Protein AF-A0A4R8MG91-F1 (afdb_monomer)

Foldseek 3Di:
DVVVVVVVVVVVVVVVVVVVVVVVVVVVVVVVVVVVVVVVVVVVVVVVVVVPPPPDLWAKDWPDAPDWDDDCPVQNQKIKGAHDPPAFGWIDAPQKIKGAGIKIANRLLSKMKGAHFIWIDRPPFKIKTAGIWIAHSLLRKIKGAHFIWIGGPFKIKTDRIWIARPVQRKIKAQCKMWMQGPAFAIWIARIWMQRVVQQKIWGAHFIWGDDDQKIKTARIWMAHNPQRKIWGAAWMWIDHPFKIKTARIKIARPVQGKIKGADQIWIDGPFKIWTARMKIDGVVQQKIKHAHAIWIAGPPQRKIWTAGIWMARPVFRKIKHAHFIWMWGDDDPWIKIKTARMWMWTDDPQFIKIKHAAQIWIDIQFKIWTARMWIATLNQQKIKGAHDVVPFDPDPPDQGDFIWMDGPQKIWTARMKIFGADSVNRATAKIKHAAFIKIWGADPPDPGAIKIKTAGMKIWGADPVNHTFKIKGAAFMWIWDQDADPVRHGPFIKTKTARMWMFGDDPNHTPDIDGDHDIDIDGHHPVRDDPVNRDDPSDDDPVVLTDNDPVSSCVPPDDDDGDPDPDDDHDDDDDDPCDPSSVVSVVVSPPPDDDPDDDDPPDDDDPDDDDDADPDDDFDKDKDWDWDPDQPDDDFFDKHKDFLVRVVPPPFFKWKDKAFDPPADDFQWWWWFDDDDPDDPPTDIDTDGDDRGTDGDRPVVVVVVSCVPDDDDDDDGRITMIGGGGDPDDPVPPDGTGIGIIIITMDTD

Mean predicted aligned error: 17.49 Å

Organism: NCBI:txid221126

Structure (mmCIF, N/CA/C/O backbone):
data_AF-A0A4R8MG91-F1
#
_entry.id   AF-A0A4R8MG91-F1
#
loop_
_atom_site.group_PDB
_atom_site.id
_atom_site.type_symbol
_atom_site.label_atom_id
_atom_site.label_alt_id
_atom_site.label_comp_id
_atom_site.label_asym_id
_atom_site.label_entity_id
_atom_site.label_seq_id
_atom_site.pdbx_PDB_ins_code
_atom_site.Cartn_x
_atom_site.Cartn_y
_atom_site.Cartn_z
_atom_site.occupancy
_atom_site.B_iso_or_equiv
_atom_site.auth_seq_id
_atom_site.auth_comp_id
_atom_site.auth_asym_id
_atom_site.auth_atom_id
_atom_site.pdbx_PDB_model_num
ATOM 1 N N . MET A 1 1 ? -55.384 -81.579 -19.479 1.00 52.94 1 MET A N 1
ATOM 2 C CA . MET A 1 1 ? -54.529 -80.369 -19.400 1.00 52.94 1 MET A CA 1
ATOM 3 C C . MET A 1 1 ? -55.301 -79.063 -19.151 1.00 52.94 1 MET A C 1
ATOM 5 O O . MET A 1 1 ? -54.873 -78.322 -18.280 1.00 52.94 1 MET A O 1
ATOM 9 N N . ARG A 1 2 ? -56.452 -78.776 -19.791 1.00 53.88 2 ARG A N 1
ATOM 10 C CA . ARG A 1 2 ? -57.203 -77.510 -19.563 1.00 53.88 2 ARG A CA 1
ATOM 11 C C . ARG A 1 2 ? -57.769 -77.291 -18.143 1.00 53.88 2 ARG A C 1
ATOM 13 O O . ARG A 1 2 ? -57.807 -76.152 -17.698 1.00 53.88 2 ARG A O 1
ATOM 20 N N . ASN A 1 3 ? -58.153 -78.342 -17.411 1.00 56.03 3 ASN A N 1
ATOM 21 C CA . ASN A 1 3 ? -58.690 -78.180 -16.046 1.00 56.03 3 ASN A CA 1
ATOM 22 C C . ASN A 1 3 ? -57.612 -77.922 -14.979 1.00 56.03 3 ASN A C 1
ATOM 24 O O . ASN A 1 3 ? -57.894 -77.248 -13.997 1.00 56.03 3 ASN A O 1
ATOM 28 N N . ALA A 1 4 ? -56.377 -78.391 -15.183 1.00 58.00 4 ALA A N 1
ATOM 29 C CA . ALA A 1 4 ? -55.283 -78.145 -14.239 1.00 58.00 4 ALA A CA 1
ATOM 30 C C . ALA A 1 4 ? -54.829 -76.674 -14.266 1.00 58.00 4 ALA A C 1
ATOM 32 O O . ALA A 1 4 ? -54.578 -76.088 -13.220 1.00 58.00 4 ALA A O 1
ATOM 33 N N . SER A 1 5 ? -54.807 -76.051 -15.451 1.00 63.41 5 SER A N 1
ATOM 34 C CA . SER A 1 5 ? -54.433 -74.639 -15.617 1.00 63.41 5 SER A CA 1
ATOM 35 C C . SER A 1 5 ? -55.407 -73.681 -14.918 1.00 63.41 5 SER A C 1
ATOM 37 O O . SER A 1 5 ? -54.953 -72.771 -14.233 1.00 63.41 5 SER A O 1
ATOM 39 N N . LYS A 1 6 ? -56.724 -73.927 -14.989 1.00 67.69 6 LYS A N 1
ATOM 40 C CA . LYS A 1 6 ? -57.720 -73.079 -14.307 1.00 67.69 6 LYS A CA 1
ATOM 41 C C . LYS A 1 6 ? -57.661 -73.172 -12.782 1.00 67.69 6 LYS A C 1
ATOM 43 O O . LYS A 1 6 ? -57.909 -72.183 -12.102 1.00 67.69 6 LYS A O 1
ATOM 48 N N . ILE A 1 7 ? -57.334 -74.348 -12.243 1.00 69.50 7 ILE A N 1
ATOM 49 C CA . ILE A 1 7 ? -57.182 -74.533 -10.793 1.00 69.50 7 ILE A CA 1
ATOM 50 C C . ILE A 1 7 ? -55.921 -73.815 -10.301 1.00 69.50 7 ILE A C 1
ATOM 52 O O . ILE A 1 7 ? -55.960 -73.174 -9.256 1.00 69.50 7 ILE A O 1
ATOM 56 N N . ILE A 1 8 ? -54.833 -73.859 -11.076 1.00 69.25 8 ILE A N 1
ATOM 57 C CA . ILE A 1 8 ? -53.592 -73.145 -10.753 1.00 69.25 8 ILE A CA 1
ATOM 58 C C . ILE A 1 8 ? -53.809 -71.625 -10.812 1.00 69.25 8 ILE A C 1
ATOM 60 O O . ILE A 1 8 ? -53.428 -70.937 -9.870 1.00 69.25 8 ILE A O 1
ATOM 64 N N . GLU A 1 9 ? -54.482 -71.097 -11.840 1.00 69.12 9 GLU A N 1
ATOM 65 C CA . GLU A 1 9 ? -54.825 -69.665 -11.908 1.00 69.12 9 GLU A CA 1
ATOM 66 C C . GLU A 1 9 ? -55.698 -69.221 -10.729 1.00 69.12 9 GLU A C 1
ATOM 68 O O . GLU A 1 9 ? -55.376 -68.227 -10.079 1.00 69.12 9 GLU A O 1
ATOM 73 N N . ALA A 1 10 ? -56.743 -69.987 -10.392 1.00 70.44 10 ALA A N 1
ATOM 74 C CA . ALA A 1 10 ? -57.599 -69.688 -9.244 1.00 70.44 10 ALA A CA 1
ATOM 75 C C . ALA A 1 10 ? -56.802 -69.678 -7.926 1.00 70.44 10 ALA A C 1
ATOM 77 O O . ALA A 1 10 ? -56.973 -68.782 -7.092 1.00 70.44 10 ALA A O 1
ATOM 78 N N . PHE A 1 11 ? -55.876 -70.628 -7.762 1.00 72.69 11 PHE A N 1
ATOM 79 C CA . PHE A 1 11 ? -55.009 -70.716 -6.590 1.00 72.69 11 PHE A CA 1
ATOM 80 C C . PHE A 1 11 ? -54.079 -69.498 -6.480 1.00 72.69 11 PHE A C 1
ATOM 82 O O . PHE A 1 11 ? -54.023 -68.872 -5.419 1.00 72.69 11 PHE A O 1
ATOM 89 N N . PHE A 1 12 ? -53.445 -69.088 -7.586 1.00 72.69 12 PHE A N 1
ATOM 90 C CA . PHE A 1 12 ? -52.594 -67.893 -7.641 1.00 72.69 12 PHE A CA 1
ATOM 91 C C . PHE A 1 12 ? -53.370 -66.597 -7.380 1.00 72.69 12 PHE A C 1
ATOM 93 O O . PHE A 1 12 ? -52.886 -65.748 -6.629 1.00 72.69 12 PHE A O 1
ATOM 100 N N . THR A 1 13 ? -54.589 -66.453 -7.910 1.00 72.31 13 THR A N 1
ATOM 101 C CA . THR A 1 13 ? -55.430 -65.281 -7.609 1.00 72.31 13 THR A CA 1
ATOM 102 C C . THR A 1 13 ? -55.848 -65.221 -6.140 1.00 72.31 13 THR A C 1
ATOM 104 O O . THR A 1 13 ? -55.864 -64.137 -5.558 1.00 72.31 13 THR A O 1
ATOM 107 N N . SER A 1 14 ? -56.114 -66.365 -5.495 1.00 72.31 14 SER A N 1
ATOM 108 C CA . SER A 1 14 ? -56.440 -66.382 -4.062 1.00 72.31 14 SER A CA 1
ATOM 109 C C . SER A 1 14 ? -55.232 -66.016 -3.192 1.00 72.31 14 SER A C 1
ATOM 111 O O . SER A 1 14 ? -55.377 -65.270 -2.224 1.00 72.31 14 SER A O 1
ATOM 113 N N . ILE A 1 15 ? -54.029 -66.460 -3.580 1.00 75.44 15 ILE A N 1
ATOM 114 C CA . ILE A 1 15 ? -52.778 -66.114 -2.894 1.00 75.44 15 ILE A CA 1
ATOM 115 C C . ILE A 1 15 ? -52.490 -64.619 -3.034 1.00 75.44 15 ILE A C 1
ATOM 117 O O . ILE A 1 15 ? -52.158 -63.972 -2.044 1.00 75.44 15 ILE A O 1
ATOM 121 N N . GLN A 1 16 ? -52.670 -64.042 -4.226 1.00 73.25 16 GLN A N 1
ATOM 122 C CA . GLN A 1 16 ? -52.505 -62.599 -4.424 1.00 73.25 16 GLN A CA 1
ATOM 123 C C . GLN A 1 16 ? -53.482 -61.785 -3.574 1.00 73.25 16 GLN A C 1
ATOM 125 O O . GLN A 1 16 ? -53.075 -60.790 -2.973 1.00 73.25 16 GLN A O 1
ATOM 130 N N . LEU A 1 17 ? -54.742 -62.218 -3.469 1.00 76.06 17 LEU A N 1
ATOM 131 C CA . LEU A 1 17 ? -55.735 -61.542 -2.637 1.00 76.06 17 LEU A CA 1
ATOM 132 C C . LEU A 1 17 ? -55.368 -61.619 -1.146 1.00 76.06 17 LEU A C 1
ATOM 134 O O . LEU A 1 17 ? -55.435 -60.610 -0.445 1.00 76.06 17 LEU A O 1
ATOM 138 N N . TYR A 1 18 ? -54.903 -62.778 -0.671 1.00 78.56 18 TYR A N 1
ATOM 139 C CA . TYR A 1 18 ? -54.425 -62.940 0.705 1.00 78.56 18 TYR A CA 1
ATOM 140 C C . TYR A 1 18 ? -53.182 -62.092 0.998 1.00 78.56 18 TYR A C 1
ATOM 142 O O . TYR A 1 18 ? -53.126 -61.429 2.033 1.00 78.56 18 TYR A O 1
ATOM 150 N N . CYS A 1 19 ? -52.212 -62.048 0.081 1.00 72.69 19 CYS A N 1
ATOM 151 C CA . CYS A 1 19 ? -51.043 -61.181 0.215 1.00 72.69 19 CYS A CA 1
ATOM 152 C C . CYS A 1 19 ? -51.439 -59.700 0.259 1.00 72.69 19 CYS A C 1
ATOM 154 O O . CYS A 1 19 ? -50.913 -58.962 1.089 1.00 72.69 19 CYS A O 1
ATOM 156 N N . LEU A 1 20 ? -52.393 -59.264 -0.570 1.00 76.06 20 LEU A N 1
ATOM 157 C CA . LEU A 1 20 ? -52.869 -57.880 -0.574 1.00 76.06 20 LEU A CA 1
ATOM 158 C C . LEU A 1 20 ? -53.546 -57.512 0.756 1.00 76.06 20 LEU A C 1
ATOM 160 O O . LEU A 1 20 ? -53.264 -56.455 1.317 1.00 76.06 20 LEU A O 1
ATOM 164 N N . ILE A 1 21 ? -54.381 -58.402 1.302 1.00 78.00 21 ILE A N 1
ATOM 165 C CA . ILE A 1 21 ? -55.041 -58.198 2.601 1.00 78.00 21 ILE A CA 1
ATOM 166 C C . ILE A 1 21 ? -54.008 -58.115 3.731 1.00 78.00 21 ILE A C 1
ATOM 168 O O . ILE A 1 21 ? -54.103 -57.226 4.576 1.00 78.00 21 ILE A O 1
ATOM 172 N N . ILE A 1 22 ? -52.987 -58.979 3.728 1.00 75.69 22 ILE A N 1
ATOM 173 C CA . ILE A 1 22 ? -51.907 -58.944 4.725 1.00 75.69 22 ILE A CA 1
ATOM 174 C C . ILE A 1 22 ? -51.115 -57.637 4.618 1.00 75.69 22 ILE A C 1
ATOM 176 O O . ILE A 1 22 ? -50.854 -57.002 5.637 1.00 75.69 22 ILE A O 1
ATOM 180 N N . VAL A 1 23 ? -50.780 -57.185 3.406 1.00 74.25 23 VAL A N 1
ATOM 181 C CA . VAL A 1 23 ? -50.056 -55.921 3.203 1.00 74.25 23 VAL A CA 1
ATOM 182 C C . VAL A 1 23 ? -50.879 -54.731 3.697 1.00 74.25 23 VAL A C 1
ATOM 184 O O . VAL A 1 23 ? -50.331 -53.881 4.398 1.00 74.25 23 VAL A O 1
ATOM 187 N N . ILE A 1 24 ? -52.186 -54.688 3.414 1.00 74.62 24 ILE A N 1
ATOM 188 C CA . ILE A 1 24 ? -53.097 -53.637 3.902 1.00 74.62 24 ILE A CA 1
ATOM 189 C C . ILE A 1 24 ? -53.216 -53.676 5.432 1.00 74.62 24 ILE A C 1
ATOM 191 O O . ILE A 1 24 ? -53.228 -52.633 6.087 1.00 74.62 24 ILE A O 1
ATOM 195 N N . PHE A 1 25 ? -53.276 -54.865 6.032 1.00 75.56 25 PHE A N 1
ATOM 196 C CA . PHE A 1 25 ? -53.378 -55.011 7.483 1.00 75.56 25 PHE A CA 1
ATOM 197 C C . PHE A 1 25 ? -52.083 -54.578 8.189 1.00 75.56 25 PHE A C 1
ATOM 199 O O . PHE A 1 25 ? -52.125 -53.816 9.155 1.00 75.56 25 PHE A O 1
ATOM 206 N N . VAL A 1 26 ? -50.922 -54.975 7.659 1.00 72.75 26 VAL A N 1
ATOM 207 C CA . VAL A 1 26 ? -49.604 -54.595 8.192 1.00 72.75 26 VAL A CA 1
ATOM 208 C C . VAL A 1 26 ? -49.343 -53.098 8.013 1.00 72.75 26 VAL A C 1
ATOM 210 O O . VAL A 1 26 ? -48.867 -52.454 8.947 1.00 72.75 26 VAL A O 1
ATOM 213 N N . THR A 1 27 ? -49.703 -52.508 6.868 1.00 69.69 27 THR A N 1
ATOM 214 C CA . THR A 1 27 ? -49.567 -51.054 6.658 1.00 69.69 27 THR A CA 1
ATOM 215 C C . THR A 1 27 ? -50.472 -50.256 7.590 1.00 69.69 27 THR A C 1
ATOM 217 O O . THR A 1 27 ? -49.998 -49.295 8.192 1.00 69.69 27 THR A O 1
ATOM 220 N N . ASN A 1 28 ? -51.722 -50.673 7.807 1.00 71.44 28 ASN A N 1
ATOM 221 C CA . ASN A 1 28 ? -52.602 -50.010 8.774 1.00 71.44 28 ASN A CA 1
ATOM 222 C C . ASN A 1 28 ? -52.100 -50.137 10.220 1.00 71.44 28 ASN A C 1
ATOM 224 O O . ASN A 1 28 ? -52.168 -49.165 10.968 1.00 71.44 28 ASN A O 1
ATOM 228 N N . ILE A 1 29 ? -51.529 -51.282 10.612 1.00 73.75 29 ILE A N 1
ATOM 229 C CA . ILE A 1 29 ? -50.898 -51.453 11.931 1.00 73.75 29 ILE A CA 1
ATOM 230 C C . ILE A 1 29 ? -49.685 -50.530 12.086 1.00 73.75 29 ILE A C 1
ATOM 232 O O . ILE A 1 29 ? -49.553 -49.862 13.111 1.00 73.75 29 ILE A O 1
ATOM 236 N N . PHE A 1 30 ? -48.827 -50.437 11.067 1.00 68.56 30 PHE A N 1
ATOM 237 C CA . PHE A 1 30 ? -47.681 -49.526 11.083 1.00 68.56 30 PHE A CA 1
ATOM 238 C C . PHE A 1 30 ? -48.110 -48.061 11.158 1.00 68.56 30 PHE A C 1
ATOM 240 O O . PHE A 1 30 ? -47.522 -47.299 11.924 1.00 68.56 30 PHE A O 1
ATOM 247 N N . ILE A 1 31 ? -49.152 -47.669 10.418 1.00 70.00 31 ILE A N 1
ATOM 248 C CA . ILE A 1 31 ? -49.724 -46.320 10.488 1.00 70.00 31 ILE A CA 1
ATOM 249 C C . ILE A 1 31 ? -50.250 -46.059 11.900 1.00 70.00 31 ILE A C 1
ATOM 251 O O . ILE A 1 31 ? -49.875 -45.050 12.488 1.00 70.00 31 ILE A O 1
ATOM 255 N N . LEU A 1 32 ? -51.009 -46.993 12.486 1.00 70.81 32 LEU A N 1
ATOM 256 C CA . LEU A 1 32 ? -51.587 -46.849 13.824 1.00 70.81 32 LEU A CA 1
ATOM 257 C C . LEU A 1 32 ? -50.508 -46.710 14.912 1.00 70.81 32 LEU A C 1
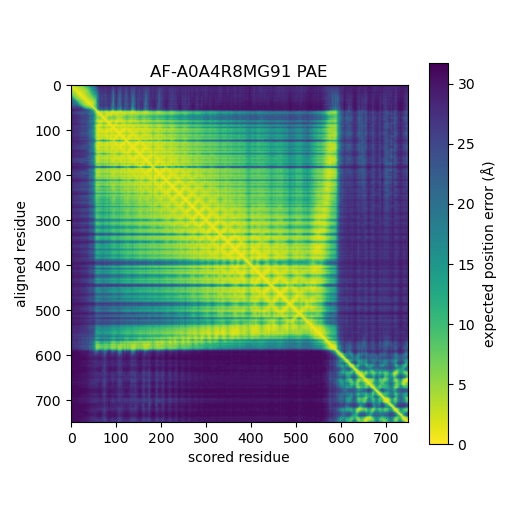ATOM 259 O O . LEU A 1 32 ? -50.602 -45.818 15.762 1.00 70.81 32 LEU A O 1
ATOM 263 N N . ILE A 1 33 ? -49.466 -47.551 14.864 1.00 71.62 33 ILE A N 1
ATOM 264 C CA . ILE A 1 33 ? -48.314 -47.500 15.779 1.00 71.62 33 ILE A CA 1
ATOM 265 C C . ILE A 1 33 ? -47.577 -46.169 15.618 1.00 71.62 33 ILE A C 1
ATOM 267 O O . ILE A 1 33 ? -47.267 -45.524 16.617 1.00 71.62 33 ILE A O 1
ATOM 271 N N . ARG A 1 34 ? -47.364 -45.709 14.379 1.00 70.31 34 ARG A N 1
ATOM 272 C CA . ARG A 1 34 ? -46.681 -44.444 14.092 1.00 70.31 34 ARG A CA 1
ATOM 273 C C . ARG A 1 34 ? -47.492 -43.237 14.569 1.00 70.31 34 ARG A C 1
ATOM 275 O O . ARG A 1 34 ? -46.917 -42.354 15.195 1.00 70.31 34 ARG A O 1
ATOM 282 N N . THR A 1 35 ? -48.815 -43.224 14.384 1.00 69.94 35 THR A N 1
ATOM 283 C CA . THR A 1 35 ? -49.683 -42.177 14.955 1.00 69.94 35 THR A CA 1
ATOM 284 C C . THR A 1 35 ? -49.670 -42.189 16.477 1.00 69.94 35 THR A C 1
ATOM 286 O O . THR A 1 35 ? -49.513 -41.128 17.070 1.00 69.94 35 THR A O 1
ATOM 289 N N . LYS A 1 36 ? -49.760 -43.355 17.137 1.00 70.75 36 LYS A N 1
ATOM 290 C CA . LYS A 1 36 ? -49.675 -43.422 18.606 1.00 70.75 36 LYS A CA 1
ATOM 291 C C . LYS A 1 36 ? -48.323 -42.927 19.117 1.00 70.75 36 LYS A C 1
ATOM 293 O O . LYS A 1 36 ? -48.306 -42.148 20.059 1.00 70.75 36 LYS A O 1
ATOM 298 N N . PHE A 1 37 ? -47.221 -43.293 18.461 1.00 72.25 37 PHE A N 1
ATOM 299 C CA . PHE A 1 37 ? -45.885 -42.818 18.828 1.00 72.25 37 PHE A CA 1
ATOM 300 C C . PHE A 1 37 ? -45.747 -41.300 18.650 1.00 72.25 37 PHE A C 1
ATOM 302 O O . PHE A 1 37 ? -45.194 -40.637 19.519 1.00 72.25 37 PHE A O 1
ATOM 309 N N . ILE A 1 38 ? -46.315 -40.733 17.578 1.00 72.44 38 ILE A N 1
ATOM 310 C CA . ILE A 1 38 ? -46.355 -39.282 17.345 1.00 72.44 38 ILE A CA 1
ATOM 311 C C . ILE A 1 38 ? -47.176 -38.577 18.433 1.00 72.44 38 ILE A C 1
ATOM 313 O O . ILE A 1 38 ? -46.698 -37.600 18.999 1.00 72.44 38 ILE A O 1
ATOM 317 N N . TYR A 1 39 ? -48.359 -39.083 18.796 1.00 71.88 39 TYR A N 1
ATOM 318 C CA . TYR A 1 39 ? -49.158 -38.490 19.876 1.00 71.88 39 TYR A CA 1
ATOM 319 C C . TYR A 1 39 ? -48.467 -38.602 21.241 1.00 71.88 39 TYR A C 1
ATOM 321 O O . TYR A 1 39 ? -48.469 -37.634 21.996 1.00 71.88 39 TYR A O 1
ATOM 329 N N . THR A 1 40 ? -47.817 -39.727 21.553 1.00 69.88 40 THR A N 1
ATOM 330 C CA . THR A 1 40 ? -47.042 -39.876 22.796 1.00 69.88 40 THR A CA 1
ATOM 331 C C . THR A 1 40 ? -45.824 -38.949 22.819 1.00 69.88 40 THR A C 1
ATOM 333 O O . THR A 1 40 ? -45.545 -38.346 23.851 1.00 69.88 40 THR A O 1
ATOM 336 N N . PHE A 1 41 ? -45.142 -38.762 21.685 1.00 70.69 41 PHE A N 1
ATOM 337 C CA . PHE A 1 41 ? -44.006 -37.845 21.566 1.00 70.69 41 PHE A CA 1
ATOM 338 C C . PHE A 1 41 ? -44.438 -36.373 21.671 1.00 70.69 41 PHE A C 1
ATOM 340 O O . PHE A 1 41 ? -43.772 -35.588 22.340 1.00 70.69 41 PHE A O 1
ATOM 347 N N . ILE A 1 42 ? -45.592 -36.012 21.096 1.00 70.31 42 ILE A N 1
ATOM 348 C CA . ILE A 1 42 ? -46.196 -34.676 21.224 1.00 70.31 42 ILE A CA 1
ATOM 349 C C . ILE A 1 42 ? -46.619 -34.409 22.674 1.00 70.31 42 ILE A C 1
ATOM 351 O O . ILE A 1 42 ? -46.331 -33.338 23.196 1.00 70.31 42 ILE A O 1
ATOM 355 N N . ILE A 1 43 ? -47.235 -35.375 23.364 1.00 70.31 43 ILE A N 1
ATOM 356 C CA . ILE A 1 43 ? -47.630 -35.227 24.777 1.00 70.31 43 ILE A CA 1
ATOM 357 C C . ILE A 1 43 ? -46.396 -35.127 25.691 1.00 70.31 43 ILE A C 1
ATOM 359 O O . ILE A 1 43 ? -46.395 -34.335 26.632 1.00 70.31 43 ILE A O 1
ATOM 363 N N . PHE A 1 44 ? -45.319 -35.862 25.389 1.00 65.81 44 PHE A N 1
ATOM 364 C CA . PHE A 1 44 ? -44.050 -35.770 26.117 1.00 65.81 44 PHE A CA 1
ATOM 365 C C . PHE A 1 44 ? -43.359 -34.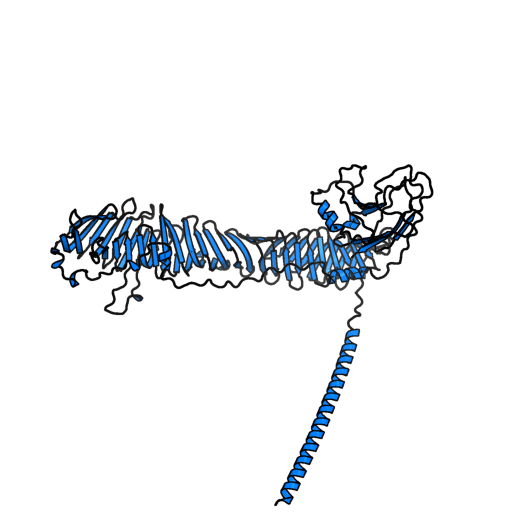410 25.908 1.00 65.81 44 PHE A C 1
ATOM 367 O O . PHE A 1 44 ? -42.882 -33.811 26.870 1.00 65.81 44 PHE A O 1
ATOM 374 N N . PHE A 1 45 ? -43.382 -33.862 24.686 1.00 57.50 45 PHE A N 1
ATOM 375 C CA . PHE A 1 45 ? -42.866 -32.515 24.409 1.00 57.50 45 PHE A CA 1
ATOM 376 C C . PHE A 1 45 ? -43.736 -31.402 25.012 1.00 57.50 45 PHE A C 1
ATOM 378 O O . PHE A 1 45 ? -43.193 -30.422 25.527 1.00 57.50 45 PHE A O 1
ATOM 385 N N . LEU A 1 46 ? -45.066 -31.562 25.037 1.00 57.31 46 LEU A N 1
ATOM 386 C CA . LEU A 1 46 ? -45.950 -30.624 25.736 1.00 57.31 46 LEU A CA 1
ATOM 387 C C . LEU A 1 46 ? -45.704 -30.635 27.254 1.00 57.31 46 LEU A C 1
ATOM 389 O O . LEU A 1 46 ? -45.686 -29.566 27.860 1.00 57.31 46 LEU A O 1
ATOM 393 N N . GLY A 1 47 ? -45.423 -31.796 27.858 1.00 52.62 47 GLY A N 1
ATOM 394 C CA . GLY A 1 47 ? -45.102 -31.910 29.288 1.00 52.62 47 GLY A CA 1
ATOM 395 C C . GLY A 1 47 ? -43.747 -31.313 29.698 1.00 52.62 47 GLY A C 1
ATOM 396 O O . GLY A 1 47 ? -43.598 -30.848 30.827 1.00 52.62 47 GLY A O 1
ATOM 397 N N . ILE A 1 48 ? -42.764 -31.271 28.791 1.00 52.28 48 ILE A N 1
ATOM 398 C CA . ILE A 1 48 ? -41.439 -30.677 29.061 1.00 52.28 48 ILE A CA 1
ATOM 399 C C . ILE A 1 48 ? -41.474 -29.146 28.941 1.00 52.28 48 ILE A C 1
ATOM 401 O O . ILE A 1 48 ? -40.744 -28.449 29.647 1.00 52.28 48 ILE A O 1
ATOM 405 N N . SER A 1 49 ? -42.372 -28.598 28.117 1.00 47.78 49 SER A N 1
ATOM 406 C CA . SER A 1 49 ? -42.489 -27.146 27.921 1.00 47.78 49 SER A CA 1
ATOM 407 C C . SER A 1 49 ? -43.002 -26.384 29.157 1.00 47.78 49 SER A C 1
ATOM 409 O O . SER A 1 49 ? -42.686 -25.208 29.330 1.00 47.78 49 SER A O 1
ATOM 411 N N . THR A 1 50 ? -43.711 -27.052 30.074 1.00 44.69 50 THR A N 1
ATOM 412 C CA . THR A 1 50 ? -44.248 -26.431 31.298 1.00 44.69 50 THR A CA 1
ATOM 413 C C . THR A 1 50 ? -43.275 -26.401 32.481 1.00 44.69 50 THR A C 1
ATOM 415 O O . THR A 1 50 ? -43.577 -25.764 33.484 1.00 44.69 50 THR A O 1
ATOM 418 N N . ILE A 1 51 ? -42.111 -27.059 32.394 1.00 44.38 51 ILE A N 1
ATOM 419 C CA . ILE A 1 51 ? -41.123 -27.101 33.495 1.00 44.38 51 ILE A CA 1
ATOM 420 C C . ILE A 1 51 ? -40.017 -26.041 33.312 1.00 44.38 51 ILE A C 1
ATOM 422 O O . ILE A 1 51 ? -39.350 -25.663 34.272 1.00 44.38 51 ILE A O 1
ATOM 426 N N . LEU A 1 52 ? -39.851 -25.485 32.107 1.00 38.84 52 LEU A N 1
ATOM 427 C CA . LEU A 1 52 ? -38.760 -24.549 31.792 1.00 38.84 52 LEU A CA 1
ATOM 428 C C . LEU A 1 52 ? -39.080 -23.059 32.021 1.00 38.84 52 LEU A C 1
ATOM 430 O O . LEU A 1 52 ? -38.191 -22.227 31.874 1.00 38.84 52 LEU A O 1
ATOM 434 N N . THR A 1 53 ? -40.303 -22.694 32.418 1.00 38.19 53 THR A N 1
ATOM 435 C CA . THR A 1 53 ? -40.728 -21.280 32.537 1.00 38.19 53 THR A CA 1
ATOM 436 C C . THR A 1 53 ? -40.918 -20.773 33.969 1.00 38.19 53 THR A C 1
ATOM 438 O O . THR A 1 53 ? -41.418 -19.668 34.166 1.00 38.19 53 THR A O 1
ATOM 441 N N . ALA A 1 54 ? -40.444 -21.509 34.978 1.00 35.78 54 ALA A N 1
ATOM 442 C CA . ALA A 1 54 ? -40.468 -21.067 36.374 1.00 35.78 54 ALA A CA 1
ATOM 443 C C . ALA A 1 54 ? -39.068 -21.066 37.012 1.00 35.78 54 ALA A C 1
ATOM 445 O O . ALA A 1 54 ? -38.861 -21.624 38.086 1.00 35.78 54 ALA A O 1
ATOM 446 N N . GLN A 1 55 ? -38.082 -20.431 36.371 1.00 42.78 55 GLN A N 1
ATOM 447 C CA . GLN A 1 55 ? -36.971 -19.884 37.151 1.00 42.78 55 GLN A CA 1
ATOM 448 C C . GLN A 1 55 ? -37.453 -18.573 37.769 1.00 42.78 55 GLN A C 1
ATOM 450 O O . GLN A 1 55 ? -37.530 -17.549 37.089 1.00 42.78 55 GLN A O 1
ATOM 455 N N . ASP A 1 56 ? -37.799 -18.605 39.056 1.00 54.47 56 ASP A N 1
ATOM 456 C CA . ASP A 1 56 ? -37.982 -17.378 39.825 1.00 54.47 56 ASP A CA 1
ATOM 457 C C . ASP A 1 56 ? -36.731 -16.508 39.653 1.00 54.47 56 ASP A C 1
ATOM 459 O O . ASP A 1 56 ? -35.609 -16.936 39.949 1.00 54.47 56 ASP A O 1
ATOM 463 N N . LYS A 1 57 ? -36.912 -15.284 39.136 1.00 65.81 57 LYS A N 1
ATOM 464 C CA . LYS A 1 57 ? -35.821 -14.312 39.010 1.00 65.81 57 LYS A CA 1
ATOM 465 C C . LYS A 1 57 ? -35.197 -14.148 40.397 1.00 65.81 57 LYS A C 1
ATOM 467 O O . LYS A 1 57 ? -35.889 -13.755 41.340 1.00 65.81 57 LYS A O 1
ATOM 472 N N . LYS A 1 58 ? -33.907 -14.491 40.526 1.00 83.12 58 LYS A N 1
ATOM 473 C CA . LYS A 1 58 ? -33.184 -14.401 41.802 1.00 83.12 58 LYS A CA 1
ATOM 474 C C . LYS A 1 58 ? -33.361 -12.991 42.374 1.00 83.12 58 LYS A C 1
ATOM 476 O O . LYS A 1 58 ? -33.324 -12.002 41.647 1.00 83.12 58 LYS A O 1
ATOM 481 N N . LYS A 1 59 ? -33.608 -12.904 43.677 1.00 90.12 59 LYS A N 1
ATOM 482 C CA . LYS A 1 59 ? -33.691 -11.617 44.370 1.00 90.12 59 LYS A CA 1
ATOM 483 C C . LYS A 1 59 ? -32.301 -11.159 44.776 1.00 90.12 59 LYS A C 1
ATOM 485 O O . LYS A 1 59 ? -31.418 -11.983 45.010 1.00 90.12 59 LYS A O 1
ATOM 490 N N . ILE A 1 60 ? -32.118 -9.848 44.852 1.00 92.62 60 ILE A N 1
ATOM 491 C CA . ILE A 1 60 ? -30.922 -9.240 45.424 1.00 92.62 60 ILE A CA 1
ATOM 492 C C . ILE A 1 60 ? -30.881 -9.584 46.923 1.00 92.62 60 ILE A C 1
ATOM 494 O O . ILE A 1 60 ? -31.870 -9.381 47.638 1.00 92.62 60 ILE A O 1
ATOM 498 N N . SER A 1 61 ? -29.751 -10.115 47.394 1.00 94.38 61 SER A N 1
ATOM 499 C CA . SER A 1 61 ? -29.482 -10.375 48.810 1.00 94.38 61 SER A CA 1
ATOM 500 C C . SER A 1 61 ? -28.565 -9.303 49.392 1.00 94.38 61 SER A C 1
ATOM 502 O O . SER A 1 61 ? -27.651 -8.805 48.737 1.00 94.38 61 SER A O 1
ATOM 504 N N . ILE A 1 62 ? -28.826 -8.932 50.645 1.00 95.12 62 ILE A N 1
ATOM 505 C CA . ILE A 1 62 ? -27.932 -8.088 51.436 1.00 95.12 62 ILE A CA 1
ATOM 506 C C . ILE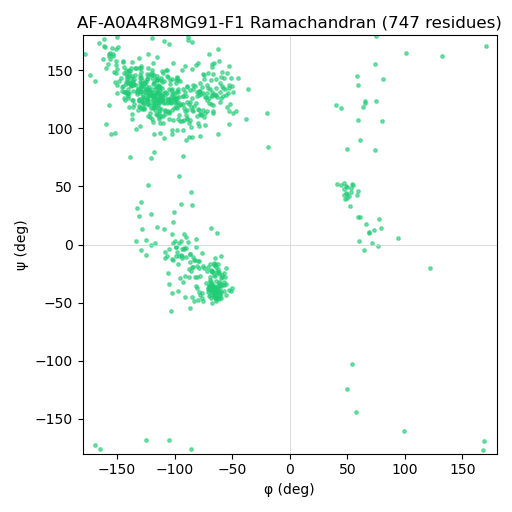 A 1 62 ? -27.106 -9.041 52.295 1.00 95.12 62 ILE A C 1
ATOM 508 O O . ILE A 1 62 ? -27.643 -9.633 53.227 1.00 95.12 62 ILE A O 1
ATOM 512 N N . GLU A 1 63 ? -25.827 -9.191 51.973 1.00 95.88 63 GLU A N 1
ATOM 513 C CA . GLU A 1 63 ? -24.897 -10.039 52.727 1.00 95.88 63 GLU A CA 1
ATOM 514 C C . GLU A 1 63 ? -24.374 -9.304 53.967 1.00 95.88 63 GLU A C 1
ATOM 516 O O . GLU A 1 63 ? -24.192 -9.898 55.028 1.00 95.88 63 GLU A O 1
ATOM 521 N N . TYR A 1 64 ? -24.170 -7.986 53.855 1.00 95.75 64 TYR A N 1
ATOM 522 C CA . TYR A 1 64 ? -23.718 -7.156 54.966 1.00 95.75 64 TYR A CA 1
ATOM 523 C C . TYR A 1 64 ? -24.189 -5.704 54.855 1.00 95.75 64 TYR A C 1
ATOM 525 O O . TYR A 1 64 ? -24.119 -5.086 53.793 1.00 95.75 64 TYR A O 1
ATOM 533 N N . ALA A 1 65 ? -24.580 -5.118 55.987 1.00 93.81 65 ALA A N 1
ATOM 534 C CA . ALA A 1 65 ? -24.724 -3.676 56.159 1.00 93.81 65 ALA A CA 1
ATOM 535 C C . ALA A 1 65 ? -24.341 -3.299 57.595 1.00 93.81 65 ALA A C 1
ATOM 537 O O . ALA A 1 65 ? -24.811 -3.922 58.545 1.00 93.81 65 ALA A O 1
ATOM 538 N N . GLY A 1 66 ? -23.511 -2.267 57.767 1.00 90.31 66 GLY A N 1
ATOM 539 C CA . GLY A 1 66 ? -23.109 -1.807 59.099 1.00 90.31 66 GLY A CA 1
ATOM 540 C C . GLY A 1 66 ? -24.264 -1.160 59.865 1.00 90.31 66 GLY A C 1
ATOM 541 O O . GLY A 1 66 ? -24.386 -1.322 61.077 1.00 90.31 66 GLY A O 1
ATOM 542 N N . ARG A 1 67 ? -25.135 -0.450 59.144 1.00 91.00 67 ARG A N 1
ATOM 543 C CA . ARG A 1 67 ? -26.417 0.050 59.641 1.00 91.00 67 ARG A CA 1
ATOM 544 C C . ARG A 1 67 ? -27.464 -0.064 58.539 1.00 91.00 67 ARG A C 1
ATOM 546 O O . ARG A 1 67 ? -27.180 0.217 57.376 1.00 91.00 67 ARG A O 1
ATOM 553 N N . LEU A 1 68 ? -28.668 -0.458 58.933 1.00 92.75 68 LEU A N 1
ATOM 554 C CA . LEU A 1 68 ? -29.852 -0.517 58.085 1.00 92.75 68 LEU A CA 1
ATOM 555 C C . LEU A 1 68 ? -30.894 0.434 58.668 1.00 92.75 68 LEU A C 1
ATOM 557 O O . LEU A 1 68 ? -31.197 0.361 59.859 1.00 92.75 68 LEU A O 1
ATOM 561 N N . ASN A 1 69 ? -31.414 1.334 57.839 1.00 90.00 69 ASN A N 1
ATOM 562 C CA . ASN A 1 69 ? -32.491 2.249 58.193 1.00 90.00 69 ASN A CA 1
ATOM 563 C C . ASN A 1 69 ? -33.593 2.218 57.128 1.00 90.00 69 ASN A C 1
ATOM 565 O O . ASN A 1 69 ? -33.354 1.809 55.992 1.00 90.00 69 ASN A O 1
ATOM 569 N N . VAL A 1 70 ? -34.786 2.673 57.493 1.00 88.06 70 VAL A N 1
ATOM 570 C CA . VAL A 1 70 ? -35.893 2.897 56.560 1.00 88.06 70 VAL A CA 1
ATOM 571 C C . VAL A 1 70 ? -36.219 4.385 56.611 1.00 88.06 70 VAL A C 1
ATOM 573 O O . VAL A 1 70 ? -36.501 4.921 57.680 1.00 88.06 70 VAL A O 1
ATOM 576 N N . ASP A 1 71 ? -36.101 5.054 55.470 1.00 80.44 71 ASP A N 1
ATOM 577 C CA . ASP A 1 71 ? -36.376 6.482 55.311 1.00 80.44 71 ASP A CA 1
ATOM 578 C C . ASP A 1 71 ? -37.528 6.624 54.316 1.00 80.44 71 ASP A C 1
ATOM 580 O O . ASP A 1 71 ? -37.315 6.852 53.130 1.00 80.44 71 ASP A O 1
ATOM 584 N N . GLU A 1 72 ? -38.751 6.415 54.808 1.00 78.25 72 GLU A N 1
ATOM 585 C CA . GLU A 1 72 ? -39.971 6.474 53.989 1.00 78.25 72 GLU A CA 1
ATOM 586 C C . GLU A 1 72 ? -40.248 7.878 53.425 1.00 78.25 72 GLU A C 1
ATOM 588 O O . GLU A 1 72 ? -41.026 8.012 52.485 1.00 78.25 72 GLU A O 1
ATOM 593 N N . GLU A 1 73 ? -39.639 8.930 53.985 1.00 69.00 73 GLU A N 1
ATOM 594 C CA . GLU A 1 73 ? -39.819 10.304 53.507 1.00 69.00 73 GLU A CA 1
ATOM 595 C C . GLU A 1 73 ? -39.033 10.546 52.215 1.00 69.00 73 GLU A C 1
ATOM 597 O O . GLU A 1 73 ? -39.575 11.093 51.253 1.00 69.00 73 GLU A O 1
ATOM 602 N N . ASN A 1 74 ? -37.768 10.115 52.175 1.00 68.50 74 ASN A N 1
ATOM 603 C CA . ASN A 1 74 ? -36.900 10.331 51.016 1.00 68.50 74 ASN A CA 1
ATOM 604 C C . ASN A 1 74 ? -36.865 9.141 50.045 1.00 68.50 74 ASN A C 1
ATOM 606 O O . ASN A 1 74 ? -36.656 9.351 48.850 1.00 68.50 74 ASN A O 1
ATOM 610 N N . TYR A 1 75 ? -37.066 7.912 50.534 1.00 80.38 75 TYR A N 1
ATOM 611 C CA . TYR A 1 75 ? -36.980 6.673 49.750 1.00 80.38 75 TYR A CA 1
ATOM 612 C C . TYR A 1 75 ? -38.109 5.690 50.128 1.00 80.38 75 TYR A C 1
ATOM 614 O O . TYR A 1 75 ? -37.862 4.693 50.817 1.00 80.38 75 TYR A O 1
ATOM 622 N N . PRO A 1 76 ? -39.355 5.948 49.683 1.00 74.50 76 PRO A N 1
ATOM 623 C CA . PRO A 1 76 ? -40.511 5.126 50.034 1.00 74.50 76 PRO A CA 1
ATOM 624 C C . PRO A 1 76 ? -40.313 3.643 49.691 1.00 74.50 76 PRO A C 1
ATOM 626 O O . PRO A 1 76 ? -39.956 3.296 48.564 1.00 74.50 76 PRO A O 1
ATOM 629 N N . GLY A 1 77 ? -40.549 2.754 50.657 1.00 78.81 77 GLY A N 1
ATOM 630 C CA . GLY A 1 77 ? -40.419 1.302 50.489 1.00 78.81 77 GLY A CA 1
ATOM 631 C C . GLY A 1 77 ? -38.985 0.785 50.297 1.00 78.81 77 GLY A C 1
ATOM 632 O O . GLY A 1 77 ? -38.799 -0.395 49.969 1.00 78.81 77 GLY A O 1
ATOM 633 N N . ALA A 1 78 ? -37.968 1.630 50.500 1.00 87.19 78 ALA A N 1
ATOM 634 C CA . ALA A 1 78 ? -36.565 1.273 50.336 1.00 87.19 78 ALA A CA 1
ATOM 635 C C . ALA A 1 78 ? -35.832 1.116 51.675 1.00 87.19 78 ALA A C 1
ATOM 637 O O . ALA A 1 78 ? -36.106 1.785 52.672 1.00 87.19 78 ALA A O 1
ATOM 638 N N . LYS A 1 79 ? -34.826 0.241 51.686 1.00 91.75 79 LYS A N 1
ATOM 639 C CA . LYS A 1 79 ? -33.892 0.089 52.807 1.00 91.75 79 LYS A CA 1
ATOM 640 C C . LYS A 1 79 ? -32.627 0.881 52.514 1.00 91.75 79 LYS A C 1
ATOM 642 O O . LYS A 1 79 ? -31.950 0.610 51.525 1.00 91.75 79 LYS A O 1
ATOM 647 N N . VAL A 1 80 ? -32.284 1.814 53.395 1.00 93.88 80 VAL A N 1
ATOM 648 C CA . VAL A 1 80 ? -31.032 2.572 53.338 1.00 93.88 80 VAL A CA 1
ATOM 649 C C . VAL A 1 80 ? -29.964 1.815 54.122 1.00 93.88 80 VAL A C 1
ATOM 651 O O . VAL A 1 80 ? -30.072 1.626 55.334 1.00 93.88 80 VAL A O 1
ATOM 654 N N . LEU A 1 81 ? -28.928 1.373 53.421 1.00 95.75 81 LEU A N 1
ATOM 655 C CA . LEU A 1 81 ? -27.809 0.601 53.946 1.00 95.75 81 LEU A CA 1
ATOM 656 C C . LEU A 1 81 ? -26.573 1.495 53.984 1.00 95.75 81 LEU A C 1
ATOM 658 O O . LEU A 1 81 ? -26.246 2.135 52.988 1.00 95.75 81 LEU A O 1
ATOM 662 N N . THR A 1 82 ? -25.858 1.530 55.104 1.00 95.19 82 THR A N 1
ATOM 663 C CA . THR A 1 82 ? -24.596 2.276 55.219 1.00 95.19 82 THR A CA 1
ATOM 664 C C . THR A 1 82 ? -23.497 1.398 55.795 1.00 95.19 82 THR A C 1
ATOM 666 O O . THR A 1 82 ? -23.746 0.569 56.678 1.00 95.19 82 THR A O 1
ATOM 669 N N . ARG A 1 83 ? -22.269 1.598 55.314 1.00 94.56 83 ARG A N 1
ATOM 670 C CA . ARG A 1 83 ? -21.067 0.945 55.843 1.00 94.56 83 ARG A CA 1
ATOM 671 C C . ARG A 1 83 ? -20.807 1.332 57.302 1.00 94.56 83 ARG A C 1
ATOM 673 O O . ARG A 1 83 ? -21.364 2.304 57.814 1.00 94.56 83 ARG A O 1
ATOM 680 N N . ASN A 1 84 ? -19.899 0.615 57.949 1.00 92.56 84 ASN A N 1
ATOM 681 C CA . ASN A 1 84 ? -19.272 1.040 59.202 1.00 92.56 84 ASN A CA 1
ATOM 682 C C . ASN A 1 84 ? -17.738 1.027 59.052 1.00 92.56 84 ASN A C 1
ATOM 684 O O . ASN A 1 84 ? -17.217 0.946 57.940 1.00 92.56 84 ASN A O 1
ATOM 688 N N . SER A 1 85 ? -17.006 1.149 60.160 1.00 89.31 85 SER A N 1
ATOM 689 C CA . SER A 1 85 ? -15.539 1.125 60.157 1.00 89.31 85 SER A CA 1
ATOM 690 C C . SER A 1 85 ? -14.937 -0.243 59.819 1.00 89.31 85 SER A C 1
ATOM 692 O O . SER A 1 85 ? -13.757 -0.296 59.489 1.00 89.31 85 SER A O 1
ATOM 694 N N . MET A 1 86 ? -15.712 -1.331 59.896 1.00 88.75 86 MET A N 1
ATOM 695 C CA . MET A 1 86 ? -15.217 -2.691 59.673 1.00 88.75 86 MET A CA 1
ATOM 696 C C . MET A 1 86 ? -15.340 -3.125 58.212 1.00 88.75 86 MET A C 1
ATOM 698 O O . MET A 1 86 ? -14.401 -3.705 57.676 1.00 88.75 86 MET A O 1
ATOM 702 N N . GLN A 1 87 ? -16.483 -2.864 57.565 1.00 92.50 87 GLN A N 1
ATOM 703 C CA . GLN A 1 87 ? -16.752 -3.364 56.213 1.00 92.50 87 GLN A CA 1
ATOM 704 C C . GLN A 1 87 ? -17.723 -2.457 55.433 1.00 92.50 87 GLN A C 1
ATOM 706 O O . GLN A 1 87 ? -18.606 -1.806 56.003 1.00 92.50 87 GLN A O 1
ATOM 711 N N . GLN A 1 88 ? -17.546 -2.414 54.107 1.00 95.88 88 GLN A N 1
ATOM 712 C CA . GLN A 1 88 ? -18.491 -1.798 53.166 1.00 95.88 88 GLN A CA 1
ATOM 713 C C . GLN A 1 88 ? -19.824 -2.559 53.139 1.00 95.88 88 GLN A C 1
ATOM 715 O O . GLN A 1 88 ? -19.869 -3.746 53.453 1.00 95.88 88 GLN A O 1
ATOM 720 N N . VAL A 1 89 ? -20.910 -1.892 52.735 1.00 97.44 89 VAL A N 1
ATOM 721 C CA . VAL A 1 89 ? -22.173 -2.586 52.430 1.00 97.44 89 VAL A CA 1
ATOM 722 C C . VAL A 1 89 ? -21.882 -3.635 51.363 1.00 97.44 89 VAL A C 1
ATOM 724 O O . VAL A 1 89 ? -21.193 -3.316 50.401 1.00 97.44 89 VAL A O 1
ATOM 727 N N . HIS A 1 90 ? -22.376 -4.860 51.531 1.00 97.44 90 HIS A N 1
ATOM 728 C CA . HIS A 1 90 ? -22.159 -5.971 50.605 1.00 97.44 90 HIS A CA 1
ATOM 729 C C . HIS A 1 90 ? -23.503 -6.532 50.153 1.00 97.44 90 HIS A C 1
ATOM 731 O O . HIS A 1 90 ? -24.321 -6.976 50.960 1.00 97.44 90 HIS A O 1
ATOM 737 N N . ILE A 1 91 ? -23.722 -6.490 48.845 1.00 96.31 91 ILE A N 1
ATOM 738 C CA . ILE A 1 91 ? -24.939 -6.921 48.168 1.00 96.31 91 ILE A CA 1
ATOM 739 C C . ILE A 1 91 ? -24.564 -8.000 47.157 1.00 96.31 91 ILE A C 1
ATOM 741 O O . ILE A 1 91 ? -23.591 -7.839 46.419 1.00 96.31 91 ILE A O 1
ATOM 745 N N . ALA A 1 92 ? -25.325 -9.089 47.094 1.00 95.38 92 ALA A N 1
ATOM 746 C CA . ALA A 1 92 ? -25.090 -10.165 46.143 1.00 95.38 92 ALA A CA 1
ATOM 747 C C . ALA A 1 92 ? -26.321 -10.431 45.268 1.00 95.38 92 ALA A C 1
ATOM 749 O O . ALA A 1 92 ? -27.473 -10.293 45.677 1.00 95.38 92 ALA A O 1
ATOM 750 N N . HIS A 1 93 ? -26.078 -10.791 44.008 1.00 94.31 93 HIS A N 1
ATOM 751 C CA . HIS A 1 93 ? -27.135 -11.169 43.077 1.00 94.31 93 HIS A CA 1
ATOM 752 C C . HIS A 1 93 ? -26.609 -12.040 41.937 1.00 94.31 93 HIS A C 1
ATOM 754 O O . HIS A 1 93 ? -25.789 -11.603 41.120 1.00 94.31 93 HIS A O 1
ATOM 760 N N . ALA A 1 94 ? -27.155 -13.256 41.826 1.00 88.12 94 ALA A N 1
ATOM 761 C CA . ALA A 1 94 ? -26.864 -14.198 40.742 1.00 88.12 94 ALA A CA 1
ATOM 762 C C . ALA A 1 94 ? -25.349 -14.350 40.475 1.00 88.12 94 ALA A C 1
ATOM 764 O O . ALA A 1 94 ? -24.886 -14.134 39.357 1.00 88.12 94 ALA A O 1
ATOM 765 N N . GLY A 1 95 ? -24.575 -14.644 41.528 1.00 86.75 95 GLY A N 1
ATOM 766 C CA . GLY A 1 95 ? -23.121 -14.857 41.447 1.00 86.75 95 GLY A CA 1
ATOM 767 C C . GLY A 1 95 ? -22.266 -13.589 41.320 1.00 86.75 95 GLY A C 1
ATOM 768 O O . GLY A 1 95 ? -21.044 -13.693 41.286 1.00 86.75 95 GLY A O 1
ATOM 769 N N . SER A 1 96 ? -22.876 -12.400 41.271 1.00 91.56 96 SER A N 1
ATOM 770 C CA . SER A 1 96 ? -22.166 -11.119 41.345 1.00 91.56 96 SER A CA 1
ATOM 771 C C . SER A 1 96 ? -22.220 -10.565 42.760 1.00 91.56 96 SER A C 1
ATOM 773 O O . SER A 1 96 ? -23.249 -10.673 43.426 1.00 91.56 96 SER A O 1
ATOM 775 N N . ASN A 1 97 ? -21.138 -9.918 43.174 1.00 95.56 97 ASN A N 1
ATOM 776 C CA . ASN A 1 97 ? -21.016 -9.226 44.448 1.00 95.56 97 ASN A CA 1
ATOM 777 C C . ASN A 1 97 ? -20.781 -7.735 44.205 1.00 95.56 97 ASN A C 1
ATOM 779 O O . ASN A 1 97 ? -20.032 -7.370 43.302 1.00 95.56 97 ASN A O 1
ATOM 783 N N . MET A 1 98 ? -21.420 -6.889 45.000 1.00 96.75 98 MET A N 1
ATOM 784 C CA . MET A 1 98 ? -21.301 -5.439 44.960 1.00 96.75 98 MET A CA 1
ATOM 785 C C . MET A 1 98 ? -20.971 -4.925 46.359 1.00 96.75 98 MET A C 1
ATOM 787 O O . MET A 1 98 ? -21.662 -5.266 47.318 1.00 96.75 98 MET A O 1
ATOM 791 N N . TRP A 1 99 ? -19.939 -4.092 46.460 1.00 98.00 99 TRP A N 1
ATOM 792 C CA . TRP A 1 99 ? -19.563 -3.375 47.673 1.00 98.00 99 TRP A CA 1
ATOM 793 C C . TRP A 1 99 ? -19.697 -1.875 47.471 1.00 98.00 99 TRP A C 1
ATOM 795 O O . TRP A 1 99 ? -19.395 -1.388 46.387 1.00 98.00 99 TRP A O 1
ATOM 805 N N . CYS A 1 100 ? -20.145 -1.146 48.492 1.00 97.75 100 CYS A N 1
ATOM 806 C CA . CYS A 1 100 ? -20.259 0.314 48.450 1.00 97.75 100 CYS A CA 1
ATOM 807 C C . CYS A 1 100 ? -20.322 0.936 49.852 1.00 97.75 100 CYS A C 1
ATOM 809 O O . CYS A 1 100 ? -20.516 0.252 50.862 1.00 97.75 100 CYS A O 1
ATOM 811 N N . ASP A 1 101 ? -20.220 2.260 49.922 1.00 96.75 101 ASP A N 1
ATOM 812 C CA . ASP A 1 101 ? -20.293 2.998 51.183 1.00 96.75 101 ASP A CA 1
ATOM 813 C C . ASP A 1 101 ? -21.736 3.203 51.666 1.00 96.75 101 ASP A C 1
ATOM 815 O O . ASP A 1 101 ? -22.016 3.100 52.866 1.00 96.75 101 ASP A O 1
ATOM 819 N N . LYS A 1 102 ? -22.664 3.446 50.735 1.00 95.75 102 LYS A N 1
ATOM 820 C CA . LYS A 1 102 ? -24.107 3.561 50.983 1.00 95.75 102 LYS A CA 1
ATOM 821 C C . LYS A 1 102 ? -24.887 2.889 49.854 1.00 95.75 102 LYS A C 1
ATOM 823 O O . LYS A 1 102 ? -24.548 3.087 48.697 1.00 95.75 102 LYS A O 1
ATOM 828 N N . ALA A 1 103 ? -25.956 2.164 50.171 1.00 95.75 103 ALA A N 1
ATOM 829 C CA . ALA A 1 103 ? -26.897 1.646 49.179 1.00 95.75 103 ALA A CA 1
ATOM 830 C C . ALA A 1 103 ? -28.350 1.944 49.552 1.00 95.75 103 ALA A C 1
ATOM 832 O O . ALA A 1 103 ? -28.692 2.045 50.730 1.00 95.75 103 ALA A O 1
ATOM 833 N N . ILE A 1 104 ? -29.205 2.057 48.544 1.00 92.00 104 ILE A N 1
ATOM 834 C CA . ILE A 1 104 ? -30.651 2.219 48.670 1.00 92.00 104 ILE A CA 1
ATOM 835 C C . ILE A 1 104 ? -31.281 1.046 47.937 1.00 92.00 104 ILE A C 1
ATOM 837 O O . ILE A 1 104 ? -31.164 0.928 46.721 1.00 92.00 104 ILE A O 1
ATOM 841 N N . TYR A 1 105 ? -31.874 0.129 48.697 1.00 93.38 105 TYR A N 1
ATOM 842 C CA . TYR A 1 105 ? -32.399 -1.124 48.171 1.00 93.38 105 TYR A CA 1
ATOM 843 C C . TYR A 1 105 ? -33.927 -1.137 48.167 1.00 93.38 105 TYR A C 1
ATOM 845 O O . TYR A 1 105 ? -34.563 -1.228 49.222 1.00 93.38 105 TYR A O 1
ATOM 853 N N . TYR A 1 106 ? -34.507 -1.131 46.971 1.00 88.12 106 TYR A N 1
ATOM 854 C CA . TYR A 1 106 ? -35.942 -1.205 46.726 1.00 88.12 106 TYR A CA 1
ATOM 855 C C . TYR A 1 106 ? -36.349 -2.674 46.593 1.00 88.12 106 TYR A C 1
ATOM 857 O O . TYR A 1 106 ? -36.318 -3.271 45.514 1.00 88.12 106 TYR A O 1
ATOM 865 N N . SER A 1 107 ? -36.712 -3.292 47.722 1.00 86.12 107 SER A N 1
ATOM 866 C CA . SER A 1 107 ? -37.020 -4.731 47.779 1.00 86.12 107 SER A CA 1
ATOM 867 C C . SER A 1 107 ? -38.213 -5.132 46.897 1.00 86.12 107 SER A C 1
ATOM 869 O O . SER A 1 107 ? -38.232 -6.249 46.383 1.00 86.12 107 SER A O 1
ATOM 871 N N . GLY A 1 108 ? -39.199 -4.240 46.722 1.00 82.69 108 GLY A N 1
ATOM 872 C CA . GLY A 1 108 ? -40.370 -4.478 45.867 1.00 82.69 108 GLY A CA 1
ATOM 873 C C . GLY A 1 108 ? -40.032 -4.515 44.374 1.00 82.69 108 GLY A C 1
ATOM 874 O O . GLY A 1 108 ? -40.568 -5.339 43.637 1.00 82.69 108 GLY A O 1
ATOM 875 N N . GLU A 1 109 ? -39.081 -3.683 43.950 1.00 81.62 109 GLU A N 1
ATOM 876 C CA . GLU A 1 109 ? -38.659 -3.540 42.549 1.00 81.62 109 GLU A CA 1
ATOM 877 C C . GLU A 1 109 ? -37.461 -4.433 42.195 1.00 81.62 109 GLU A C 1
ATOM 879 O O . GLU A 1 109 ? -37.109 -4.595 41.023 1.00 81.62 109 GLU A O 1
ATOM 884 N N . ASN A 1 110 ? -36.845 -5.054 43.211 1.00 88.56 110 ASN A N 1
ATOM 885 C CA . ASN A 1 110 ? -35.589 -5.790 43.092 1.00 88.56 110 ASN A CA 1
ATOM 886 C C . ASN A 1 110 ? -34.506 -4.906 42.441 1.00 88.56 110 ASN A C 1
ATOM 888 O O . ASN A 1 110 ? -33.855 -5.312 41.477 1.00 88.56 110 ASN A O 1
ATOM 892 N N . PHE A 1 111 ? -34.357 -3.680 42.948 1.00 90.19 111 PHE A N 1
ATOM 893 C CA . PHE A 1 111 ? -33.481 -2.637 42.409 1.00 90.19 111 PHE A CA 1
ATOM 894 C C . PHE A 1 111 ? -32.607 -2.034 43.510 1.00 90.19 111 PHE A C 1
ATOM 896 O O . PHE A 1 111 ? -33.033 -1.936 44.664 1.00 90.19 111 PHE A O 1
ATOM 903 N N . VAL A 1 112 ? -31.381 -1.648 43.165 1.00 92.81 112 VAL A N 1
ATOM 904 C CA . VAL A 1 112 ? -30.442 -1.017 44.091 1.00 92.81 112 VAL A CA 1
ATOM 905 C C . VAL A 1 112 ? -29.726 0.168 43.452 1.00 92.81 112 VAL A C 1
ATOM 907 O O . VAL A 1 112 ? -29.250 0.083 42.322 1.00 92.81 112 VAL A O 1
ATOM 910 N N . GLU A 1 113 ? -29.601 1.239 44.228 1.00 92.44 113 GLU A N 1
ATOM 911 C CA . GLU A 1 113 ? -28.699 2.363 43.976 1.00 92.44 113 GLU A CA 1
ATOM 912 C C . GLU A 1 113 ? -27.534 2.272 44.967 1.00 92.44 113 GLU A C 1
ATOM 914 O O . GLU A 1 113 ? -27.752 2.196 46.176 1.00 92.44 113 GLU A O 1
ATOM 919 N N . ALA A 1 114 ? -26.297 2.263 44.485 1.00 93.44 114 ALA A N 1
ATOM 920 C CA . ALA A 1 114 ? -25.088 2.145 45.291 1.00 93.44 114 ALA A CA 1
ATOM 921 C C . ALA A 1 114 ? -24.203 3.382 45.112 1.00 93.44 114 ALA A C 1
ATOM 923 O O . ALA A 1 114 ? -23.956 3.825 43.994 1.00 93.44 114 ALA A O 1
ATOM 924 N N . TYR A 1 115 ? -23.700 3.922 46.220 1.00 96.06 115 TYR A N 1
ATOM 925 C CA . TYR A 1 115 ? -22.971 5.183 46.301 1.00 96.06 115 TYR A CA 1
ATOM 926 C C . TYR A 1 115 ? -21.657 5.016 47.058 1.00 96.06 115 TYR A C 1
ATOM 928 O O . TYR A 1 115 ? -21.625 4.410 48.133 1.00 96.06 115 TYR A O 1
ATOM 936 N N . GLY A 1 116 ? -20.610 5.664 46.545 1.00 89.56 116 GLY A N 1
ATOM 937 C CA . GLY A 1 116 ? -19.305 5.787 47.191 1.00 89.56 116 GLY A CA 1
ATOM 938 C C . GLY A 1 116 ? -18.483 4.501 47.121 1.00 89.56 116 GLY A C 1
ATOM 939 O O . GLY A 1 116 ? -18.933 3.450 47.577 1.00 89.56 116 GLY A O 1
ATOM 940 N N . ASN A 1 117 ? -17.276 4.604 46.550 1.00 94.50 117 ASN A N 1
ATOM 941 C CA . ASN A 1 117 ? -16.307 3.511 46.395 1.00 94.50 117 ASN A CA 1
ATOM 942 C C . ASN A 1 117 ? -16.969 2.186 45.980 1.00 94.50 117 ASN A C 1
ATOM 944 O O . ASN A 1 117 ? -16.811 1.165 46.655 1.00 94.50 117 ASN A O 1
ATOM 948 N N . VAL A 1 118 ? -17.772 2.230 44.911 1.00 97.38 118 VAL A N 1
ATOM 949 C CA . VAL A 1 118 ? -18.557 1.079 44.469 1.00 97.38 118 VAL A CA 1
ATOM 950 C C . VAL A 1 118 ? -17.642 0.098 43.751 1.00 97.38 118 VAL A C 1
ATOM 952 O O . VAL A 1 118 ? -16.902 0.487 42.851 1.00 97.38 118 VAL A O 1
ATOM 955 N N . ILE A 1 119 ? -17.699 -1.174 44.136 1.00 97.12 119 ILE A N 1
ATOM 956 C CA . ILE A 1 119 ? -16.932 -2.269 43.540 1.00 97.12 119 ILE A CA 1
ATOM 957 C C . ILE A 1 119 ? -17.913 -3.373 43.170 1.00 97.12 119 ILE A C 1
ATOM 959 O O . ILE A 1 119 ? -18.594 -3.901 44.040 1.00 97.12 119 ILE A O 1
ATOM 963 N N . VAL A 1 120 ? -17.967 -3.769 41.903 1.00 95.56 120 VAL A N 1
ATOM 964 C CA . VAL A 1 120 ? -18.762 -4.906 41.426 1.00 95.56 120 VAL A CA 1
ATOM 965 C C . VAL A 1 120 ? -17.814 -5.990 40.934 1.00 95.56 120 VAL A C 1
ATOM 967 O O . VAL A 1 120 ? -16.974 -5.727 40.078 1.00 95.56 120 VAL A O 1
ATOM 970 N N . LYS A 1 121 ? -17.944 -7.211 41.453 1.00 94.38 121 LYS A N 1
ATOM 971 C CA . LYS A 1 121 ? -17.191 -8.386 40.998 1.00 94.38 121 LYS A CA 1
ATOM 972 C C . LYS A 1 121 ? -18.131 -9.473 40.506 1.00 94.38 121 LYS A C 1
ATOM 974 O O . LYS A 1 121 ? -19.041 -9.877 41.233 1.00 94.38 121 LYS A O 1
ATOM 979 N N . GLN A 1 122 ? -17.872 -9.976 39.303 1.00 89.06 122 GLN A N 1
ATOM 980 C CA . GLN A 1 122 ? -18.561 -11.131 38.734 1.00 89.06 122 GLN A CA 1
ATOM 981 C C . GLN A 1 122 ? -17.564 -12.287 38.605 1.00 89.06 122 GLN A C 1
ATOM 983 O O . GLN A 1 122 ? -16.714 -12.281 37.715 1.00 89.06 122 GLN A O 1
ATOM 988 N N . GLY A 1 123 ? -17.672 -13.269 39.506 1.00 84.31 123 GLY A N 1
ATOM 989 C CA . GLY A 1 123 ? -16.667 -14.327 39.642 1.00 84.31 123 GLY A CA 1
ATOM 990 C C . GLY A 1 123 ? -15.274 -13.759 39.939 1.00 84.31 123 GLY A C 1
ATOM 991 O O . GLY A 1 123 ? -15.152 -12.741 40.623 1.00 84.31 123 GLY A O 1
ATOM 992 N N . ASP A 1 124 ? -14.246 -14.401 39.382 1.00 75.19 124 ASP A N 1
ATOM 993 C CA . ASP A 1 124 ? -12.840 -14.015 39.576 1.00 75.19 124 ASP A CA 1
ATOM 994 C C . ASP A 1 124 ? -12.286 -13.127 38.448 1.00 75.19 124 ASP A C 1
ATOM 996 O O . ASP A 1 124 ? -11.184 -12.595 38.561 1.00 75.19 124 ASP A O 1
ATOM 1000 N N . THR A 1 125 ? -13.027 -12.959 37.347 1.00 78.88 125 THR A N 1
ATOM 1001 C CA . THR A 1 125 ? -12.475 -12.441 36.083 1.00 78.88 125 THR A CA 1
ATOM 1002 C C . THR A 1 125 ? -12.866 -11.005 35.754 1.00 78.88 125 THR A C 1
ATOM 1004 O O . THR A 1 125 ? -12.148 -10.355 34.999 1.00 78.88 125 THR A O 1
ATOM 1007 N N . ILE A 1 126 ? -13.986 -10.496 36.280 1.00 89.75 126 ILE A N 1
ATOM 1008 C CA . ILE A 1 126 ? -14.494 -9.159 35.939 1.00 89.75 126 ILE A CA 1
ATOM 1009 C C . ILE A 1 126 ? -14.662 -8.332 37.208 1.00 89.75 126 ILE A C 1
ATOM 1011 O O . ILE A 1 126 ? -15.399 -8.718 38.118 1.00 89.75 126 ILE A O 1
ATOM 1015 N N . THR A 1 127 ? -14.006 -7.172 37.247 1.00 94.19 127 THR A N 1
ATOM 1016 C CA . THR A 1 127 ? -14.137 -6.192 38.333 1.00 94.19 127 THR A CA 1
ATOM 1017 C C . THR A 1 127 ? -14.454 -4.817 37.763 1.00 94.19 127 THR A C 1
ATOM 1019 O O . THR A 1 127 ? -13.709 -4.311 36.932 1.00 94.19 127 THR A O 1
ATOM 1022 N N . MET A 1 128 ? -15.523 -4.186 38.239 1.00 96.25 128 MET A N 1
ATOM 1023 C CA . MET A 1 128 ? -15.881 -2.806 37.918 1.00 96.25 128 MET A CA 1
ATOM 1024 C C . MET A 1 128 ? -15.787 -1.939 39.171 1.00 96.25 128 MET A C 1
ATOM 1026 O O . MET A 1 128 ? -16.271 -2.344 40.225 1.00 96.25 128 MET A O 1
ATOM 1030 N N . THR A 1 129 ? -15.216 -0.746 39.060 1.00 97.69 129 THR A N 1
ATOM 1031 C CA . THR A 1 129 ? -15.205 0.262 40.126 1.00 97.69 129 THR A CA 1
ATOM 1032 C C . THR A 1 129 ? -15.811 1.572 39.642 1.00 97.69 129 THR A C 1
ATOM 1034 O O . THR A 1 129 ? -15.590 1.937 38.490 1.00 97.69 129 THR A O 1
ATOM 1037 N N . SER A 1 130 ? -16.556 2.281 40.492 1.00 97.12 130 SER A N 1
ATOM 1038 C CA . SER A 1 130 ? -17.130 3.602 40.181 1.00 97.12 130 SER A CA 1
ATOM 1039 C C . SER A 1 130 ? -17.543 4.370 41.446 1.00 97.12 130 SER A C 1
ATOM 1041 O O . SER A 1 130 ? -17.471 3.859 42.568 1.00 97.12 130 SER A O 1
ATOM 1043 N N . LYS A 1 131 ? -18.014 5.613 41.282 1.00 94.12 131 LYS A N 1
ATOM 1044 C CA . LYS A 1 131 ? -18.62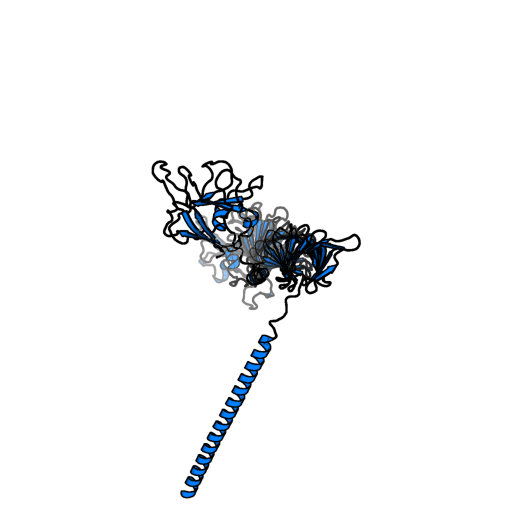3 6.402 42.370 1.00 94.12 131 LYS A CA 1
ATOM 1045 C C . LYS A 1 131 ? -20.095 6.067 42.606 1.00 94.12 131 LYS A C 1
ATOM 1047 O O . LYS A 1 131 ? -20.577 6.240 43.727 1.00 94.12 131 LYS A O 1
ATOM 1052 N N . TYR A 1 132 ? -20.796 5.617 41.569 1.00 94.06 132 TYR A N 1
ATOM 1053 C CA . TYR A 1 132 ? -22.225 5.322 41.607 1.00 94.06 132 TYR A CA 1
ATOM 1054 C C . TYR A 1 132 ? -22.586 4.150 40.689 1.00 94.06 132 TYR A C 1
ATOM 1056 O O . TYR A 1 132 ? -22.002 4.016 39.606 1.00 94.06 132 TYR A O 1
ATOM 1064 N N . VAL A 1 133 ? -23.542 3.321 41.120 1.00 94.75 133 VAL A N 1
ATOM 1065 C CA . VAL A 1 133 ? -24.142 2.247 40.315 1.00 94.75 133 VAL A CA 1
ATOM 1066 C C . VAL A 1 133 ? -25.645 2.150 40.570 1.00 94.75 133 VAL A C 1
ATOM 1068 O O . VAL A 1 133 ? -26.079 2.072 41.714 1.00 94.75 133 VAL A O 1
ATOM 1071 N N . GLU A 1 134 ? -26.421 2.047 39.500 1.00 91.38 134 GLU A N 1
ATOM 1072 C CA . GLU A 1 134 ? -27.802 1.567 39.493 1.00 91.38 134 GLU A CA 1
ATOM 1073 C C . GLU A 1 134 ? -27.824 0.133 38.986 1.00 91.38 134 GLU A C 1
ATOM 1075 O O . GLU A 1 134 ? -27.195 -0.184 37.974 1.00 91.38 134 GLU A O 1
ATOM 1080 N N . TYR A 1 135 ? -28.552 -0.746 39.668 1.00 92.88 135 TYR A N 1
ATOM 1081 C CA . TYR A 1 135 ? -28.645 -2.141 39.268 1.00 92.88 135 TYR A CA 1
ATOM 1082 C C . TYR A 1 135 ? -30.036 -2.721 39.506 1.00 92.88 135 TYR A C 1
ATOM 1084 O O . TYR A 1 135 ? -30.544 -2.746 40.626 1.00 92.88 135 TYR A O 1
ATOM 1092 N N . SER A 1 136 ? -30.635 -3.266 38.446 1.00 90.38 136 SER A N 1
ATOM 1093 C CA . SER A 1 136 ? -31.878 -4.031 38.541 1.00 90.38 136 SER A CA 1
ATOM 1094 C C . SER A 1 136 ? -31.572 -5.521 38.596 1.00 90.38 136 SER A C 1
ATOM 1096 O O . SER A 1 136 ? -31.048 -6.083 37.643 1.00 90.38 136 SER A O 1
ATOM 1098 N N . GLY A 1 137 ? -31.966 -6.212 39.664 1.00 89.69 137 GLY A N 1
ATOM 1099 C CA . GLY A 1 137 ? -31.920 -7.675 39.718 1.00 89.69 137 GLY A CA 1
ATOM 1100 C C . GLY A 1 137 ? -32.915 -8.335 38.753 1.00 89.69 137 GLY A C 1
ATOM 1101 O O . GLY A 1 137 ? -32.700 -9.460 38.305 1.00 89.69 137 GLY A O 1
ATOM 1102 N N . THR A 1 138 ? -33.983 -7.618 38.381 1.00 87.31 138 THR A N 1
ATOM 1103 C CA . THR A 1 138 ? -35.039 -8.107 37.479 1.00 87.31 138 THR A CA 1
ATOM 1104 C C . THR A 1 138 ? -34.640 -8.043 36.010 1.00 87.31 138 THR A C 1
ATOM 1106 O O . THR A 1 138 ? -34.864 -9.019 35.288 1.00 87.31 138 THR A O 1
ATOM 1109 N N . SER A 1 139 ? -34.103 -6.906 35.552 1.00 86.00 139 SER A N 1
ATOM 1110 C CA . SER A 1 139 ? -33.599 -6.789 34.183 1.00 86.00 139 SER A CA 1
ATOM 1111 C C . SER A 1 139 ? -32.141 -7.227 34.077 1.00 86.00 139 SER A C 1
ATOM 1113 O O . SER A 1 139 ? -31.745 -7.598 32.991 1.00 86.00 139 SER A O 1
ATOM 1115 N N . GLN A 1 140 ? -31.358 -7.244 35.161 1.00 91.31 140 GLN A N 1
ATOM 1116 C CA . GLN A 1 140 ? -29.900 -7.461 35.173 1.00 91.31 140 GLN A CA 1
ATOM 1117 C C . GLN A 1 140 ? -29.092 -6.442 34.354 1.00 91.31 140 GLN A C 1
ATOM 1119 O O . GLN A 1 140 ? -27.967 -6.722 33.938 1.00 91.31 140 GLN A O 1
ATOM 1124 N N . LEU A 1 141 ? -29.662 -5.255 34.147 1.00 89.56 141 LEU A N 1
ATOM 1125 C CA . LEU A 1 141 ? -28.952 -4.095 33.623 1.00 89.56 141 LEU A CA 1
ATOM 1126 C C . LEU A 1 141 ? -28.295 -3.339 34.782 1.00 89.56 141 LEU A C 1
ATOM 1128 O O . LEU A 1 141 ? -28.949 -3.070 35.795 1.00 89.56 141 LEU A O 1
ATOM 1132 N N . ALA A 1 142 ? -27.026 -2.983 34.608 1.00 90.88 142 ALA A N 1
ATOM 1133 C CA . ALA A 1 142 ? -26.326 -2.039 35.464 1.00 90.88 142 ALA A CA 1
ATOM 1134 C C . ALA A 1 142 ? -26.014 -0.750 34.695 1.00 90.88 142 ALA A C 1
ATOM 1136 O O . ALA A 1 142 ? -25.627 -0.796 33.526 1.00 90.88 142 ALA A O 1
ATOM 1137 N N . PHE A 1 143 ? -26.132 0.386 35.370 1.00 92.62 143 PHE A N 1
ATOM 1138 C CA . PHE A 1 143 ? -25.596 1.668 34.928 1.00 92.62 143 PHE A CA 1
ATOM 1139 C C . PHE A 1 143 ? -24.599 2.151 35.976 1.00 92.62 143 PHE A C 1
ATOM 1141 O O . PHE A 1 143 ? -24.938 2.240 37.150 1.00 92.62 143 PHE A O 1
ATOM 1148 N N . ALA A 1 144 ? -23.370 2.438 35.571 1.00 93.25 144 ALA A N 1
ATOM 1149 C CA . ALA A 1 144 ? -22.324 2.966 36.433 1.00 93.25 144 ALA A CA 1
ATOM 1150 C C . ALA A 1 144 ? -21.933 4.371 35.975 1.00 93.25 144 ALA A C 1
ATOM 1152 O O . ALA A 1 144 ? -21.859 4.635 34.773 1.00 93.25 144 ALA A O 1
ATOM 1153 N N . SER A 1 145 ? -21.642 5.258 36.926 1.00 92.19 145 SER A N 1
ATOM 1154 C CA . SER A 1 145 ? -21.165 6.608 36.620 1.00 92.19 145 SER A CA 1
ATOM 1155 C C . SER A 1 145 ? -20.128 7.122 37.613 1.00 92.19 145 SER A C 1
ATOM 1157 O O . SER A 1 145 ? -20.162 6.778 38.800 1.00 92.19 145 SER A O 1
ATOM 1159 N N . GLY A 1 146 ? -19.270 8.016 37.127 1.00 88.88 146 GLY A N 1
ATOM 1160 C CA . GLY A 1 146 ? -18.216 8.682 37.879 1.00 88.88 146 GLY A CA 1
ATOM 1161 C C . GLY A 1 146 ? -16.987 7.795 38.039 1.00 88.88 146 GLY A C 1
ATOM 1162 O O . GLY A 1 146 ? -16.998 6.874 38.856 1.00 88.88 146 GLY A O 1
ATOM 1163 N N . GLU A 1 147 ? -15.930 8.118 37.285 1.00 92.56 147 GLU A N 1
ATOM 1164 C CA . GLU A 1 147 ? -14.637 7.407 37.284 1.00 92.56 147 GLU A CA 1
ATOM 1165 C C . GLU A 1 147 ? -14.809 5.885 37.136 1.00 92.56 147 GLU A C 1
ATOM 1167 O O . GLU A 1 147 ? -14.285 5.097 37.925 1.00 92.56 147 GLU A O 1
ATOM 1172 N N . VAL A 1 148 ? -15.598 5.462 36.143 1.00 96.56 148 VAL A N 1
ATOM 1173 C CA . VAL A 1 148 ? -15.877 4.042 35.925 1.00 96.56 148 VAL A CA 1
ATOM 1174 C C . VAL A 1 148 ? -14.641 3.366 35.348 1.00 96.56 148 VAL A C 1
ATOM 1176 O O . VAL A 1 148 ? -14.132 3.785 34.311 1.00 96.56 148 VAL A O 1
ATOM 1179 N N . VAL A 1 149 ? -14.198 2.286 35.990 1.00 97.44 149 VAL A N 1
ATOM 1180 C CA . VAL A 1 149 ? -13.116 1.422 35.509 1.00 97.44 149 VAL A CA 1
ATOM 1181 C C . VAL A 1 149 ? -13.594 -0.025 35.528 1.00 97.44 149 VAL A C 1
ATOM 1183 O O . VAL A 1 149 ? -13.880 -0.571 36.590 1.00 97.44 149 VAL A O 1
ATOM 1186 N N . LEU A 1 150 ? -13.676 -0.658 34.362 1.00 94.88 150 LEU A N 1
ATOM 1187 C CA . LEU A 1 150 ? -14.021 -2.067 34.186 1.00 94.88 150 LEU A CA 1
ATOM 1188 C C . LEU A 1 150 ? -12.772 -2.840 33.756 1.00 94.88 150 LEU A C 1
ATOM 1190 O O . LEU A 1 150 ? -12.240 -2.618 32.673 1.00 94.88 150 LEU A O 1
ATOM 1194 N N . LYS A 1 151 ? -12.319 -3.764 34.599 1.00 92.81 151 LYS A N 1
ATOM 1195 C CA . LYS A 1 151 ? -11.175 -4.644 34.350 1.00 92.81 151 LYS A CA 1
ATOM 1196 C C . LYS A 1 151 ? -11.651 -6.042 33.967 1.00 92.81 151 LYS A C 1
ATOM 1198 O O . LYS A 1 151 ? -12.435 -6.647 34.705 1.00 92.81 151 LYS A O 1
ATOM 1203 N N . SER A 1 152 ? -11.149 -6.539 32.841 1.00 87.12 152 SER A N 1
ATOM 1204 C CA . SER A 1 152 ? -11.193 -7.942 32.414 1.00 87.12 152 SER A CA 1
ATOM 1205 C C . SER A 1 152 ? -9.778 -8.550 32.498 1.00 87.12 152 SER A C 1
ATOM 1207 O O . SER A 1 152 ? -8.830 -7.821 32.800 1.00 87.12 152 SER A O 1
ATOM 1209 N N . PRO A 1 153 ? -9.587 -9.861 32.244 1.00 83.38 153 PRO A N 1
ATOM 1210 C CA . PRO A 1 153 ? -8.274 -10.497 32.366 1.00 83.38 153 PRO A CA 1
ATOM 1211 C C . PRO A 1 153 ? -7.158 -9.882 31.510 1.00 83.38 153 PRO A C 1
ATOM 1213 O O . PRO A 1 153 ? -6.019 -9.908 31.959 1.00 83.38 153 PRO A O 1
ATOM 1216 N N . ASN A 1 154 ? -7.454 -9.331 30.322 1.00 83.19 154 ASN A N 1
ATOM 1217 C CA . ASN A 1 154 ? -6.426 -8.726 29.459 1.00 83.19 154 ASN A CA 1
ATOM 1218 C C . ASN A 1 154 ? -6.755 -7.297 28.997 1.00 83.19 154 ASN A C 1
ATOM 1220 O O . ASN A 1 154 ? -6.110 -6.788 28.076 1.00 83.19 154 ASN A O 1
ATOM 1224 N N . SER A 1 155 ? -7.751 -6.632 29.592 1.00 89.25 155 SER A N 1
ATOM 1225 C CA . SER A 1 155 ? -8.081 -5.252 29.229 1.00 89.25 155 SER A CA 1
ATOM 1226 C C . SER A 1 155 ? -8.688 -4.453 30.377 1.00 89.25 155 SER A C 1
ATOM 1228 O O . SER A 1 155 ? -9.304 -4.993 31.297 1.00 89.25 155 SER A O 1
ATOM 1230 N N . THR A 1 156 ? -8.529 -3.135 30.307 1.00 93.81 156 THR A N 1
ATOM 1231 C CA . THR A 1 156 ? -9.145 -2.181 31.228 1.00 93.81 156 THR A CA 1
ATOM 1232 C C . THR A 1 156 ? -9.874 -1.106 30.435 1.00 93.81 156 THR A C 1
ATOM 1234 O O . THR A 1 156 ? -9.256 -0.407 29.639 1.00 93.81 156 THR A O 1
ATOM 1237 N N . ILE A 1 157 ? -11.174 -0.954 30.677 1.00 95.56 157 ILE A N 1
ATOM 1238 C CA . ILE A 1 157 ? -12.027 0.095 30.109 1.00 95.56 157 ILE A CA 1
ATOM 1239 C C . ILE A 1 157 ? -12.226 1.180 31.166 1.00 95.56 157 ILE A C 1
ATOM 1241 O O . ILE A 1 157 ? -12.643 0.876 32.280 1.00 95.56 157 ILE A O 1
ATOM 1245 N N . SER A 1 158 ? -12.006 2.436 30.800 1.00 96.75 158 SER A N 1
ATOM 1246 C CA . SER A 1 158 ? -12.225 3.610 31.644 1.00 96.75 158 SER A CA 1
ATOM 1247 C C . SER A 1 158 ? -13.174 4.590 30.953 1.00 96.75 158 SER A C 1
ATOM 1249 O O . SER A 1 158 ? -12.960 4.929 29.791 1.00 96.75 158 SER A O 1
ATOM 1251 N N . SER A 1 159 ? -14.216 5.056 31.643 1.00 95.94 159 SER A N 1
ATOM 1252 C CA . SER A 1 159 ? -15.187 6.033 31.118 1.00 95.94 159 SER A CA 1
ATOM 1253 C C . SER A 1 159 ? -15.875 6.806 32.252 1.00 95.94 159 SER A C 1
ATOM 1255 O O . SER A 1 159 ? -15.830 6.400 33.413 1.00 95.94 159 SER A O 1
ATOM 1257 N N . ASP A 1 160 ? -16.536 7.920 31.933 1.00 92.75 160 ASP A N 1
ATOM 1258 C CA . ASP A 1 160 ? -17.417 8.607 32.887 1.00 92.75 160 ASP A CA 1
ATOM 1259 C C . ASP A 1 160 ? -18.704 7.815 33.154 1.00 92.75 160 ASP A C 1
ATOM 1261 O O . ASP A 1 160 ? -19.158 7.747 34.295 1.00 92.75 160 ASP A O 1
ATOM 1265 N N . THR A 1 161 ? -19.267 7.172 32.123 1.00 91.94 161 THR A N 1
ATOM 1266 C CA . THR A 1 161 ? -20.488 6.364 32.237 1.00 91.94 161 THR A CA 1
ATOM 1267 C C . THR A 1 161 ? -20.357 5.038 31.503 1.00 91.94 161 THR A C 1
ATOM 1269 O O . THR A 1 161 ? -19.778 4.965 30.421 1.00 91.94 161 THR A O 1
ATOM 1272 N N . LEU A 1 162 ? -20.924 3.980 32.081 1.00 95.31 162 LEU A N 1
ATOM 1273 C CA . LEU A 1 162 ? -20.912 2.646 31.491 1.00 95.31 162 LEU A CA 1
ATOM 1274 C C . LEU A 1 162 ? -22.236 1.936 31.757 1.00 95.31 162 LEU A C 1
ATOM 1276 O O . LEU A 1 162 ? -22.698 1.858 32.894 1.00 95.31 162 LEU A O 1
ATOM 1280 N N . TYR A 1 163 ? -22.817 1.367 30.712 1.00 92.38 163 TYR A N 1
ATOM 1281 C CA . TYR A 1 163 ? -23.925 0.429 30.814 1.00 92.38 163 TYR A CA 1
ATOM 1282 C C . TYR A 1 163 ? -23.389 -0.996 30.733 1.00 92.38 163 TYR A C 1
ATOM 1284 O O . TYR A 1 163 ? -22.463 -1.266 29.969 1.00 92.38 163 TYR A O 1
ATOM 1292 N N . PHE A 1 164 ? -23.975 -1.914 31.496 1.00 92.75 164 PHE A N 1
ATOM 1293 C CA . PHE A 1 164 ? -23.603 -3.323 31.469 1.00 92.75 164 PHE A CA 1
ATOM 1294 C C . PHE A 1 164 ? -24.846 -4.217 31.492 1.00 92.75 164 PHE A C 1
ATOM 1296 O O . PHE A 1 164 ? -25.562 -4.273 32.494 1.00 92.75 164 PHE A O 1
ATOM 1303 N N . ASP A 1 165 ? -25.105 -4.916 30.383 1.00 92.25 165 ASP A N 1
ATOM 1304 C CA . ASP A 1 165 ? -26.130 -5.959 30.300 1.00 92.25 165 ASP A CA 1
ATOM 1305 C C . ASP A 1 165 ? -25.506 -7.306 30.680 1.00 92.25 165 ASP A C 1
ATOM 1307 O O . ASP A 1 165 ? -24.728 -7.891 29.921 1.00 92.25 165 ASP A O 1
ATOM 1311 N N . ARG A 1 166 ? -25.868 -7.822 31.859 1.00 90.25 166 ARG A N 1
ATOM 1312 C CA . ARG A 1 166 ? -25.356 -9.105 32.354 1.00 90.25 166 ARG A CA 1
ATOM 1313 C C . ARG A 1 166 ? -25.972 -10.324 31.668 1.00 90.25 166 ARG A C 1
ATOM 1315 O O . ARG A 1 166 ? -25.391 -11.398 31.760 1.00 90.25 166 ARG A O 1
ATOM 1322 N N . ILE A 1 167 ? -27.121 -10.213 31.006 1.00 90.06 167 ILE A N 1
ATOM 1323 C CA . ILE A 1 167 ? -27.690 -11.357 30.277 1.00 90.06 167 ILE A CA 1
ATOM 1324 C C . ILE A 1 167 ? -26.907 -11.561 28.984 1.00 90.06 167 ILE A C 1
ATOM 1326 O O . ILE A 1 167 ? -26.440 -12.664 28.716 1.00 90.06 167 ILE A O 1
ATOM 1330 N N . LYS A 1 168 ? -26.690 -10.477 28.232 1.00 92.12 168 LYS A N 1
ATOM 1331 C CA . LYS A 1 168 ? -25.922 -10.505 26.979 1.00 92.12 168 LYS A CA 1
ATOM 1332 C C . LYS A 1 168 ? -24.405 -10.499 27.183 1.00 92.12 168 LYS A C 1
ATOM 1334 O O . LYS A 1 168 ? -23.673 -10.769 26.238 1.00 92.12 168 LYS A O 1
ATOM 1339 N N . GLN A 1 169 ? -23.940 -10.189 28.396 1.00 92.25 169 GLN A N 1
ATOM 1340 C CA . GLN A 1 169 ? -22.526 -9.976 28.725 1.00 92.25 169 GLN A CA 1
ATOM 1341 C C . GLN A 1 169 ? -21.891 -8.911 27.812 1.00 92.25 169 GLN A C 1
ATOM 1343 O O . GLN A 1 169 ? -20.857 -9.125 27.178 1.00 92.25 169 GLN A O 1
ATOM 1348 N N . GLN A 1 170 ? -22.545 -7.749 27.740 1.00 93.75 170 GLN A N 1
ATOM 1349 C CA . GLN A 1 170 ? -22.112 -6.617 26.920 1.00 93.75 170 GLN A CA 1
ATOM 1350 C C . GLN A 1 170 ? -21.983 -5.355 27.765 1.00 93.75 170 GLN A C 1
ATOM 1352 O O . GLN A 1 170 ? -22.919 -5.002 28.487 1.00 93.75 170 GLN A O 1
ATOM 1357 N N . SER A 1 171 ? -20.858 -4.649 27.644 1.00 94.44 171 SER A N 1
ATOM 1358 C CA . SER A 1 171 ? -20.702 -3.304 28.207 1.00 94.44 171 SER A CA 1
ATOM 1359 C C . SER A 1 171 ? -20.649 -2.243 27.115 1.00 94.44 171 SER A C 1
ATOM 1361 O O . SER A 1 171 ? -20.176 -2.498 26.008 1.00 94.44 171 SER A O 1
ATOM 1363 N N . PHE A 1 172 ? -21.169 -1.055 27.413 1.00 94.44 172 PHE A N 1
ATOM 1364 C CA . PHE A 1 172 ? -21.331 0.022 26.443 1.00 94.44 172 PHE A CA 1
ATOM 1365 C C . PHE A 1 172 ? -21.125 1.392 27.084 1.00 94.44 172 PHE A C 1
ATOM 1367 O O . PHE A 1 172 ? -21.684 1.679 28.143 1.00 94.44 172 PHE A O 1
ATOM 1374 N N . TYR A 1 173 ? -20.372 2.258 26.411 1.00 93.44 173 TYR A N 1
ATOM 1375 C CA . TYR A 1 173 ? -20.239 3.670 26.757 1.00 93.44 173 TYR A CA 1
ATOM 1376 C C . TYR A 1 173 ? -20.493 4.554 25.536 1.00 93.44 173 TYR A C 1
ATOM 1378 O O . TYR A 1 173 ? -20.239 4.164 24.398 1.00 93.44 173 TYR A O 1
ATOM 1386 N N . LYS A 1 174 ? -20.972 5.774 25.795 1.00 91.62 174 LYS A N 1
ATOM 1387 C CA . LYS A 1 174 ? -21.208 6.818 24.777 1.00 91.62 174 LYS A CA 1
ATOM 1388 C C . LYS A 1 174 ? -20.680 8.202 25.172 1.00 91.62 174 LYS A C 1
ATOM 1390 O O . LYS A 1 174 ? -20.934 9.180 24.480 1.00 91.62 174 LYS A O 1
ATOM 1395 N N . SER A 1 175 ? -20.022 8.298 26.327 1.00 85.31 175 SER A N 1
ATOM 1396 C CA . SER A 1 175 ? -19.506 9.542 26.915 1.00 85.31 175 SER A CA 1
ATOM 1397 C C . SER A 1 175 ? -18.000 9.713 26.697 1.00 85.31 175 SER A C 1
ATOM 1399 O O . SER A 1 175 ? -17.355 10.437 27.448 1.00 85.31 175 SER A O 1
ATOM 1401 N N . GLY A 1 176 ? -17.423 9.007 25.722 1.00 92.50 176 GLY A N 1
ATOM 1402 C CA . GLY A 1 176 ? -15.979 8.847 25.623 1.00 92.50 176 GLY A CA 1
ATOM 1403 C C . GLY A 1 176 ? -15.454 7.757 26.549 1.00 92.50 176 GLY A C 1
ATOM 1404 O O . GLY A 1 176 ? -15.930 7.583 27.673 1.00 92.50 176 GLY A O 1
ATOM 1405 N N . GLY A 1 177 ? -14.467 7.009 26.078 1.00 94.69 177 GLY A N 1
ATOM 1406 C CA . GLY A 1 177 ? -13.828 5.963 26.856 1.00 94.69 177 GLY A CA 1
ATOM 1407 C C . GLY A 1 177 ? -12.422 5.658 26.370 1.00 94.69 177 GLY A C 1
ATOM 1408 O O . GLY A 1 177 ? -12.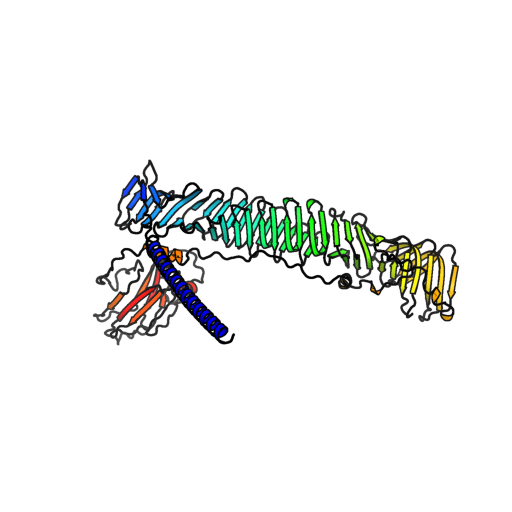043 5.970 25.241 1.00 94.69 177 GLY A O 1
ATOM 1409 N N . ASN A 1 178 ? -11.653 5.052 27.264 1.00 95.88 178 ASN A N 1
ATOM 1410 C CA . ASN A 1 178 ? -10.294 4.598 27.032 1.00 95.88 178 ASN A CA 1
ATOM 1411 C C . ASN A 1 178 ? -10.215 3.098 27.341 1.00 95.88 178 ASN A C 1
ATOM 1413 O O . ASN A 1 178 ? -10.624 2.672 28.418 1.00 95.88 178 ASN A O 1
ATOM 1417 N N . VAL A 1 179 ? -9.699 2.306 26.406 1.00 94.62 179 VAL A N 1
ATOM 1418 C CA . VAL A 1 179 ? -9.439 0.878 26.565 1.00 94.62 179 VAL A CA 1
ATOM 1419 C C . VAL A 1 179 ? -7.940 0.630 26.488 1.00 94.62 179 VAL A C 1
ATOM 1421 O O . VAL A 1 179 ? -7.327 0.764 25.431 1.00 94.62 179 VAL A O 1
ATOM 1424 N N . VAL A 1 180 ? -7.354 0.239 27.614 1.00 90.88 180 VAL A N 1
ATOM 1425 C CA . VAL A 1 180 ? -5.948 -0.158 27.715 1.00 90.88 180 VAL A CA 1
ATOM 1426 C C . VAL A 1 180 ? -5.858 -1.674 27.641 1.00 90.88 180 VAL A C 1
ATOM 1428 O O . VAL A 1 180 ? -6.568 -2.375 28.368 1.00 90.88 180 VAL A O 1
ATOM 1431 N N . LYS A 1 181 ? -4.960 -2.180 26.795 1.00 79.25 181 LYS A N 1
ATOM 1432 C CA . LYS A 1 181 ? -4.607 -3.599 26.726 1.00 79.25 181 LYS A CA 1
ATOM 1433 C C . LYS A 1 181 ? -3.112 -3.773 26.952 1.00 79.25 181 LYS A C 1
ATOM 1435 O O . LYS A 1 181 ? -2.310 -3.119 26.289 1.00 79.25 181 LYS A O 1
ATOM 1440 N N . ASP A 1 182 ? -2.756 -4.713 27.825 1.00 64.31 182 ASP A N 1
ATOM 1441 C CA . ASP A 1 182 ? -1.406 -4.866 28.392 1.00 64.31 182 ASP A CA 1
ATOM 1442 C C . ASP A 1 182 ? -0.269 -5.013 27.361 1.00 64.31 182 ASP A C 1
ATOM 1444 O O . ASP A 1 182 ? 0.884 -4.759 27.691 1.00 64.31 182 ASP A O 1
ATOM 1448 N N . SER A 1 183 ? -0.565 -5.407 26.116 1.00 65.69 183 SER A N 1
ATOM 1449 C CA . SER A 1 183 ? 0.446 -5.665 25.073 1.00 65.69 183 SER A CA 1
ATOM 1450 C C . SER A 1 183 ? 0.219 -4.972 23.725 1.00 65.69 183 SER A C 1
ATOM 1452 O O . SER A 1 183 ? 1.069 -5.101 22.854 1.00 65.69 183 SER A O 1
ATOM 1454 N N . SER A 1 184 ? -0.898 -4.265 23.507 1.00 68.44 184 SER A N 1
ATOM 1455 C CA . SER A 1 184 ? -1.226 -3.682 22.185 1.00 68.44 184 SER A CA 1
ATOM 1456 C C . SER A 1 184 ? -1.492 -2.177 22.202 1.00 68.44 184 SER A C 1
ATOM 1458 O O . SER A 1 184 ? -1.863 -1.616 21.173 1.00 68.44 184 SER A O 1
ATOM 1460 N N . GLY A 1 185 ? -1.335 -1.529 23.358 1.00 85.19 185 GLY A N 1
ATOM 1461 C CA . GLY A 1 185 ? -1.504 -0.088 23.511 1.00 85.19 185 GLY A CA 1
ATOM 1462 C C . GLY A 1 185 ? -2.861 0.346 24.070 1.00 85.19 185 GLY A C 1
ATOM 1463 O O . GLY A 1 185 ? -3.573 -0.410 24.734 1.00 85.19 185 GLY A O 1
ATOM 1464 N N . THR A 1 186 ? -3.175 1.614 23.826 1.00 92.50 186 THR A N 1
ATOM 1465 C CA . THR A 1 186 ? -4.321 2.355 24.368 1.00 92.50 186 THR A CA 1
ATOM 1466 C C . THR A 1 186 ? -5.248 2.764 23.231 1.00 92.50 186 THR A C 1
ATOM 1468 O O . THR A 1 186 ? -4.777 3.333 22.250 1.00 92.50 186 THR A O 1
ATOM 1471 N N . ILE A 1 187 ? -6.549 2.504 23.358 1.00 94.25 187 ILE A N 1
ATOM 1472 C CA . ILE A 1 187 ? -7.568 2.878 22.371 1.00 94.25 187 ILE A CA 1
ATOM 1473 C C . ILE A 1 187 ? -8.534 3.876 23.003 1.00 94.25 187 ILE A C 1
ATOM 1475 O O . ILE A 1 187 ? -9.188 3.558 23.993 1.00 94.25 187 ILE A O 1
ATOM 1479 N N . THR A 1 188 ? -8.674 5.062 22.422 1.00 96.44 188 THR A N 1
ATOM 1480 C CA . THR A 1 188 ? -9.699 6.042 22.805 1.00 96.44 188 THR A CA 1
ATOM 1481 C C . THR A 1 188 ? -10.801 6.098 21.759 1.00 96.44 188 THR A C 1
ATOM 1483 O O . THR A 1 188 ? -10.517 5.962 20.575 1.00 96.44 188 THR A O 1
ATOM 1486 N N . SER A 1 189 ? -12.050 6.294 22.183 1.00 96.81 189 SER A N 1
ATOM 1487 C CA . SER A 1 189 ? -13.185 6.534 21.278 1.00 96.81 189 SER A CA 1
ATOM 1488 C C . SER A 1 189 ? -14.322 7.262 21.990 1.00 96.81 189 SER A C 1
ATOM 1490 O O . SER A 1 189 ? -14.369 7.268 23.224 1.00 96.81 189 SER A O 1
ATOM 1492 N N . LYS A 1 190 ? -15.274 7.832 21.242 1.00 94.50 190 LYS A N 1
ATOM 1493 C CA . LYS A 1 190 ? -16.507 8.393 21.827 1.00 94.50 190 LYS A CA 1
ATOM 1494 C C . LYS A 1 190 ? -17.507 7.317 22.233 1.00 94.50 190 LYS A C 1
ATOM 1496 O O . LYS A 1 190 ? -18.119 7.420 23.302 1.00 94.50 190 LYS A O 1
ATOM 1501 N N . ILE A 1 191 ? -17.671 6.301 21.388 1.00 95.31 191 ILE A N 1
ATOM 1502 C CA . ILE A 1 191 ? -18.607 5.198 21.590 1.00 95.31 191 ILE A CA 1
ATOM 1503 C C . ILE A 1 191 ? -17.839 3.885 21.521 1.00 95.31 191 ILE A C 1
ATOM 1505 O O . ILE A 1 191 ? -17.169 3.594 20.533 1.00 95.31 191 ILE A O 1
ATOM 1509 N N . GLY A 1 192 ? -17.997 3.050 22.541 1.00 95.81 192 GLY A N 1
ATOM 1510 C CA . GLY A 1 192 ? -17.379 1.734 22.568 1.00 95.81 192 GLY A CA 1
ATOM 1511 C C . GLY A 1 192 ? -18.304 0.694 23.160 1.00 95.81 192 GLY A C 1
ATOM 1512 O O . GLY A 1 192 ? -19.020 0.943 24.134 1.00 95.81 192 GLY A O 1
ATOM 1513 N N . ARG A 1 193 ? -18.268 -0.493 22.562 1.00 95.81 193 ARG A N 1
ATOM 1514 C CA . ARG A 1 193 ? -18.948 -1.682 23.056 1.00 95.81 193 ARG A CA 1
ATOM 1515 C C . ARG A 1 193 ? -17.957 -2.817 23.217 1.00 95.81 193 ARG A C 1
ATOM 1517 O O . ARG A 1 193 ? -17.143 -3.059 22.329 1.00 95.81 193 ARG A O 1
ATOM 1524 N N . TYR A 1 194 ? -18.066 -3.528 24.329 1.00 94.88 194 TYR A N 1
ATOM 1525 C CA . TYR A 1 194 ? -17.332 -4.760 24.567 1.00 94.88 194 TYR A CA 1
ATOM 1526 C C . TYR A 1 194 ? -18.302 -5.935 24.635 1.00 94.88 194 TYR A C 1
ATOM 1528 O O . TYR A 1 194 ? -19.170 -5.990 25.508 1.00 94.88 194 TYR A O 1
ATOM 1536 N N . TYR A 1 195 ? -18.140 -6.865 23.700 1.00 93.81 195 TYR A N 1
ATOM 1537 C CA . TYR A 1 195 ? -18.837 -8.141 23.644 1.00 93.81 195 TYR A CA 1
ATOM 1538 C C . TYR A 1 195 ? -17.971 -9.174 24.366 1.00 93.81 195 TYR A C 1
ATOM 1540 O O . TYR A 1 195 ? -17.004 -9.683 23.801 1.00 93.81 195 TYR A O 1
ATOM 1548 N N . MET A 1 196 ? -18.276 -9.461 25.634 1.00 90.00 196 MET A N 1
ATOM 1549 C CA . MET A 1 196 ? -17.404 -10.289 26.479 1.00 90.00 196 MET A CA 1
ATOM 1550 C C . MET A 1 196 ? -17.348 -11.747 26.014 1.00 90.00 196 MET A C 1
ATOM 1552 O O . MET A 1 196 ? -16.299 -12.377 26.109 1.00 90.00 196 MET A O 1
ATOM 1556 N N . THR A 1 197 ? -18.458 -12.275 25.490 1.00 89.75 197 THR A N 1
ATOM 1557 C CA . THR A 1 197 ? -18.547 -13.643 24.954 1.00 89.75 197 THR A CA 1
ATOM 1558 C C . THR A 1 197 ? -17.618 -13.841 23.759 1.00 89.75 197 THR A C 1
ATOM 1560 O O . THR A 1 197 ? -16.874 -14.818 23.712 1.00 89.75 197 THR A O 1
ATOM 1563 N N . ASP A 1 198 ? -17.610 -12.874 22.841 1.00 91.25 198 ASP A N 1
ATOM 1564 C CA . ASP A 1 198 ? -16.789 -12.900 21.624 1.00 91.25 198 ASP A CA 1
ATOM 1565 C C . ASP A 1 198 ? -15.384 -12.330 21.855 1.00 91.25 198 ASP A C 1
ATOM 1567 O O . ASP A 1 198 ? -14.531 -12.373 20.967 1.00 91.25 198 ASP A O 1
ATOM 1571 N N . LYS A 1 199 ? -15.153 -11.750 23.043 1.00 90.81 199 LYS A N 1
ATOM 1572 C CA . LYS A 1 199 ? -13.948 -10.996 23.414 1.00 90.81 199 LYS A CA 1
ATOM 1573 C C . LYS A 1 199 ? -13.582 -9.957 22.355 1.00 90.81 199 LYS A C 1
ATOM 1575 O O . LYS A 1 199 ? -12.425 -9.807 21.948 1.00 90.81 199 LYS A O 1
ATOM 1580 N N . LYS A 1 200 ? -14.614 -9.257 21.892 1.00 93.12 200 LYS A N 1
ATOM 1581 C CA . LYS A 1 200 ? -14.560 -8.296 20.796 1.00 93.12 200 LYS A CA 1
ATOM 1582 C C . LYS A 1 200 ? -14.886 -6.907 21.317 1.00 93.12 200 LYS A C 1
ATOM 1584 O O . LYS A 1 200 ? -15.907 -6.700 21.969 1.00 93.12 200 LYS A O 1
ATOM 1589 N N . PHE A 1 201 ? -14.056 -5.944 20.956 1.00 94.56 201 PHE A N 1
ATOM 1590 C CA . PHE A 1 201 ? -14.365 -4.530 21.065 1.00 94.56 201 PHE A CA 1
ATOM 1591 C C . PHE A 1 201 ? -14.819 -3.986 19.719 1.00 94.56 201 PHE A C 1
ATOM 1593 O O . PHE A 1 201 ? -14.272 -4.348 18.678 1.00 94.56 201 PHE A O 1
ATOM 1600 N N . GLN A 1 202 ? -15.799 -3.097 19.763 1.00 96.25 202 GLN A N 1
ATOM 1601 C CA . GLN A 1 202 ? -16.259 -2.331 18.618 1.00 96.25 202 GLN A CA 1
ATOM 1602 C C . GLN A 1 202 ? -16.305 -0.861 19.022 1.00 96.25 202 GLN A C 1
ATOM 1604 O O . GLN A 1 202 ? -17.034 -0.487 19.946 1.00 96.25 202 GLN A O 1
ATOM 1609 N N . PHE A 1 203 ? -15.515 -0.038 18.342 1.00 96.38 203 PHE A N 1
ATOM 1610 C CA . PHE A 1 203 ? -15.380 1.389 18.613 1.00 96.38 203 PHE A CA 1
ATOM 1611 C C . PHE A 1 203 ? -15.914 2.208 17.446 1.00 96.38 203 PHE A C 1
ATOM 1613 O O . PHE A 1 203 ? -15.738 1.838 16.282 1.00 96.38 203 PHE A O 1
ATOM 1620 N N . VAL A 1 204 ? -16.580 3.312 17.774 1.00 95.44 204 VAL A N 1
ATOM 1621 C CA . VAL A 1 204 ? -17.242 4.202 16.822 1.00 95.44 204 VAL A CA 1
ATOM 1622 C C . VAL A 1 204 ? -16.984 5.654 17.208 1.00 95.44 204 VAL A C 1
ATOM 1624 O O . VAL A 1 204 ? -17.130 6.018 18.376 1.00 95.44 204 VAL A O 1
ATOM 1627 N N . ASP A 1 205 ? -16.694 6.466 16.189 1.00 93.94 205 ASP A N 1
ATOM 1628 C CA . ASP A 1 205 ? -16.457 7.915 16.247 1.00 93.94 205 ASP A CA 1
ATOM 1629 C C . ASP A 1 205 ? -15.197 8.297 17.051 1.00 93.94 205 ASP A C 1
ATOM 1631 O O . ASP A 1 205 ? -15.065 7.999 18.243 1.00 93.94 205 ASP A O 1
ATOM 1635 N N . ASP A 1 206 ? -14.282 8.991 16.368 1.00 93.25 206 ASP A N 1
ATOM 1636 C CA . ASP A 1 206 ? -13.020 9.507 16.914 1.00 93.25 206 ASP A CA 1
ATOM 1637 C C . ASP A 1 206 ? -12.156 8.417 17.575 1.00 93.25 206 ASP A C 1
ATOM 1639 O O . ASP A 1 206 ? -11.765 8.513 18.741 1.00 93.25 206 ASP A O 1
ATOM 1643 N N . VAL A 1 207 ? -11.920 7.321 16.842 1.00 95.81 207 VAL A N 1
ATOM 1644 C CA . VAL A 1 207 ? -11.157 6.181 17.353 1.00 95.81 207 VAL A CA 1
ATOM 1645 C C . VAL A 1 207 ? -9.669 6.390 17.111 1.00 95.81 207 VAL A C 1
ATOM 1647 O O . VAL A 1 207 ? -9.221 6.468 15.964 1.00 95.81 207 VAL A O 1
ATOM 1650 N N . VAL A 1 208 ? -8.894 6.399 18.195 1.00 94.69 208 VAL A N 1
ATOM 1651 C CA . VAL A 1 208 ? -7.434 6.526 18.154 1.00 94.69 208 VAL A CA 1
ATOM 1652 C C . VAL A 1 208 ? -6.791 5.388 18.937 1.00 94.69 208 VAL A C 1
ATOM 1654 O O . VAL A 1 208 ? -6.975 5.282 20.146 1.00 94.69 208 VAL A O 1
ATOM 1657 N N . LEU A 1 209 ? -6.011 4.544 18.261 1.00 91.56 209 LEU A N 1
ATOM 1658 C CA . LEU A 1 209 ? -5.136 3.554 18.893 1.00 91.56 209 LEU A CA 1
ATOM 1659 C C . LEU A 1 209 ? -3.716 4.111 18.973 1.00 91.56 209 LEU A C 1
ATOM 1661 O O . LEU A 1 209 ? -3.202 4.618 17.982 1.00 91.56 209 LEU A O 1
ATOM 1665 N N . THR A 1 210 ? -3.068 3.988 20.129 1.00 90.88 210 THR A N 1
ATOM 1666 C CA . THR A 1 210 ? -1.671 4.386 20.359 1.00 90.88 210 THR A CA 1
ATOM 1667 C C . THR A 1 210 ? -0.909 3.256 21.054 1.00 90.88 210 THR A C 1
ATOM 1669 O O . THR A 1 210 ? -1.262 2.877 22.172 1.00 90.88 210 THR A O 1
ATOM 1672 N N . GLY A 1 211 ? 0.143 2.726 20.425 1.00 84.50 211 GLY A N 1
ATOM 1673 C CA . GLY A 1 211 ? 0.990 1.663 20.988 1.00 84.50 211 GLY A CA 1
ATOM 1674 C C . GLY A 1 211 ? 2.211 1.353 20.119 1.00 84.50 211 GLY A C 1
ATOM 1675 O O . GLY A 1 211 ? 2.129 1.459 18.901 1.00 84.50 211 GLY A O 1
ATOM 1676 N N . ASP A 1 212 ? 3.342 0.996 20.740 1.00 78.69 212 ASP A N 1
ATOM 1677 C CA . ASP A 1 212 ? 4.596 0.592 20.072 1.00 78.69 212 ASP A CA 1
ATOM 1678 C C . ASP A 1 212 ? 5.037 1.518 18.915 1.00 78.69 212 ASP A C 1
ATOM 1680 O O . ASP A 1 212 ? 5.322 1.065 17.806 1.00 78.69 212 ASP A O 1
ATOM 1684 N N . GLY A 1 213 ? 5.031 2.839 19.141 1.00 80.94 213 GLY A N 1
ATOM 1685 C CA . GLY A 1 213 ? 5.414 3.832 18.121 1.00 80.94 213 GLY A CA 1
ATOM 1686 C C . GLY A 1 213 ? 4.427 3.956 16.949 1.00 80.94 213 GLY A C 1
ATOM 1687 O O . GLY A 1 213 ? 4.737 4.592 15.944 1.00 80.94 213 GLY A O 1
ATOM 1688 N N . THR A 1 214 ? 3.241 3.351 17.066 1.00 84.38 214 THR A N 1
ATOM 1689 C CA . THR A 1 214 ? 2.179 3.365 16.056 1.00 84.38 214 THR A CA 1
ATOM 1690 C C . THR A 1 214 ? 0.953 4.120 16.566 1.00 84.38 214 THR A C 1
ATOM 1692 O O . THR A 1 214 ? 0.500 3.907 17.694 1.00 84.38 214 THR A O 1
ATOM 1695 N N . VAL A 1 215 ? 0.385 4.974 15.712 1.00 90.75 215 VAL A N 1
ATOM 1696 C CA . VAL A 1 215 ? -0.882 5.678 15.941 1.00 90.75 215 VAL A CA 1
ATOM 1697 C C . VAL A 1 215 ? -1.853 5.350 14.813 1.00 90.75 215 VAL A C 1
ATOM 1699 O O . VAL A 1 215 ? -1.561 5.622 13.650 1.00 90.75 215 VAL A O 1
ATOM 1702 N N . VAL A 1 216 ? -3.021 4.803 15.138 1.00 91.94 216 VAL A N 1
ATOM 1703 C CA . VAL A 1 216 ? -4.081 4.514 14.162 1.00 91.94 216 VAL A CA 1
ATOM 1704 C C . VAL A 1 216 ? -5.276 5.410 14.429 1.00 91.94 216 VAL A C 1
ATOM 1706 O O . VAL A 1 216 ? -5.784 5.421 15.542 1.00 91.94 216 VAL A O 1
ATOM 1709 N N . ASN A 1 217 ? -5.737 6.122 13.405 1.00 94.62 217 ASN A N 1
ATOM 1710 C CA . ASN A 1 217 ? -6.937 6.954 13.435 1.00 94.62 217 ASN A CA 1
ATOM 1711 C C . ASN A 1 217 ? -7.999 6.328 12.529 1.00 94.62 217 ASN A C 1
ATOM 1713 O O . ASN A 1 217 ? -7.704 6.029 11.369 1.00 94.62 217 ASN A O 1
ATOM 1717 N N . SER A 1 218 ? -9.212 6.141 13.043 1.00 95.06 218 SER A N 1
ATOM 1718 C CA . SER A 1 218 ? -10.352 5.590 12.304 1.00 95.06 218 SER A CA 1
ATOM 1719 C C . SER A 1 218 ? -11.680 6.084 12.890 1.00 95.06 218 SER A C 1
ATOM 1721 O O . SER A 1 218 ? -11.745 6.536 14.030 1.00 95.06 218 SER A O 1
ATOM 1723 N N . ASN A 1 219 ? -12.764 5.961 12.123 1.00 92.81 219 ASN A N 1
ATOM 1724 C CA . ASN A 1 219 ? -14.125 6.136 12.637 1.00 92.81 219 ASN A CA 1
ATOM 1725 C C . ASN A 1 219 ? -14.750 4.829 13.129 1.00 92.81 219 ASN A C 1
ATOM 1727 O O . ASN A 1 219 ? -15.621 4.871 13.994 1.00 92.81 219 ASN A O 1
ATOM 1731 N N . TYR A 1 220 ? -14.326 3.690 12.579 1.00 94.50 220 TYR A N 1
ATOM 1732 C CA . TYR A 1 220 ? -14.858 2.369 12.897 1.00 94.50 220 TYR A CA 1
ATOM 1733 C C . TYR A 1 220 ? -13.697 1.392 13.073 1.00 94.50 220 TYR A C 1
ATOM 1735 O O . TYR A 1 220 ? -12.877 1.202 12.166 1.00 94.50 220 TYR A O 1
ATOM 1743 N N . PHE A 1 221 ? -13.615 0.792 14.256 1.00 94.50 221 PHE A N 1
ATOM 1744 C CA . PHE A 1 221 ? -12.506 -0.077 14.634 1.00 94.50 221 PHE A CA 1
ATOM 1745 C C . PHE A 1 221 ? -13.032 -1.278 15.412 1.00 94.50 221 PHE A C 1
ATOM 1747 O O . PHE A 1 221 ? -13.578 -1.122 16.507 1.00 94.50 221 PHE A O 1
ATOM 1754 N N . ASP A 1 222 ? -12.826 -2.470 14.862 1.00 94.88 222 ASP A N 1
ATOM 1755 C CA . ASP A 1 222 ? -13.112 -3.724 15.552 1.00 94.88 222 ASP A CA 1
ATOM 1756 C C . ASP A 1 222 ? -11.805 -4.350 16.029 1.00 94.88 222 ASP A C 1
ATOM 1758 O O . ASP A 1 222 ? -10.812 -4.390 15.299 1.00 94.88 222 ASP A O 1
ATOM 1762 N N . PHE A 1 223 ? -11.815 -4.881 17.248 1.00 91.94 223 PHE A N 1
ATOM 1763 C CA . PHE A 1 223 ? -10.630 -5.473 17.850 1.00 91.94 223 PHE A CA 1
ATOM 1764 C C . PHE A 1 223 ? -10.944 -6.730 18.642 1.00 91.94 223 PHE A C 1
ATOM 1766 O O . PHE A 1 223 ? -11.763 -6.712 19.560 1.00 91.94 223 PHE A O 1
ATOM 1773 N N . TYR A 1 224 ? -10.243 -7.813 18.322 1.00 91.19 224 TYR A N 1
ATOM 1774 C CA . TYR A 1 224 ? -10.394 -9.098 18.994 1.00 91.19 224 TYR A CA 1
ATOM 1775 C C . TYR A 1 224 ? -9.275 -9.295 20.015 1.00 91.19 224 TYR A C 1
ATOM 1777 O O . TYR A 1 224 ? -8.089 -9.356 19.679 1.00 91.19 224 TYR A O 1
ATOM 1785 N N . GLU A 1 225 ? -9.654 -9.395 21.286 1.00 84.25 225 GLU A N 1
ATOM 1786 C CA . GLU A 1 225 ? -8.732 -9.415 22.419 1.00 84.25 225 GLU A CA 1
ATOM 1787 C C . GLU A 1 225 ? -7.821 -10.655 22.401 1.00 84.25 225 GLU A C 1
ATOM 1789 O O . GLU A 1 225 ? -6.604 -10.523 22.534 1.00 84.25 225 GLU A O 1
ATOM 1794 N N . ASP A 1 226 ? -8.381 -11.842 22.165 1.00 84.56 226 ASP A N 1
ATOM 1795 C CA . ASP A 1 226 ? -7.628 -13.102 22.188 1.00 84.56 226 ASP A CA 1
ATOM 1796 C C . ASP A 1 226 ? -6.636 -13.211 21.030 1.00 84.56 226 ASP A C 1
ATOM 1798 O O . ASP A 1 226 ? -5.485 -13.617 21.213 1.00 84.56 226 ASP A O 1
ATOM 1802 N N . THR A 1 227 ? -7.078 -12.879 19.818 1.00 87.12 227 THR A N 1
ATOM 1803 C CA . THR A 1 227 ? -6.299 -13.084 18.593 1.00 87.12 227 THR A CA 1
ATOM 1804 C C . THR A 1 227 ? -5.372 -11.910 18.288 1.00 87.12 227 THR A C 1
ATOM 1806 O O . THR A 1 227 ? -4.299 -12.139 17.741 1.00 87.12 227 THR A O 1
ATOM 1809 N N . GLY A 1 228 ? -5.711 -10.689 18.718 1.00 85.12 228 GLY A N 1
ATOM 1810 C CA . GLY A 1 228 ? -4.974 -9.471 18.363 1.00 85.12 228 GLY A CA 1
ATOM 1811 C C . GLY A 1 228 ? -5.282 -8.972 16.949 1.00 85.12 228 GLY A C 1
ATOM 1812 O O . GLY A 1 228 ? -4.471 -8.270 16.353 1.00 85.12 228 GLY A O 1
ATOM 1813 N N . LEU A 1 229 ? -6.430 -9.360 16.390 1.00 89.75 229 LEU A N 1
ATOM 1814 C CA . LEU A 1 229 ? -6.857 -8.918 15.065 1.00 89.75 229 LEU A CA 1
ATOM 1815 C C . LEU A 1 229 ? -7.569 -7.572 15.179 1.00 89.75 229 LEU A C 1
ATOM 1817 O O . LEU A 1 229 ? -8.533 -7.442 15.938 1.00 89.75 229 LEU A O 1
ATOM 1821 N N . ALA A 1 230 ? -7.093 -6.597 14.413 1.00 90.69 230 ALA A N 1
ATOM 1822 C CA . ALA A 1 230 ? -7.667 -5.267 14.288 1.00 90.69 230 ALA A CA 1
ATOM 1823 C C . ALA A 1 230 ? -8.229 -5.075 12.877 1.00 90.69 230 ALA A C 1
ATOM 1825 O O . ALA A 1 230 ? -7.548 -5.355 11.888 1.00 90.69 230 ALA A O 1
ATOM 1826 N N . TYR A 1 231 ? -9.454 -4.566 12.788 1.00 94.12 231 TYR A N 1
ATOM 1827 C CA . TYR A 1 231 ? -10.123 -4.265 11.529 1.00 94.12 231 TYR A CA 1
ATOM 1828 C C . TYR A 1 231 ? -10.501 -2.789 11.492 1.00 94.12 231 TYR A C 1
ATOM 1830 O O . TYR A 1 231 ? -11.115 -2.266 12.423 1.00 94.12 231 TYR A O 1
ATOM 1838 N N . LEU A 1 232 ? -10.113 -2.131 10.406 1.00 93.94 232 LEU A N 1
ATOM 1839 C CA . LEU A 1 232 ? -10.359 -0.723 10.135 1.00 93.94 232 LEU A CA 1
ATOM 1840 C C . LEU A 1 232 ? -11.422 -0.618 9.057 1.00 93.94 232 LEU A C 1
ATOM 1842 O O . LEU A 1 232 ? -11.290 -1.244 8.001 1.00 93.94 232 LEU A O 1
ATOM 1846 N N . PHE A 1 233 ? -12.435 0.206 9.296 1.00 93.88 233 PHE A N 1
ATOM 1847 C CA . PHE A 1 233 ? -13.458 0.470 8.299 1.00 93.88 233 PHE A CA 1
ATOM 1848 C C . PHE A 1 233 ? -13.683 1.967 8.116 1.00 93.88 233 PHE A C 1
ATOM 1850 O O . PHE A 1 233 ? -13.724 2.741 9.073 1.00 93.88 233 PHE A O 1
ATOM 1857 N N . GLY A 1 234 ? -13.870 2.365 6.862 1.00 92.88 234 GLY A N 1
ATOM 1858 C CA . GLY A 1 234 ? -13.917 3.765 6.471 1.00 92.88 234 GLY A CA 1
ATOM 1859 C C . GLY A 1 234 ? -12.527 4.415 6.457 1.00 92.88 234 GLY A C 1
ATOM 1860 O O . GLY A 1 234 ? -11.523 3.760 6.753 1.00 92.88 234 GLY A O 1
ATOM 1861 N N . PRO A 1 235 ? -12.457 5.709 6.100 1.00 94.75 235 PRO A N 1
ATOM 1862 C CA . PRO A 1 235 ? -11.204 6.447 5.995 1.00 94.75 235 PRO A CA 1
ATOM 1863 C C . PRO A 1 235 ? -10.373 6.333 7.274 1.00 94.75 235 PRO A C 1
ATOM 1865 O O . PRO A 1 235 ? -10.777 6.803 8.337 1.00 94.75 235 PRO A O 1
ATOM 1868 N N . SER A 1 236 ? -9.214 5.697 7.150 1.00 95.00 236 SER A N 1
ATOM 1869 C CA . SER A 1 236 ? -8.339 5.347 8.260 1.00 95.00 236 SER A CA 1
ATOM 1870 C C . SER A 1 236 ? -6.898 5.706 7.932 1.00 95.00 236 SER A C 1
ATOM 1872 O O . SER A 1 236 ? -6.461 5.627 6.783 1.00 95.00 236 SER A O 1
ATOM 1874 N N . THR A 1 237 ? -6.141 6.109 8.948 1.00 93.81 237 THR A N 1
ATOM 1875 C CA . THR A 1 237 ? -4.722 6.451 8.817 1.00 93.81 237 THR A CA 1
ATOM 1876 C C . THR A 1 237 ? -3.906 5.750 9.891 1.00 93.81 237 THR A C 1
ATOM 1878 O O . THR A 1 237 ? -4.173 5.922 11.076 1.00 93.81 237 THR A O 1
ATOM 1881 N N . ILE A 1 238 ? -2.886 5.004 9.479 1.00 90.88 238 ILE A N 1
ATOM 1882 C CA . ILE A 1 238 ? -1.904 4.344 10.340 1.00 90.88 238 ILE A CA 1
ATOM 1883 C C . ILE A 1 238 ? -0.590 5.116 10.214 1.00 90.88 238 ILE A C 1
ATOM 1885 O O . ILE A 1 238 ? -0.055 5.238 9.117 1.00 90.88 238 ILE A O 1
ATOM 1889 N N . THR A 1 239 ? -0.056 5.622 11.316 1.00 90.44 239 THR A N 1
ATOM 1890 C CA . THR A 1 239 ? 1.206 6.369 11.359 1.00 90.44 239 THR A CA 1
ATOM 1891 C C . THR A 1 239 ? 2.206 5.605 12.214 1.00 90.44 239 THR A C 1
ATOM 1893 O O . THR A 1 239 ? 1.885 5.239 13.341 1.00 90.44 239 THR A O 1
ATOM 1896 N N . THR A 1 240 ? 3.404 5.375 11.691 1.00 86.00 240 THR A N 1
ATOM 1897 C CA . THR A 1 240 ? 4.560 4.809 12.401 1.00 86.00 240 THR A CA 1
ATOM 1898 C C . THR A 1 240 ? 5.718 5.810 12.378 1.00 86.00 240 THR A C 1
ATOM 1900 O O . THR A 1 240 ? 5.601 6.864 11.754 1.00 86.00 240 THR A O 1
ATOM 1903 N N . GLU A 1 241 ? 6.843 5.492 13.025 1.00 85.94 241 GLU A N 1
ATOM 1904 C CA . GLU A 1 241 ? 8.060 6.323 12.951 1.00 85.94 241 GLU A CA 1
ATOM 1905 C C . GLU A 1 241 ? 8.557 6.522 11.510 1.00 85.94 241 GLU A C 1
ATOM 1907 O O . GLU A 1 241 ? 9.029 7.601 11.169 1.00 85.94 241 GLU A O 1
ATOM 1912 N N . ASP A 1 242 ? 8.399 5.504 10.660 1.00 82.19 242 ASP A N 1
ATOM 1913 C CA . ASP A 1 242 ? 8.978 5.485 9.313 1.00 82.19 242 ASP A CA 1
ATOM 1914 C C . ASP A 1 242 ? 7.981 5.826 8.191 1.00 82.19 242 ASP A C 1
ATOM 1916 O O . ASP A 1 242 ? 8.377 5.932 7.028 1.00 82.19 242 ASP A O 1
ATOM 1920 N N . SER A 1 243 ? 6.671 5.841 8.468 1.00 85.88 243 SER A N 1
ATOM 1921 C CA . SER A 1 243 ? 5.669 5.906 7.396 1.00 85.88 243 SER A CA 1
ATOM 1922 C C . SER A 1 243 ? 4.278 6.330 7.851 1.00 85.88 243 SER A C 1
ATOM 1924 O O . SER A 1 243 ? 3.886 6.145 9.003 1.00 85.88 243 SER A O 1
ATOM 1926 N N . LYS A 1 244 ? 3.480 6.810 6.897 1.00 91.38 244 LYS A N 1
ATOM 1927 C CA . LYS A 1 244 ? 2.045 7.057 7.059 1.00 91.38 244 LYS A CA 1
ATOM 1928 C C . LYS A 1 244 ? 1.266 6.289 5.997 1.00 91.38 244 LYS A C 1
ATOM 1930 O O . LYS A 1 244 ? 1.499 6.471 4.812 1.00 91.38 244 LYS A O 1
ATOM 1935 N N . THR A 1 245 ? 0.320 5.456 6.408 1.00 91.50 245 THR A N 1
ATOM 1936 C CA . THR A 1 245 ? -0.524 4.646 5.522 1.00 91.50 245 THR A CA 1
ATOM 1937 C C . THR A 1 245 ? -1.973 5.099 5.615 1.00 91.50 245 THR A C 1
ATOM 1939 O O . THR A 1 245 ? -2.514 5.211 6.711 1.00 91.50 245 THR A O 1
ATOM 1942 N N . TYR A 1 246 ? -2.612 5.337 4.475 1.00 94.75 246 TYR A N 1
ATOM 1943 C CA . TYR A 1 246 ? -4.037 5.631 4.350 1.00 94.75 246 TYR A CA 1
ATOM 1944 C C . TYR A 1 246 ? -4.760 4.464 3.669 1.00 94.75 246 TYR A C 1
ATOM 1946 O O . TYR A 1 246 ? -4.227 3.876 2.727 1.00 94.75 246 TYR A O 1
ATOM 1954 N N . CYS A 1 247 ? -5.961 4.134 4.144 1.00 95.12 247 CYS A N 1
ATOM 1955 C CA . CYS A 1 247 ? -6.858 3.154 3.527 1.00 95.12 247 CYS A CA 1
ATOM 1956 C C . CYS A 1 247 ? -8.311 3.401 3.944 1.00 95.12 247 CYS A C 1
ATOM 1958 O O . CYS A 1 247 ? -8.561 4.054 4.957 1.00 95.12 247 CYS A O 1
ATOM 1960 N N . GLU A 1 248 ? -9.271 2.849 3.202 1.00 93.94 248 GLU A N 1
ATOM 1961 C CA . GLU A 1 248 ? -10.684 2.854 3.617 1.00 93.94 248 GLU A CA 1
ATOM 1962 C C . GLU A 1 248 ? -11.166 1.516 4.191 1.00 93.94 248 GLU A C 1
ATOM 1964 O O . GLU A 1 248 ? -12.249 1.424 4.773 1.00 93.94 248 GLU A O 1
ATOM 1969 N N . LYS A 1 249 ? -10.371 0.460 4.021 1.00 94.25 249 LYS A N 1
ATOM 1970 C CA . LYS A 1 249 ? -10.544 -0.828 4.685 1.00 94.25 249 LYS A CA 1
ATOM 1971 C C . LYS A 1 249 ? -9.176 -1.372 5.050 1.00 94.25 249 LYS A C 1
ATOM 1973 O O . LYS A 1 249 ? -8.289 -1.441 4.203 1.00 94.25 249 LYS A O 1
ATOM 1978 N N . GLY A 1 250 ? -9.013 -1.793 6.293 1.00 93.62 250 GLY A N 1
ATOM 1979 C CA . GLY A 1 250 ? -7.733 -2.268 6.792 1.00 93.62 250 GLY A CA 1
ATOM 1980 C C . GLY A 1 250 ? -7.877 -3.485 7.682 1.00 93.62 250 GLY A C 1
ATOM 1981 O O . GLY A 1 250 ? -8.875 -3.662 8.375 1.00 93.62 250 GLY A O 1
ATOM 1982 N N . PHE A 1 251 ? -6.849 -4.317 7.676 1.00 91.81 251 PHE A N 1
ATOM 1983 C CA . PHE A 1 251 ? -6.695 -5.422 8.606 1.00 91.81 251 PHE A CA 1
ATOM 1984 C C . PHE A 1 251 ? -5.268 -5.433 9.120 1.00 91.81 251 PHE A C 1
ATOM 1986 O O . PHE A 1 251 ? -4.327 -5.276 8.340 1.00 91.81 251 PHE A O 1
ATOM 1993 N N . TYR A 1 252 ? -5.110 -5.663 10.416 1.00 88.50 252 TYR A N 1
ATOM 1994 C CA . TYR A 1 252 ? -3.805 -5.813 11.026 1.00 88.50 252 TYR A CA 1
ATOM 1995 C C . TYR A 1 252 ? -3.814 -6.911 12.083 1.00 88.50 252 TYR A C 1
ATOM 1997 O O . TYR A 1 252 ? -4.634 -6.917 13.000 1.00 88.50 252 TYR A O 1
ATOM 2005 N N . ASP A 1 253 ? -2.865 -7.830 11.957 1.00 87.94 253 ASP A N 1
ATOM 2006 C CA . ASP A 1 253 ? -2.548 -8.823 12.971 1.00 87.94 253 ASP A CA 1
ATOM 2007 C C . ASP A 1 253 ? -1.416 -8.283 13.847 1.00 87.94 253 ASP A C 1
ATOM 2009 O O . ASP A 1 253 ? -0.253 -8.236 13.431 1.00 87.94 253 ASP A O 1
ATOM 2013 N N . THR A 1 254 ? -1.747 -7.885 15.078 1.00 80.62 254 THR A N 1
ATOM 2014 C CA . THR A 1 254 ? -0.769 -7.292 15.999 1.00 80.62 254 THR A CA 1
ATOM 2015 C C . THR A 1 254 ? 0.288 -8.290 16.474 1.00 80.62 254 THR A C 1
ATOM 2017 O O . THR A 1 254 ? 1.356 -7.867 16.909 1.00 80.62 254 THR A O 1
ATOM 2020 N N . LYS A 1 255 ? 0.019 -9.604 16.420 1.00 82.25 255 LYS A N 1
ATOM 2021 C CA . LYS A 1 255 ? 0.955 -10.646 16.874 1.00 82.25 255 LYS A CA 1
ATOM 2022 C C . LYS A 1 255 ? 1.970 -10.985 15.790 1.00 82.25 255 LYS A C 1
ATOM 2024 O O . LYS A 1 255 ? 3.168 -11.015 16.060 1.00 82.25 255 LYS A O 1
ATOM 2029 N N . ASN A 1 256 ? 1.492 -11.217 14.567 1.00 85.81 256 ASN A N 1
ATOM 2030 C CA . ASN A 1 256 ? 2.338 -11.557 13.419 1.00 85.81 256 ASN A CA 1
ATOM 2031 C C . ASN A 1 256 ? 2.943 -10.319 12.733 1.00 85.81 256 ASN A C 1
ATOM 2033 O O . ASN A 1 256 ? 3.877 -10.455 11.943 1.00 85.81 256 ASN A O 1
ATOM 2037 N N . LYS A 1 257 ? 2.437 -9.118 13.049 1.00 83.44 257 LYS A N 1
ATOM 2038 C CA . LYS A 1 257 ? 2.848 -7.829 12.466 1.00 83.44 257 LYS A CA 1
ATOM 2039 C C . LYS A 1 257 ? 2.681 -7.794 10.944 1.00 83.44 257 LYS A C 1
ATOM 2041 O O . LYS A 1 257 ? 3.549 -7.308 10.215 1.00 83.44 257 LYS A O 1
ATOM 2046 N N . THR A 1 258 ? 1.555 -8.332 10.482 1.00 89.12 258 THR A N 1
ATOM 2047 C CA . THR A 1 258 ? 1.167 -8.376 9.064 1.00 89.12 258 THR A CA 1
ATOM 2048 C C . THR A 1 258 ? -0.186 -7.715 8.873 1.00 89.12 258 THR A C 1
ATOM 2050 O O . THR A 1 258 ? -1.008 -7.717 9.790 1.00 89.12 258 THR A O 1
ATOM 2053 N N . GLY A 1 259 ? -0.439 -7.158 7.694 1.00 89.75 259 GLY A N 1
ATOM 2054 C CA . GLY A 1 259 ? -1.717 -6.517 7.431 1.00 89.75 259 GLY A CA 1
ATOM 2055 C C . GLY A 1 259 ? -1.992 -6.229 5.967 1.00 89.75 259 GLY A C 1
ATOM 2056 O O . GLY A 1 259 ? -1.139 -6.412 5.096 1.00 89.75 259 GLY A O 1
ATOM 2057 N N . TYR A 1 260 ? -3.220 -5.780 5.728 1.00 93.00 260 TYR A N 1
ATOM 2058 C CA . TYR A 1 260 ? -3.717 -5.359 4.428 1.00 93.00 260 TYR A CA 1
ATOM 2059 C C . TYR A 1 260 ? -4.317 -3.961 4.535 1.00 93.00 260 TYR A C 1
ATOM 2061 O O . TYR A 1 260 ? -5.065 -3.673 5.469 1.00 93.00 260 TYR A O 1
ATOM 2069 N N . ALA A 1 261 ? -4.026 -3.127 3.548 1.00 93.88 261 ALA A N 1
ATOM 2070 C CA . ALA A 1 261 ? -4.726 -1.886 3.264 1.00 93.88 261 ALA A CA 1
ATOM 2071 C C . ALA A 1 261 ? -5.444 -2.054 1.921 1.00 93.88 261 ALA A C 1
ATOM 2073 O O . ALA A 1 261 ? -4.853 -2.513 0.940 1.00 93.88 261 ALA A O 1
ATOM 2074 N N . LEU A 1 262 ? -6.739 -1.758 1.904 1.00 93.94 262 LEU A N 1
ATOM 2075 C CA . LEU A 1 262 ? -7.625 -1.920 0.759 1.00 93.94 262 LEU A CA 1
ATOM 2076 C C . LEU A 1 262 ? -8.389 -0.622 0.508 1.00 93.94 262 LEU A C 1
ATOM 2078 O O . LEU A 1 262 ? -8.769 0.063 1.462 1.00 93.94 262 LEU A O 1
ATOM 2082 N N . LYS A 1 263 ? -8.688 -0.371 -0.774 1.00 90.31 263 LYS A N 1
ATOM 2083 C CA . LYS A 1 263 ? -9.452 0.779 -1.283 1.00 90.31 263 LYS A CA 1
ATOM 2084 C C . LYS A 1 263 ? -8.748 2.117 -1.021 1.00 90.31 263 LYS A C 1
ATOM 2086 O O . LYS A 1 263 ? -8.464 2.476 0.121 1.00 90.31 263 LYS A O 1
ATOM 2091 N N . ASP A 1 264 ? -8.424 2.813 -2.110 1.00 88.56 264 ASP A N 1
ATOM 2092 C CA . ASP A 1 264 ? -7.675 4.077 -2.111 1.00 88.56 264 ASP A CA 1
ATOM 2093 C C . ASP A 1 264 ? -6.405 4.028 -1.246 1.00 88.56 264 ASP A C 1
ATOM 2095 O O . ASP A 1 264 ? -6.075 4.969 -0.529 1.00 88.56 264 ASP A O 1
ATOM 2099 N N . SER A 1 265 ? -5.695 2.896 -1.278 1.00 94.12 265 SER A N 1
ATOM 2100 C CA . SER A 1 265 ? -4.590 2.639 -0.357 1.00 94.12 265 SER A CA 1
ATOM 2101 C C . SER A 1 265 ? -3.319 3.365 -0.775 1.00 94.12 265 SER A C 1
ATOM 2103 O O . SER A 1 265 ? -2.871 3.259 -1.920 1.00 94.12 265 SER A O 1
ATOM 2105 N N . LYS A 1 266 ? -2.727 4.095 0.175 1.00 93.81 266 LYS A N 1
ATOM 2106 C CA . LYS A 1 266 ? -1.515 4.895 -0.042 1.00 93.81 266 LYS A CA 1
ATOM 2107 C C . LYS A 1 266 ? -0.552 4.751 1.121 1.00 93.81 266 LYS A C 1
ATOM 2109 O O . LYS A 1 266 ? -0.972 4.850 2.269 1.00 93.81 266 LYS A O 1
ATOM 2114 N N . ILE A 1 267 ? 0.733 4.587 0.834 1.00 91.00 267 ILE A N 1
ATOM 2115 C CA . ILE A 1 267 ? 1.806 4.637 1.828 1.00 91.00 267 ILE A CA 1
ATOM 2116 C C . ILE A 1 267 ? 2.725 5.801 1.481 1.00 91.00 267 ILE A C 1
ATOM 2118 O O . ILE A 1 267 ? 3.257 5.881 0.375 1.00 91.00 267 ILE A O 1
ATOM 2122 N N . TYR A 1 268 ? 2.912 6.686 2.446 1.00 90.69 268 TYR A N 1
ATOM 2123 C CA . TYR A 1 268 ? 3.834 7.805 2.409 1.00 90.69 268 TYR A CA 1
ATOM 2124 C C . TYR A 1 268 ? 5.068 7.432 3.230 1.00 90.69 268 TYR A C 1
ATOM 2126 O O . TYR A 1 268 ? 4.969 7.226 4.442 1.00 90.69 268 TYR A O 1
ATOM 2134 N N . TYR A 1 269 ? 6.209 7.344 2.560 1.00 85.06 269 TYR A N 1
ATOM 2135 C CA . TYR A 1 269 ? 7.535 7.348 3.171 1.00 85.06 269 TYR A CA 1
ATOM 2136 C C . TYR A 1 269 ? 8.191 8.713 2.925 1.00 85.06 269 TYR A C 1
ATOM 2138 O O . TYR A 1 269 ? 7.678 9.517 2.145 1.00 85.06 269 TYR A O 1
ATOM 2146 N N . ASP A 1 270 ? 9.349 8.954 3.537 1.00 84.38 270 ASP A N 1
ATOM 2147 C CA . ASP A 1 270 ? 10.084 10.215 3.378 1.00 84.38 270 ASP A CA 1
ATOM 2148 C C . ASP A 1 270 ? 10.495 10.498 1.922 1.00 84.38 270 ASP A C 1
ATOM 2150 O O . ASP A 1 270 ? 10.451 11.641 1.469 1.00 84.38 270 ASP A O 1
ATOM 2154 N N . ASP A 1 271 ? 10.875 9.457 1.176 1.00 83.56 271 ASP A N 1
ATOM 2155 C CA . ASP A 1 271 ? 11.429 9.561 -0.181 1.00 83.56 271 ASP A CA 1
ATOM 2156 C C . ASP A 1 271 ? 10.482 9.075 -1.289 1.00 83.56 271 ASP A C 1
ATOM 2158 O O . ASP A 1 271 ? 10.799 9.193 -2.476 1.00 83.56 271 ASP A O 1
ATOM 2162 N N . ARG A 1 272 ? 9.326 8.494 -0.936 1.00 85.94 272 ARG A N 1
ATOM 2163 C CA . ARG A 1 272 ? 8.421 7.898 -1.924 1.00 85.94 272 ARG A CA 1
ATOM 2164 C C . ARG A 1 272 ? 6.975 7.777 -1.465 1.00 85.94 272 ARG A C 1
ATOM 2166 O O . ARG A 1 272 ? 6.676 7.630 -0.282 1.00 85.94 272 ARG A O 1
ATOM 2173 N N . ILE A 1 273 ? 6.082 7.734 -2.446 1.00 91.38 273 ILE A N 1
ATOM 2174 C CA . ILE A 1 273 ? 4.652 7.465 -2.269 1.00 91.38 273 ILE A CA 1
ATOM 2175 C C . ILE A 1 273 ? 4.309 6.187 -3.031 1.00 91.38 273 ILE A C 1
ATOM 2177 O O . ILE A 1 273 ? 4.631 6.085 -4.213 1.00 91.38 273 ILE A O 1
ATOM 2181 N N . ILE A 1 274 ? 3.665 5.227 -2.370 1.00 91.88 274 ILE A N 1
ATOM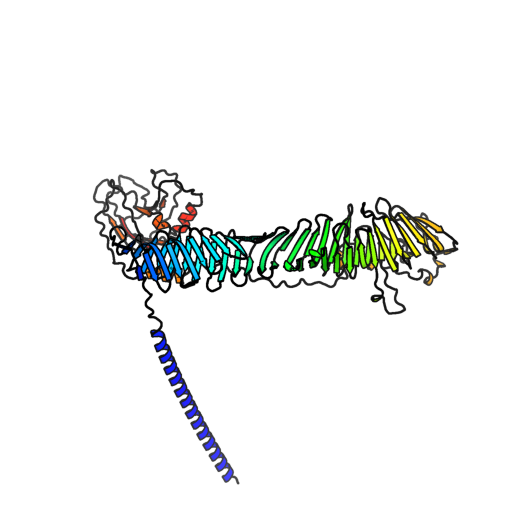 2182 C CA . ILE A 1 274 ? 3.188 3.974 -2.970 1.00 91.88 274 ILE A CA 1
ATOM 2183 C C . ILE A 1 274 ? 1.664 3.981 -2.966 1.00 91.88 274 ILE A C 1
ATOM 2185 O O . ILE A 1 274 ? 1.054 4.087 -1.908 1.00 91.88 274 ILE A O 1
ATOM 2189 N N . GLU A 1 275 ? 1.059 3.828 -4.135 1.00 95.06 275 GLU A N 1
ATOM 2190 C CA . GLU A 1 275 ? -0.388 3.743 -4.331 1.00 95.06 275 GLU A CA 1
ATOM 2191 C C . GLU A 1 275 ? -0.744 2.391 -4.963 1.00 95.06 275 GLU A C 1
ATOM 2193 O O . GLU A 1 275 ? 0.038 1.848 -5.749 1.00 95.06 275 GLU A O 1
ATOM 2198 N N . GLY A 1 276 ? -1.915 1.849 -4.626 1.00 95.19 276 GLY A N 1
ATOM 2199 C CA . GLY A 1 276 ? -2.472 0.649 -5.251 1.00 95.19 276 GLY A CA 1
ATOM 2200 C C . GLY A 1 276 ? -3.849 0.296 -4.692 1.00 95.19 276 GLY A C 1
ATOM 2201 O O . GLY A 1 276 ? -4.237 0.771 -3.624 1.00 95.19 276 GLY A O 1
ATOM 2202 N N . ASP A 1 277 ? -4.593 -0.557 -5.394 1.00 94.38 277 ASP A N 1
ATOM 2203 C CA . ASP A 1 277 ? -5.938 -0.958 -4.949 1.00 94.38 277 ASP A CA 1
ATOM 2204 C C . ASP A 1 277 ? -5.887 -1.842 -3.684 1.00 94.38 277 ASP A C 1
ATOM 2206 O O . ASP A 1 277 ? -6.792 -1.813 -2.841 1.00 94.38 277 ASP A O 1
ATOM 2210 N N . SER A 1 278 ? -4.823 -2.645 -3.562 1.00 94.00 278 SER A N 1
ATOM 2211 C CA . SER A 1 278 ? -4.523 -3.479 -2.397 1.00 94.00 278 SER A CA 1
ATOM 2212 C C . SER A 1 278 ? -3.034 -3.454 -2.084 1.00 94.00 278 SER A C 1
ATOM 2214 O O . SER A 1 278 ? -2.202 -3.703 -2.961 1.00 94.00 278 SER A O 1
ATOM 2216 N N . LEU A 1 279 ? -2.715 -3.201 -0.817 1.00 94.06 279 LEU A N 1
ATOM 2217 C CA . LEU A 1 279 ? -1.368 -3.235 -0.270 1.00 94.06 279 LEU A CA 1
ATOM 2218 C C . LEU A 1 279 ? -1.309 -4.273 0.851 1.00 94.06 279 LEU A C 1
ATOM 2220 O O . LEU A 1 279 ? -2.145 -4.277 1.751 1.00 94.06 279 LEU A O 1
ATOM 2224 N N . TYR A 1 280 ? -0.306 -5.138 0.804 1.00 92.50 280 TYR A N 1
ATOM 2225 C CA . TYR A 1 280 ? 0.043 -6.070 1.872 1.00 92.50 280 TYR A CA 1
ATOM 2226 C C . TYR A 1 280 ? 1.385 -5.669 2.471 1.00 92.50 280 TYR A C 1
ATOM 2228 O O . TYR A 1 280 ? 2.289 -5.268 1.735 1.00 92.50 280 TYR A O 1
ATOM 2236 N N . PHE A 1 281 ? 1.531 -5.822 3.784 1.00 89.06 281 PHE A N 1
ATOM 2237 C CA . PHE A 1 281 ? 2.778 -5.546 4.487 1.00 89.06 281 PHE A CA 1
ATOM 2238 C C . PHE A 1 281 ? 3.097 -6.616 5.536 1.00 89.06 281 PHE A C 1
ATOM 2240 O O . PHE A 1 281 ? 2.216 -7.144 6.216 1.00 89.06 281 PHE A O 1
ATOM 2247 N N . ASP A 1 282 ? 4.389 -6.910 5.667 1.00 89.69 282 ASP A N 1
ATOM 2248 C CA . ASP A 1 282 ? 4.990 -7.780 6.676 1.00 89.69 282 ASP A CA 1
ATOM 2249 C C . ASP A 1 282 ? 6.169 -7.032 7.307 1.00 89.69 282 ASP A C 1
ATOM 2251 O O . ASP A 1 282 ? 7.260 -6.922 6.727 1.00 89.69 282 ASP A O 1
ATOM 2255 N N . ASN A 1 283 ? 5.938 -6.496 8.507 1.00 81.88 283 ASN A N 1
ATOM 2256 C CA . ASN A 1 283 ? 6.917 -5.655 9.193 1.00 81.88 283 ASN A CA 1
ATOM 2257 C C . ASN A 1 283 ? 8.133 -6.469 9.658 1.00 81.88 283 ASN A C 1
ATOM 2259 O O . ASN A 1 283 ? 9.251 -5.956 9.662 1.00 81.88 283 ASN A O 1
ATOM 2263 N N . THR A 1 284 ? 7.946 -7.753 9.979 1.00 86.56 284 THR A N 1
ATOM 2264 C CA . THR A 1 284 ? 9.029 -8.652 10.409 1.00 86.56 284 THR A CA 1
ATOM 2265 C C . THR A 1 284 ? 10.027 -8.898 9.277 1.00 86.56 284 THR A C 1
ATOM 2267 O O . THR A 1 284 ? 11.231 -8.981 9.512 1.00 86.56 284 THR A O 1
ATOM 2270 N N . LYS A 1 285 ? 9.544 -8.975 8.031 1.00 88.94 285 LYS A N 1
ATOM 2271 C CA . LYS A 1 285 ? 10.387 -9.170 6.839 1.00 88.94 285 LYS A CA 1
ATOM 2272 C C . LYS A 1 285 ? 10.802 -7.872 6.146 1.00 88.94 285 LYS A C 1
ATOM 2274 O O . LYS A 1 285 ? 11.555 -7.935 5.173 1.00 88.94 285 LYS A O 1
ATOM 2279 N N . SER A 1 286 ? 10.328 -6.710 6.612 1.00 87.44 286 SER A N 1
ATOM 2280 C CA . SER A 1 286 ? 10.463 -5.429 5.895 1.00 87.44 286 SER A CA 1
ATOM 2281 C C . SER A 1 286 ? 10.012 -5.536 4.430 1.00 87.44 286 SER A C 1
ATOM 2283 O O . SER A 1 286 ? 10.700 -5.066 3.516 1.00 87.44 286 SER A O 1
ATOM 2285 N N . PHE A 1 287 ? 8.884 -6.217 4.221 1.00 89.75 287 PHE A N 1
ATOM 2286 C CA . PHE A 1 287 ? 8.337 -6.550 2.911 1.00 89.75 287 PHE A CA 1
ATOM 2287 C C . PHE A 1 287 ? 6.965 -5.910 2.723 1.00 89.75 287 PHE A C 1
ATOM 2289 O O . PHE A 1 287 ? 6.138 -5.926 3.634 1.00 89.75 287 PHE A O 1
ATOM 2296 N N . ALA A 1 288 ? 6.714 -5.406 1.521 1.00 90.06 288 ALA A N 1
ATOM 2297 C CA . ALA A 1 288 ? 5.397 -4.974 1.090 1.00 90.06 288 ALA A CA 1
ATOM 2298 C C . ALA A 1 288 ? 5.128 -5.432 -0.343 1.00 90.06 288 ALA A C 1
ATOM 2300 O O . ALA A 1 288 ? 6.051 -5.557 -1.148 1.00 90.06 288 ALA A O 1
ATOM 2301 N N . SER A 1 289 ? 3.860 -5.637 -0.678 1.00 93.50 289 SER A N 1
ATOM 2302 C CA . SER A 1 289 ? 3.436 -5.888 -2.053 1.00 93.50 289 SER A CA 1
ATOM 2303 C C . SER A 1 289 ? 2.177 -5.109 -2.387 1.00 93.50 289 SER A C 1
ATOM 2305 O O . SER A 1 289 ? 1.303 -4.962 -1.535 1.00 93.50 289 SER A O 1
ATOM 2307 N N . ALA A 1 290 ? 2.071 -4.660 -3.631 1.00 95.00 290 ALA A N 1
ATOM 2308 C CA . ALA A 1 290 ? 0.932 -3.919 -4.146 1.00 95.00 290 ALA A CA 1
ATOM 2309 C C . ALA A 1 290 ? 0.296 -4.675 -5.317 1.00 95.00 290 ALA A C 1
ATOM 2311 O O . ALA A 1 290 ? 0.992 -5.343 -6.086 1.00 95.00 290 ALA A O 1
ATOM 2312 N N . THR A 1 291 ? -1.026 -4.580 -5.452 1.00 95.50 291 THR A N 1
ATOM 2313 C CA . THR A 1 291 ? -1.797 -5.225 -6.524 1.00 95.50 291 THR A CA 1
ATOM 2314 C C . THR A 1 291 ? -2.755 -4.229 -7.162 1.00 95.50 291 THR A C 1
ATOM 2316 O O . THR A 1 291 ? -3.488 -3.558 -6.441 1.00 95.50 291 THR A O 1
ATOM 2319 N N . ASN A 1 292 ? -2.773 -4.224 -8.502 1.00 95.62 292 ASN A N 1
ATOM 2320 C CA . ASN A 1 292 ? -3.556 -3.358 -9.394 1.00 95.62 292 ASN A CA 1
ATOM 2321 C C . ASN A 1 292 ? -3.316 -1.843 -9.223 1.00 95.62 292 ASN A C 1
ATOM 2323 O O . ASN A 1 292 ? -3.112 -1.348 -8.118 1.00 95.62 292 ASN A O 1
ATOM 2327 N N . ASN A 1 293 ? -3.372 -1.115 -10.348 1.00 95.19 293 ASN A N 1
ATOM 2328 C CA . ASN A 1 293 ? -3.284 0.350 -10.425 1.00 95.19 293 ASN A CA 1
ATOM 2329 C C . ASN A 1 293 ? -2.138 0.932 -9.589 1.00 95.19 293 ASN A C 1
ATOM 2331 O O . ASN A 1 293 ? -2.298 1.922 -8.876 1.00 95.19 293 ASN A O 1
ATOM 2335 N N . ILE A 1 294 ? -0.981 0.274 -9.649 1.00 96.88 294 ILE A N 1
ATOM 2336 C CA . ILE A 1 294 ? 0.141 0.600 -8.784 1.00 96.88 294 ILE A CA 1
ATOM 2337 C C . ILE A 1 294 ? 0.830 1.825 -9.348 1.00 96.88 294 ILE A C 1
ATOM 2339 O O . ILE A 1 294 ? 1.166 1.864 -10.534 1.00 96.88 294 ILE A O 1
ATOM 2343 N N . LYS A 1 295 ? 1.095 2.792 -8.475 1.00 95.88 295 LYS A N 1
ATOM 2344 C CA . LYS A 1 295 ? 1.916 3.954 -8.788 1.00 95.88 295 LYS A CA 1
ATOM 2345 C C . LYS A 1 295 ? 2.872 4.214 -7.639 1.00 95.88 295 LYS A C 1
ATOM 2347 O O . LYS A 1 295 ? 2.458 4.477 -6.515 1.00 95.88 295 LYS A O 1
ATOM 2352 N N . ILE A 1 296 ? 4.160 4.138 -7.934 1.00 92.69 296 ILE A N 1
ATOM 2353 C CA . ILE A 1 296 ? 5.236 4.439 -6.998 1.00 92.69 296 ILE A CA 1
ATOM 2354 C C . ILE A 1 296 ? 5.907 5.709 -7.489 1.00 92.69 296 ILE A C 1
ATOM 2356 O O . ILE A 1 296 ? 6.452 5.733 -8.588 1.00 92.69 296 ILE A O 1
ATOM 2360 N N . THR A 1 297 ? 5.843 6.766 -6.691 1.00 91.31 297 THR A N 1
ATOM 2361 C CA . THR A 1 297 ? 6.452 8.060 -7.007 1.00 91.31 297 THR A CA 1
ATOM 2362 C C . THR A 1 297 ? 7.656 8.261 -6.104 1.00 91.31 297 THR A C 1
ATOM 2364 O O . THR A 1 297 ? 7.480 8.365 -4.893 1.00 91.31 297 THR A O 1
ATOM 2367 N N . ASP A 1 298 ? 8.856 8.315 -6.675 1.00 84.56 298 ASP A N 1
ATOM 2368 C CA . ASP A 1 298 ? 10.082 8.720 -5.981 1.00 84.56 298 ASP A CA 1
ATOM 2369 C C . ASP A 1 298 ? 10.179 10.250 -6.021 1.00 84.56 298 ASP A C 1
ATOM 2371 O O . ASP A 1 298 ? 10.262 10.855 -7.096 1.00 84.56 298 ASP A O 1
ATOM 2375 N N . THR A 1 299 ? 10.122 10.886 -4.852 1.00 83.06 299 THR A N 1
ATOM 2376 C CA . THR A 1 299 ? 10.099 12.351 -4.736 1.00 83.06 299 THR A CA 1
ATOM 2377 C C . THR A 1 299 ? 11.487 12.975 -4.864 1.00 83.06 299 THR A C 1
ATOM 2379 O O . THR A 1 299 ? 11.583 14.163 -5.172 1.00 83.06 299 THR A O 1
ATOM 2382 N N . ILE A 1 300 ? 12.553 12.189 -4.682 1.00 80.12 300 ILE A N 1
ATOM 2383 C CA . ILE A 1 300 ? 13.945 12.640 -4.763 1.00 80.12 300 ILE A CA 1
ATOM 2384 C C . ILE A 1 300 ? 14.421 12.578 -6.214 1.00 80.12 300 ILE A C 1
ATOM 2386 O O . ILE A 1 300 ? 14.840 13.587 -6.776 1.00 80.12 300 ILE A O 1
ATOM 2390 N N . ASN A 1 301 ? 14.292 11.409 -6.845 1.00 74.31 301 ASN A N 1
ATOM 2391 C CA . ASN A 1 301 ? 14.788 11.159 -8.202 1.00 74.31 301 ASN A CA 1
ATOM 2392 C C . ASN A 1 301 ? 13.769 11.517 -9.297 1.00 74.31 301 ASN A C 1
ATOM 2394 O O . ASN A 1 301 ? 14.027 11.283 -10.475 1.00 74.31 301 ASN A O 1
ATOM 2398 N N . LYS A 1 302 ? 12.588 12.039 -8.923 1.00 82.19 302 LYS A N 1
ATOM 2399 C CA . LYS A 1 302 ? 11.491 12.405 -9.841 1.00 82.19 302 LYS A CA 1
ATOM 2400 C C . LYS A 1 302 ? 11.138 11.281 -10.825 1.00 82.19 302 LYS A C 1
ATOM 2402 O O . LYS A 1 302 ? 10.883 11.532 -12.004 1.00 82.19 302 LYS A O 1
ATOM 2407 N N . SER A 1 303 ? 11.129 10.041 -10.336 1.00 86.44 303 SER A N 1
ATOM 2408 C CA . SER A 1 303 ? 10.751 8.871 -11.128 1.00 86.44 303 SER A CA 1
ATOM 2409 C C . SER A 1 303 ? 9.380 8.350 -10.713 1.00 86.44 303 SER A C 1
ATOM 2411 O O . SER A 1 303 ? 8.987 8.425 -9.546 1.00 86.44 303 SER A O 1
ATOM 2413 N N . ILE A 1 304 ? 8.628 7.843 -11.685 1.00 92.62 304 ILE A N 1
ATOM 2414 C CA . ILE A 1 304 ? 7.315 7.239 -11.482 1.00 92.62 304 ILE A CA 1
ATOM 2415 C C . ILE A 1 304 ? 7.364 5.822 -12.033 1.00 92.62 304 ILE A C 1
ATOM 2417 O O . ILE A 1 304 ? 7.693 5.608 -13.195 1.00 92.62 304 ILE A O 1
ATOM 2421 N N . VAL A 1 305 ? 7.012 4.850 -11.202 1.00 93.94 305 VAL A N 1
ATOM 2422 C CA . VAL A 1 305 ? 6.974 3.435 -11.564 1.00 93.94 305 VAL A CA 1
ATOM 2423 C C . VAL A 1 305 ? 5.534 2.944 -11.472 1.00 93.94 305 VAL A C 1
ATOM 2425 O O . VAL A 1 305 ? 4.887 3.113 -10.440 1.00 93.94 305 VAL A O 1
ATOM 2428 N N . THR A 1 306 ? 5.016 2.356 -12.548 1.00 96.75 306 THR A N 1
ATOM 2429 C CA . THR A 1 306 ? 3.621 1.898 -12.646 1.00 96.75 306 THR A CA 1
ATOM 2430 C C . THR A 1 306 ? 3.519 0.455 -13.126 1.00 96.75 306 THR A C 1
ATOM 2432 O O . THR A 1 306 ? 4.428 -0.055 -13.780 1.00 96.75 306 THR A O 1
ATOM 2435 N N . GLY A 1 307 ? 2.433 -0.224 -12.750 1.00 96.81 307 GLY A N 1
ATOM 2436 C CA . GLY A 1 307 ? 2.160 -1.618 -13.111 1.00 96.81 307 GLY A CA 1
ATOM 2437 C C . GLY A 1 307 ? 0.986 -2.200 -12.321 1.00 96.81 307 GLY A C 1
ATOM 2438 O O . GLY A 1 307 ? 0.265 -1.476 -11.634 1.00 96.81 307 GLY A O 1
ATOM 2439 N N . HIS A 1 308 ? 0.787 -3.519 -12.390 1.00 97.00 308 HIS A N 1
ATOM 2440 C CA . HIS A 1 308 ? -0.332 -4.187 -11.703 1.00 97.00 308 HIS A CA 1
ATOM 2441 C C . HIS A 1 308 ? 0.081 -5.252 -10.679 1.00 97.00 308 HIS A C 1
ATOM 2443 O O . HIS A 1 308 ? -0.785 -5.840 -10.028 1.00 97.00 308 HIS A O 1
ATOM 2449 N N . TYR A 1 309 ? 1.378 -5.494 -10.492 1.00 96.81 309 TYR A N 1
ATOM 2450 C CA . TYR A 1 309 ? 1.895 -6.191 -9.314 1.00 96.81 309 TYR A CA 1
ATOM 2451 C C . TYR A 1 309 ? 3.302 -5.707 -8.975 1.00 96.81 309 TYR A C 1
ATOM 2453 O O . TYR A 1 309 ? 4.156 -5.666 -9.861 1.00 96.81 309 TYR A O 1
ATOM 2461 N N . ALA A 1 310 ? 3.540 -5.362 -7.712 1.00 95.81 310 ALA A N 1
ATOM 2462 C CA . ALA A 1 310 ? 4.840 -4.906 -7.244 1.00 95.81 310 ALA A CA 1
ATOM 2463 C C . ALA A 1 310 ? 5.190 -5.504 -5.883 1.00 95.81 310 ALA A C 1
ATOM 2465 O O . ALA A 1 310 ? 4.315 -5.739 -5.053 1.00 95.81 310 ALA A O 1
ATOM 2466 N N . GLU A 1 311 ? 6.481 -5.693 -5.649 1.00 93.81 311 GLU A N 1
ATOM 2467 C CA . GLU A 1 311 ? 7.056 -6.126 -4.381 1.00 93.81 311 GLU A CA 1
ATOM 2468 C C . GLU A 1 311 ? 8.189 -5.181 -3.986 1.00 93.81 311 GLU A C 1
ATOM 2470 O O . GLU A 1 311 ? 9.027 -4.808 -4.811 1.00 93.81 311 GLU A O 1
ATOM 2475 N N . VAL A 1 312 ? 8.237 -4.813 -2.711 1.00 89.62 312 VAL A N 1
ATOM 2476 C CA . VAL A 1 312 ? 9.251 -3.933 -2.136 1.00 89.62 312 VAL A CA 1
ATOM 2477 C C . VAL A 1 312 ? 9.875 -4.619 -0.931 1.00 89.62 312 VAL A C 1
ATOM 2479 O O . VAL A 1 312 ? 9.190 -4.993 0.018 1.00 89.62 312 VAL A O 1
ATOM 2482 N N . PHE A 1 313 ? 11.200 -4.737 -0.948 1.00 88.94 313 PHE A N 1
ATOM 2483 C CA . PHE A 1 313 ? 11.997 -5.203 0.183 1.00 88.94 313 PHE A CA 1
ATOM 2484 C C . PHE A 1 313 ? 12.840 -4.042 0.696 1.00 88.94 313 PHE A C 1
ATOM 2486 O O . PHE A 1 313 ? 13.933 -3.783 0.182 1.00 88.94 313 PHE A O 1
ATOM 2493 N N . ARG A 1 314 ? 12.350 -3.352 1.729 1.00 82.88 314 ARG A N 1
ATOM 2494 C CA . ARG A 1 314 ? 12.977 -2.124 2.242 1.00 82.88 314 ARG A CA 1
ATOM 2495 C C . ARG A 1 314 ? 14.400 -2.372 2.739 1.00 82.88 314 ARG A C 1
ATOM 2497 O O . ARG A 1 314 ? 15.314 -1.644 2.375 1.00 82.88 314 ARG A O 1
ATOM 2504 N N . ALA A 1 315 ? 14.614 -3.460 3.482 1.00 83.88 315 ALA A N 1
ATOM 2505 C CA . ALA A 1 315 ? 15.931 -3.821 4.017 1.00 83.88 315 ALA A CA 1
ATOM 2506 C C . ALA A 1 315 ? 16.992 -4.106 2.931 1.00 83.88 315 ALA A C 1
ATOM 2508 O O . ALA A 1 315 ? 18.186 -4.045 3.209 1.00 83.88 315 ALA A O 1
ATOM 2509 N N . LYS A 1 316 ? 16.566 -4.425 1.700 1.00 85.38 316 LYS A N 1
ATOM 2510 C CA . LYS A 1 316 ? 17.447 -4.692 0.550 1.00 85.38 316 LYS A CA 1
ATOM 2511 C C . LYS A 1 316 ? 17.485 -3.540 -0.456 1.00 85.38 316 LYS A C 1
ATOM 2513 O O . LYS A 1 316 ? 18.201 -3.642 -1.447 1.00 85.38 316 LYS A O 1
ATOM 2518 N N . ASP A 1 317 ? 16.688 -2.497 -0.226 1.00 83.88 317 ASP A N 1
ATOM 2519 C CA . ASP A 1 317 ? 16.407 -1.420 -1.176 1.00 83.88 317 ASP A CA 1
ATOM 2520 C C . ASP A 1 317 ? 16.113 -1.948 -2.593 1.00 83.88 317 ASP A C 1
ATOM 2522 O O . ASP A 1 317 ? 16.754 -1.578 -3.580 1.00 83.88 317 ASP A O 1
ATOM 2526 N N . SER A 1 318 ? 15.185 -2.909 -2.657 1.00 87.94 318 SER A N 1
ATOM 2527 C CA . SER A 1 318 ? 14.804 -3.619 -3.878 1.00 87.94 318 SER A CA 1
ATOM 2528 C C . SER A 1 318 ? 13.322 -3.425 -4.166 1.00 87.94 318 SER A C 1
ATOM 2530 O O . SER A 1 318 ? 12.481 -3.712 -3.314 1.00 87.94 318 SER A O 1
ATOM 2532 N N . LEU A 1 319 ? 13.023 -3.012 -5.392 1.00 90.94 319 LEU A N 1
ATOM 2533 C CA . LEU A 1 319 ? 11.695 -2.922 -5.979 1.00 90.94 319 LEU A CA 1
ATOM 2534 C C . LEU A 1 319 ? 11.617 -3.885 -7.161 1.00 90.94 319 LEU A C 1
ATOM 2536 O O . LEU A 1 319 ? 12.503 -3.934 -8.013 1.00 90.94 319 LEU A O 1
ATOM 2540 N N . PHE A 1 320 ? 10.530 -4.629 -7.216 1.00 93.06 320 PHE A N 1
ATOM 2541 C CA . PHE A 1 320 ? 10.150 -5.487 -8.320 1.00 93.06 320 PHE A CA 1
ATOM 2542 C C . PHE A 1 320 ? 8.767 -5.048 -8.792 1.00 93.06 320 PHE A C 1
ATOM 2544 O O . PHE A 1 320 ? 7.885 -4.839 -7.964 1.00 93.06 320 PHE A O 1
ATOM 2551 N N . ILE A 1 321 ? 8.567 -4.908 -10.101 1.00 96.81 321 ILE A N 1
ATOM 2552 C CA . ILE A 1 321 ? 7.260 -4.592 -10.680 1.00 96.81 321 ILE A CA 1
ATOM 2553 C C . ILE A 1 321 ? 7.036 -5.357 -11.984 1.00 96.81 321 ILE A C 1
ATOM 2555 O O . ILE A 1 321 ? 7.967 -5.589 -12.753 1.00 96.81 321 ILE A O 1
ATOM 2559 N N . THR A 1 322 ? 5.800 -5.779 -12.229 1.00 96.62 322 THR A N 1
ATOM 2560 C CA . THR A 1 322 ? 5.394 -6.550 -13.410 1.00 96.62 322 THR A CA 1
ATOM 2561 C C . THR A 1 322 ? 3.934 -6.258 -13.770 1.00 96.62 322 THR A C 1
ATOM 2563 O O . THR A 1 322 ? 3.251 -5.513 -13.061 1.00 96.62 322 THR A O 1
ATOM 2566 N N . LYS A 1 323 ? 3.459 -6.879 -14.861 1.00 95.19 323 LYS A N 1
ATOM 2567 C CA . LYS A 1 323 ? 2.135 -6.699 -15.475 1.00 95.19 323 LYS A CA 1
ATOM 2568 C C . LYS A 1 323 ? 1.956 -5.251 -15.933 1.00 95.19 323 LYS A C 1
ATOM 2570 O O . LYS A 1 323 ? 1.488 -4.416 -15.164 1.00 95.19 323 LYS A O 1
ATOM 2575 N N . ARG A 1 324 ? 2.342 -4.982 -17.188 1.00 95.56 324 ARG A N 1
ATOM 2576 C CA . ARG A 1 324 ? 2.392 -3.639 -17.796 1.00 95.56 324 ARG A CA 1
ATOM 2577 C C . ARG A 1 324 ? 3.318 -2.687 -17.028 1.00 95.56 324 ARG A C 1
ATOM 2579 O O . ARG A 1 324 ? 2.936 -1.568 -16.706 1.00 95.56 324 ARG A O 1
ATOM 2586 N N . ALA A 1 325 ? 4.518 -3.161 -16.684 1.00 97.31 325 ALA A N 1
ATOM 2587 C CA . ALA A 1 325 ? 5.473 -2.360 -15.931 1.00 97.31 325 ALA A CA 1
ATOM 2588 C C . ALA A 1 325 ? 6.009 -1.200 -16.781 1.00 97.31 325 ALA A C 1
ATOM 2590 O O . ALA A 1 325 ? 6.407 -1.401 -17.927 1.00 97.31 325 ALA A O 1
ATOM 2591 N N . LEU A 1 326 ? 6.044 -0.002 -16.207 1.00 96.56 326 LEU A N 1
ATOM 2592 C CA . LEU A 1 326 ? 6.571 1.200 -16.845 1.00 96.56 326 LEU A CA 1
ATOM 2593 C C . LEU A 1 326 ? 7.316 2.041 -15.813 1.00 96.56 326 LEU A C 1
ATOM 2595 O O . LEU A 1 326 ? 6.787 2.322 -14.739 1.00 96.56 326 LEU A O 1
ATOM 2599 N N . VAL A 1 327 ? 8.528 2.460 -16.156 1.00 95.12 327 VAL A N 1
ATOM 2600 C CA . VAL A 1 327 ? 9.309 3.450 -15.415 1.00 95.12 327 VAL A CA 1
ATOM 2601 C C . VAL A 1 327 ? 9.380 4.719 -16.251 1.00 95.12 327 VAL A C 1
ATOM 2603 O O . VAL A 1 327 ? 9.814 4.681 -17.399 1.00 95.12 327 VAL A O 1
ATOM 2606 N N . THR A 1 328 ? 8.975 5.836 -15.664 1.00 93.50 328 THR A N 1
ATOM 2607 C CA . THR A 1 328 ? 9.129 7.178 -16.221 1.00 93.50 328 THR A CA 1
ATOM 2608 C C . THR A 1 328 ? 10.136 7.935 -15.375 1.00 93.50 328 THR A C 1
ATOM 2610 O O . THR A 1 328 ? 9.937 8.080 -14.170 1.00 93.50 328 THR A O 1
ATOM 2613 N N . THR A 1 329 ? 11.187 8.450 -16.001 1.00 88.50 329 THR A N 1
ATOM 2614 C CA . THR A 1 329 ? 12.186 9.297 -15.342 1.00 88.50 329 THR A CA 1
ATOM 2615 C C . THR A 1 329 ? 12.271 10.622 -16.076 1.00 88.50 329 THR A C 1
ATOM 2617 O O . THR A 1 329 ? 12.353 10.645 -17.303 1.00 88.50 329 THR A O 1
ATOM 2620 N N . VAL A 1 330 ? 12.256 11.729 -15.337 1.00 83.44 330 VAL A N 1
ATOM 2621 C CA . VAL A 1 330 ? 12.471 13.059 -15.915 1.00 83.44 330 VAL A CA 1
ATOM 2622 C C . VAL A 1 330 ? 13.973 13.286 -16.069 1.00 83.44 330 VAL A C 1
ATOM 2624 O O . VAL A 1 330 ? 14.690 13.240 -15.075 1.00 83.44 330 VAL A O 1
ATOM 2627 N N . GLN A 1 331 ? 14.435 13.540 -17.293 1.00 74.69 331 GLN A N 1
ATOM 2628 C CA . GLN A 1 331 ? 15.814 13.932 -17.594 1.00 74.69 331 GLN A CA 1
ATOM 2629 C C . GLN A 1 331 ? 15.794 15.282 -18.314 1.00 74.69 331 GLN A C 1
ATOM 2631 O O . GLN A 1 331 ? 15.185 15.437 -19.374 1.00 74.69 331 GLN A O 1
ATOM 2636 N N . GLU A 1 332 ? 16.443 16.284 -17.721 1.00 75.00 332 GLU A N 1
ATOM 2637 C CA . GLU A 1 332 ? 16.420 17.675 -18.190 1.00 75.00 332 GLU A CA 1
ATOM 2638 C C . GLU A 1 332 ? 14.995 18.256 -18.361 1.00 75.00 332 GLU A C 1
ATOM 2640 O O . GLU A 1 332 ? 14.364 18.659 -17.381 1.00 75.00 332 GLU A O 1
ATOM 2645 N N . LYS A 1 333 ? 14.505 18.351 -19.608 1.00 78.94 333 LYS A N 1
ATOM 2646 C CA . LYS A 1 333 ? 13.183 18.878 -19.998 1.00 78.94 333 LYS A CA 1
ATOM 2647 C C . LYS A 1 333 ? 12.287 17.827 -20.663 1.00 78.94 333 LYS A C 1
ATOM 2649 O O . LYS A 1 333 ? 11.180 18.166 -21.073 1.00 78.94 333 LYS A O 1
ATOM 2654 N N . ASP A 1 334 ? 12.759 16.589 -20.784 1.00 83.31 334 ASP A N 1
ATOM 2655 C CA . ASP A 1 334 ? 12.057 15.490 -21.445 1.00 83.31 334 ASP A CA 1
ATOM 2656 C C . ASP A 1 334 ? 11.895 14.304 -20.478 1.00 83.31 334 ASP A C 1
ATOM 2658 O O . ASP A 1 334 ? 12.525 14.237 -19.421 1.00 83.31 334 ASP A O 1
ATOM 2662 N N . SER A 1 335 ? 11.004 13.374 -20.802 1.00 90.06 335 SER A N 1
ATOM 2663 C CA . SER A 1 335 ? 10.786 12.159 -20.015 1.00 90.06 335 SER A CA 1
ATOM 2664 C C . SER A 1 335 ? 11.277 10.937 -20.775 1.00 90.06 335 SER A C 1
ATOM 2666 O O . SER A 1 335 ? 10.979 10.760 -21.953 1.00 90.06 335 SER A O 1
ATOM 2668 N N . VAL A 1 336 ? 11.999 10.069 -20.075 1.00 91.69 336 VAL A N 1
ATOM 2669 C CA . VAL A 1 336 ? 12.404 8.757 -20.577 1.00 91.69 336 VAL A CA 1
ATOM 2670 C C . VAL A 1 336 ? 11.433 7.718 -20.044 1.00 91.69 336 VAL A C 1
ATOM 2672 O O . VAL A 1 336 ? 11.216 7.621 -18.834 1.00 91.69 336 VAL A O 1
ATOM 2675 N N . TYR A 1 337 ? 10.865 6.932 -20.950 1.00 95.94 337 TYR A N 1
ATOM 2676 C CA . TYR A 1 337 ? 9.914 5.871 -20.653 1.00 95.94 337 TYR A CA 1
ATOM 2677 C C . TYR A 1 337 ? 10.564 4.516 -20.920 1.00 95.94 337 TYR A C 1
ATOM 2679 O O . TYR A 1 337 ? 11.026 4.257 -22.027 1.00 95.94 337 TYR A O 1
ATOM 2687 N N . LEU A 1 338 ? 10.585 3.645 -19.914 1.00 96.88 338 LEU A N 1
ATOM 2688 C CA . LEU A 1 338 ? 11.108 2.285 -19.996 1.00 96.88 338 LEU A CA 1
ATOM 2689 C C . LEU A 1 338 ? 10.003 1.292 -19.645 1.00 96.88 338 LEU A C 1
ATOM 2691 O O . LEU A 1 338 ? 9.521 1.264 -18.514 1.00 96.88 338 LEU A O 1
ATOM 2695 N N . HIS A 1 339 ? 9.646 0.447 -20.600 1.00 97.94 339 HIS A N 1
ATOM 2696 C CA . HIS A 1 339 ? 8.659 -0.613 -20.438 1.00 97.94 339 HIS A CA 1
ATOM 2697 C C . HIS A 1 339 ? 9.311 -1.990 -20.592 1.00 97.94 339 HIS A C 1
ATOM 2699 O O . HIS A 1 339 ? 10.228 -2.153 -21.396 1.00 97.94 339 HIS A O 1
ATOM 2705 N N . ALA A 1 340 ? 8.838 -2.974 -19.828 1.00 97.50 340 ALA A N 1
ATOM 2706 C CA . ALA A 1 340 ? 9.184 -4.388 -19.972 1.00 97.50 340 ALA A CA 1
ATOM 2707 C C . ALA A 1 340 ? 8.138 -5.269 -19.271 1.00 97.50 340 ALA A C 1
ATOM 2709 O O . ALA A 1 340 ? 7.342 -4.781 -18.465 1.00 97.50 340 ALA A O 1
ATOM 2710 N N . ASP A 1 341 ? 8.202 -6.589 -19.472 1.00 95.75 341 ASP A N 1
ATOM 2711 C CA . ASP A 1 341 ? 7.331 -7.535 -18.750 1.00 95.75 341 ASP A CA 1
ATOM 2712 C C . ASP A 1 341 ? 7.508 -7.434 -17.222 1.00 95.75 341 ASP A C 1
ATOM 2714 O O . ASP A 1 341 ? 6.574 -7.617 -16.431 1.00 95.75 341 ASP A O 1
ATOM 2718 N N . LYS A 1 342 ? 8.743 -7.170 -16.798 1.00 96.06 342 LYS A N 1
ATOM 2719 C CA . LYS A 1 342 ? 9.183 -7.049 -15.414 1.00 96.06 342 LYS A CA 1
ATOM 2720 C C . LYS A 1 342 ? 10.357 -6.084 -15.331 1.00 96.06 342 LYS A C 1
ATOM 2722 O O . LYS A 1 342 ? 11.316 -6.166 -16.094 1.00 96.06 342 LYS A O 1
ATOM 2727 N N . ILE A 1 343 ? 10.322 -5.222 -14.328 1.00 97.25 343 ILE A N 1
ATOM 2728 C CA . ILE A 1 343 ? 11.400 -4.287 -14.026 1.00 97.25 343 ILE A CA 1
ATOM 2729 C C . ILE A 1 343 ? 11.817 -4.491 -12.572 1.00 97.25 343 ILE A C 1
ATOM 2731 O O . ILE A 1 343 ? 10.982 -4.606 -11.675 1.00 97.25 343 ILE A O 1
ATOM 2735 N N . MET A 1 344 ? 13.123 -4.580 -12.346 1.00 95.12 344 MET A N 1
ATOM 2736 C CA . MET A 1 344 ? 13.725 -4.654 -11.020 1.00 95.12 344 MET A CA 1
ATOM 2737 C C . MET A 1 344 ? 14.630 -3.451 -10.811 1.00 95.12 344 MET A C 1
ATOM 2739 O O . MET A 1 344 ? 15.522 -3.208 -11.620 1.00 95.12 344 MET A O 1
ATOM 2743 N N . VAL A 1 345 ? 14.433 -2.738 -9.709 1.00 90.94 345 VAL A N 1
ATOM 2744 C CA . VAL A 1 345 ? 15.257 -1.599 -9.300 1.00 90.94 345 VAL A CA 1
ATOM 2745 C C . VAL A 1 345 ? 15.890 -1.941 -7.958 1.00 90.94 345 VAL A C 1
ATOM 2747 O O . VAL A 1 345 ? 15.190 -2.236 -6.995 1.00 90.94 345 VAL A O 1
ATOM 2750 N N . THR A 1 346 ? 17.218 -1.945 -7.891 1.00 90.81 346 THR A N 1
ATOM 2751 C CA . THR A 1 346 ? 17.976 -2.357 -6.695 1.00 90.81 346 THR A CA 1
ATOM 2752 C C . THR A 1 346 ? 19.079 -1.365 -6.365 1.00 90.81 346 THR A C 1
ATOM 2754 O O . THR A 1 346 ? 19.649 -0.786 -7.284 1.00 90.81 346 THR A O 1
ATOM 2757 N N . GLY A 1 347 ? 19.458 -1.258 -5.093 1.00 85.31 347 GLY A N 1
ATOM 2758 C CA . GLY A 1 347 ? 20.597 -0.444 -4.648 1.00 85.31 347 GLY A CA 1
ATOM 2759 C C . GLY A 1 347 ? 20.162 0.897 -4.067 1.00 85.31 347 GLY A C 1
ATOM 2760 O O . GLY A 1 347 ? 19.020 1.287 -4.246 1.00 85.31 347 GLY A O 1
ATOM 2761 N N . LYS A 1 348 ? 21.061 1.578 -3.351 1.00 82.44 348 LYS A N 1
ATOM 2762 C CA . LYS A 1 348 ? 20.787 2.862 -2.678 1.00 82.44 348 LYS A CA 1
ATOM 2763 C C . LYS A 1 348 ? 20.604 4.011 -3.680 1.00 82.44 348 LYS A C 1
ATOM 2765 O O . LYS A 1 348 ? 21.050 3.865 -4.820 1.00 82.44 348 LYS A O 1
ATOM 2770 N N . PRO A 1 349 ? 20.032 5.163 -3.270 1.00 75.94 349 PRO A N 1
ATOM 2771 C CA . PRO A 1 349 ? 20.122 6.399 -4.051 1.00 75.94 349 PRO A CA 1
ATOM 2772 C C . PRO A 1 349 ? 21.553 6.648 -4.569 1.00 75.94 349 PRO A C 1
ATOM 2774 O O . PRO A 1 349 ? 22.528 6.281 -3.902 1.00 75.94 349 PRO A O 1
ATOM 2777 N N . GLU A 1 350 ? 21.673 7.192 -5.782 1.00 77.19 350 GLU A N 1
ATOM 2778 C CA . GLU A 1 350 ? 22.930 7.388 -6.539 1.00 77.19 350 GLU A CA 1
ATOM 2779 C C . GLU A 1 350 ? 23.683 6.112 -6.963 1.00 77.19 350 GLU A C 1
ATOM 2781 O O . GLU A 1 350 ? 24.700 6.174 -7.650 1.00 77.19 350 GLU A O 1
ATOM 2786 N N . ASN A 1 351 ? 23.219 4.930 -6.554 1.00 85.50 351 ASN A N 1
ATOM 2787 C CA . ASN A 1 351 ? 23.800 3.635 -6.922 1.00 85.50 351 ASN A CA 1
ATOM 2788 C C . ASN A 1 351 ? 22.699 2.659 -7.365 1.00 85.50 351 ASN A C 1
ATOM 2790 O O . ASN A 1 351 ? 22.790 1.451 -7.118 1.00 85.50 351 ASN A O 1
ATOM 2794 N N . ARG A 1 352 ? 21.621 3.189 -7.957 1.00 86.06 352 ARG A N 1
ATOM 2795 C CA . ARG A 1 352 ? 20.499 2.386 -8.436 1.00 86.06 352 ARG A CA 1
ATOM 2796 C C . ARG A 1 352 ? 20.916 1.608 -9.675 1.00 86.06 352 ARG A C 1
ATOM 2798 O O . ARG A 1 352 ? 21.544 2.135 -10.591 1.00 86.06 352 ARG A O 1
ATOM 2805 N N . ILE A 1 353 ? 20.503 0.350 -9.702 1.00 91.69 353 ILE A N 1
ATOM 2806 C CA . ILE A 1 353 ? 20.608 -0.521 -10.861 1.00 91.69 353 ILE A CA 1
ATOM 2807 C C . ILE A 1 353 ? 19.197 -0.911 -11.274 1.00 91.69 353 ILE A C 1
ATOM 2809 O O . ILE A 1 353 ? 18.493 -1.585 -10.512 1.00 91.69 353 ILE A O 1
ATOM 2813 N N . THR A 1 354 ? 18.819 -0.529 -12.488 1.00 93.50 354 THR A N 1
ATOM 2814 C CA . THR A 1 354 ? 17.538 -0.871 -13.105 1.00 93.50 354 THR A CA 1
ATOM 2815 C C . THR A 1 354 ? 17.750 -1.988 -14.112 1.00 93.50 354 THR A C 1
ATOM 2817 O O . THR A 1 354 ? 18.626 -1.919 -14.970 1.00 93.50 354 THR A O 1
ATOM 2820 N N . ARG A 1 355 ? 16.949 -3.047 -14.010 1.00 96.50 355 ARG A N 1
ATOM 2821 C CA . ARG A 1 355 ? 16.992 -4.192 -14.918 1.00 96.50 355 ARG A CA 1
ATOM 2822 C C . ARG A 1 355 ? 15.597 -4.482 -15.448 1.00 96.50 355 ARG A C 1
ATOM 2824 O O . ARG A 1 355 ? 14.709 -4.834 -14.674 1.00 96.50 355 ARG A O 1
ATOM 2831 N N . ALA A 1 356 ? 15.423 -4.356 -16.753 1.00 97.38 356 ALA A N 1
ATOM 2832 C CA . ALA A 1 356 ? 14.179 -4.609 -17.464 1.00 97.38 356 ALA A CA 1
ATOM 2833 C C . ALA A 1 356 ? 14.258 -5.953 -18.207 1.00 97.38 356 ALA A C 1
ATOM 2835 O O . ALA A 1 356 ? 15.172 -6.170 -19.001 1.00 97.38 356 ALA A O 1
ATOM 2836 N N . TYR A 1 357 ? 13.306 -6.847 -17.932 1.00 94.62 357 TYR A N 1
ATOM 2837 C CA . TYR A 1 357 ? 13.203 -8.211 -18.459 1.00 94.62 357 TYR A CA 1
ATOM 2838 C C . TYR A 1 357 ? 11.730 -8.581 -18.687 1.00 94.62 357 TYR A C 1
ATOM 2840 O O . TYR A 1 357 ? 10.954 -8.499 -17.752 1.00 94.62 357 TYR A O 1
ATOM 2848 N N . TYR A 1 358 ? 11.269 -9.123 -19.799 1.00 93.50 358 TYR A N 1
ATOM 2849 C CA . TYR A 1 358 ? 11.852 -9.111 -21.127 1.00 93.50 358 TYR A CA 1
ATOM 2850 C C . TYR A 1 358 ? 11.061 -8.121 -21.990 1.00 93.50 358 TYR A C 1
ATOM 2852 O O . TYR A 1 358 ? 10.282 -7.331 -21.451 1.00 93.50 358 TYR A O 1
ATOM 2860 N N . ASN A 1 359 ? 11.287 -8.144 -23.305 1.00 94.25 359 ASN A N 1
ATOM 2861 C CA . ASN A 1 359 ? 10.652 -7.232 -24.259 1.00 94.25 359 ASN A CA 1
ATOM 2862 C C . ASN A 1 359 ? 10.831 -5.757 -23.868 1.00 94.25 359 ASN A C 1
ATOM 2864 O O . ASN A 1 359 ? 9.887 -4.969 -23.854 1.00 94.25 359 ASN A O 1
ATOM 2868 N N . ALA A 1 360 ? 12.058 -5.412 -23.480 1.00 97.25 360 ALA A N 1
ATOM 2869 C CA . ALA A 1 360 ? 12.377 -4.095 -22.978 1.00 97.25 360 ALA A CA 1
ATOM 2870 C C . ALA A 1 360 ? 12.317 -3.070 -24.117 1.00 97.25 360 ALA A C 1
ATOM 2872 O O . ALA A 1 360 ? 12.983 -3.224 -25.145 1.00 97.25 360 ALA A O 1
ATOM 2873 N N . LYS A 1 361 ? 11.533 -2.014 -23.920 1.00 97.75 361 LYS A N 1
ATOM 2874 C CA . LYS A 1 361 ? 11.376 -0.904 -24.859 1.00 97.75 361 LYS A CA 1
ATOM 2875 C C . LYS A 1 361 ? 11.646 0.408 -24.151 1.00 97.75 361 LYS A C 1
ATOM 2877 O O . LYS A 1 361 ? 11.209 0.607 -23.018 1.00 97.75 361 LYS A O 1
ATOM 2882 N N . LEU A 1 362 ? 12.344 1.294 -24.841 1.00 96.75 362 LEU A N 1
ATOM 2883 C CA . LEU A 1 362 ? 12.633 2.643 -24.389 1.00 96.75 362 LEU A CA 1
ATOM 2884 C C . LEU A 1 362 ? 12.021 3.636 -25.370 1.00 96.75 362 LEU A C 1
ATOM 2886 O O . LEU A 1 362 ? 12.103 3.439 -26.583 1.00 96.75 362 LEU A O 1
ATOM 2890 N N . PHE A 1 363 ? 11.427 4.698 -24.842 1.00 95.81 363 PHE A N 1
ATOM 2891 C CA . PHE A 1 363 ? 10.927 5.815 -25.627 1.00 95.81 363 PHE A CA 1
ATOM 2892 C C . PHE A 1 363 ? 11.309 7.146 -24.977 1.00 95.81 363 PHE A C 1
ATOM 2894 O O . PHE A 1 363 ? 11.126 7.347 -23.776 1.00 95.81 363 PHE A O 1
ATOM 2901 N N . LYS A 1 364 ? 11.835 8.038 -25.805 1.00 91.81 364 LYS A N 1
ATOM 2902 C CA . LYS A 1 364 ? 12.115 9.454 -25.588 1.00 91.81 364 LYS A CA 1
ATOM 2903 C C . LYS A 1 364 ? 11.848 10.150 -26.933 1.00 91.81 364 LYS A C 1
ATOM 2905 O O . LYS A 1 364 ? 11.890 9.498 -27.973 1.00 91.81 364 LYS A O 1
ATOM 2910 N N . THR A 1 365 ? 11.587 11.455 -26.940 1.00 88.50 365 THR A N 1
ATOM 2911 C CA . THR A 1 365 ? 11.198 12.209 -28.150 1.00 88.50 365 THR A CA 1
ATOM 2912 C C . THR A 1 365 ? 12.122 11.991 -29.364 1.00 88.50 365 THR A C 1
ATOM 2914 O O . THR A 1 365 ? 11.655 11.915 -30.495 1.00 88.50 365 THR A O 1
ATOM 2917 N N . ASP A 1 366 ? 13.427 11.872 -29.134 1.00 85.94 366 ASP A N 1
ATOM 2918 C CA . ASP A 1 366 ? 14.498 11.751 -30.134 1.00 85.94 366 ASP A CA 1
ATOM 2919 C C . ASP A 1 366 ? 15.126 10.347 -30.205 1.00 85.94 366 ASP A C 1
ATOM 2921 O O . ASP A 1 366 ? 15.895 10.056 -31.128 1.00 85.94 366 ASP A O 1
ATOM 2925 N N . ILE A 1 367 ? 14.830 9.474 -29.237 1.00 90.88 367 ILE A N 1
ATOM 2926 C CA . ILE A 1 367 ? 15.432 8.146 -29.105 1.00 90.88 367 ILE A CA 1
ATOM 2927 C C . ILE A 1 367 ? 14.362 7.120 -28.749 1.00 90.88 367 ILE A C 1
ATOM 2929 O O . ILE A 1 367 ? 13.715 7.194 -27.706 1.00 90.88 367 ILE A O 1
ATOM 2933 N N . SER A 1 368 ? 14.272 6.078 -29.565 1.00 95.88 368 SER A N 1
ATOM 2934 C CA . SER A 1 368 ? 13.490 4.884 -29.256 1.00 95.88 368 SER A CA 1
ATOM 2935 C C . SER A 1 368 ? 14.421 3.681 -29.234 1.00 95.88 368 SER A C 1
ATOM 2937 O O . SER A 1 368 ? 15.414 3.652 -29.958 1.00 95.88 368 SER A O 1
ATOM 2939 N N . ALA A 1 369 ? 14.127 2.656 -28.443 1.00 97.06 369 ALA A N 1
ATOM 2940 C CA . ALA A 1 369 ? 14.920 1.436 -28.478 1.00 97.06 369 ALA A CA 1
ATOM 2941 C C . ALA A 1 369 ? 14.121 0.195 -28.103 1.00 97.06 369 ALA A C 1
ATOM 2943 O O . ALA A 1 369 ? 13.102 0.279 -27.416 1.00 97.06 369 ALA A O 1
ATOM 2944 N N . LYS A 1 370 ? 14.611 -0.967 -28.538 1.00 96.94 370 LYS A N 1
ATOM 2945 C CA . LYS A 1 370 ? 14.030 -2.271 -28.220 1.00 96.94 370 LYS A CA 1
ATOM 2946 C C . LYS A 1 370 ? 15.117 -3.330 -28.067 1.00 96.94 370 LYS A C 1
ATOM 2948 O O . LYS A 1 370 ? 16.053 -3.406 -28.864 1.00 96.94 370 LYS A O 1
ATOM 2953 N N . ALA A 1 371 ? 14.984 -4.159 -27.040 1.00 97.00 371 ALA A N 1
ATOM 2954 C CA . ALA A 1 371 ? 15.875 -5.277 -26.760 1.00 97.00 371 ALA A CA 1
ATOM 2955 C C . ALA A 1 371 ? 15.152 -6.361 -25.948 1.00 97.00 371 ALA A C 1
ATOM 2957 O O . ALA A 1 371 ? 14.066 -6.138 -25.412 1.00 97.00 371 ALA A O 1
ATOM 2958 N N . ASP A 1 372 ? 15.760 -7.536 -25.797 1.00 95.56 372 ASP A N 1
ATOM 2959 C CA . ASP A 1 372 ? 15.226 -8.533 -24.867 1.00 95.56 372 ASP A CA 1
ATOM 2960 C C . ASP A 1 372 ? 15.386 -8.066 -23.421 1.00 95.56 372 ASP A C 1
ATOM 2962 O O . ASP A 1 372 ? 14.590 -8.434 -22.559 1.00 95.56 372 ASP A O 1
ATOM 2966 N N . SER A 1 373 ? 16.436 -7.306 -23.110 1.00 97.06 373 SER A N 1
ATOM 2967 C CA . SER A 1 373 ? 16.699 -6.789 -21.770 1.00 97.06 373 SER A CA 1
ATOM 2968 C C . SER A 1 373 ? 17.454 -5.469 -21.810 1.00 97.06 373 SER A C 1
ATOM 2970 O O . SER A 1 373 ? 18.289 -5.246 -22.686 1.00 97.06 373 SER A O 1
ATOM 2972 N N . ILE A 1 374 ? 17.181 -4.617 -20.823 1.00 97.69 374 ILE A N 1
ATOM 2973 C CA . ILE A 1 374 ? 17.919 -3.371 -20.599 1.00 97.69 374 ILE A CA 1
ATOM 2974 C C . ILE A 1 374 ? 18.495 -3.387 -19.184 1.00 97.69 374 ILE A C 1
ATOM 2976 O O . ILE A 1 374 ? 17.787 -3.695 -18.221 1.00 97.69 374 ILE A O 1
ATOM 2980 N N . HIS A 1 375 ? 19.778 -3.062 -19.063 1.00 97.06 375 HIS A N 1
ATOM 2981 C CA . HIS A 1 375 ? 20.480 -2.896 -17.796 1.00 97.06 375 HIS A CA 1
ATOM 2982 C C . HIS A 1 375 ? 20.994 -1.463 -17.693 1.00 97.06 375 HIS A C 1
ATOM 2984 O O . HIS A 1 375 ? 21.808 -1.056 -18.509 1.00 97.06 375 HIS A O 1
ATOM 2990 N N . ALA A 1 376 ? 20.529 -0.702 -16.708 1.00 93.94 376 ALA A N 1
ATOM 2991 C CA . ALA A 1 376 ? 20.987 0.661 -16.472 1.00 93.94 376 ALA A CA 1
ATOM 2992 C C . ALA A 1 376 ? 21.636 0.771 -15.091 1.00 93.94 376 ALA A C 1
ATOM 2994 O O . ALA A 1 376 ? 21.023 0.408 -14.083 1.00 93.94 376 ALA A O 1
ATOM 2995 N N . ASP A 1 377 ? 22.861 1.289 -15.054 1.00 92.94 377 ASP A N 1
ATOM 2996 C CA . ASP A 1 377 ? 23.620 1.573 -13.838 1.00 92.94 377 ASP A CA 1
ATOM 2997 C C . ASP A 1 377 ? 23.773 3.089 -13.682 1.00 92.94 377 ASP A C 1
ATOM 2999 O O . ASP A 1 377 ? 24.488 3.748 -14.440 1.00 92.94 377 ASP A O 1
ATOM 3003 N N . GLN A 1 378 ? 23.098 3.645 -12.674 1.00 87.06 378 GLN A N 1
ATOM 3004 C CA . GLN A 1 378 ? 23.093 5.082 -12.403 1.00 87.06 378 GLN A CA 1
ATOM 3005 C C . GLN A 1 378 ? 24.495 5.623 -12.088 1.00 87.06 378 GLN A C 1
ATOM 3007 O O . GLN A 1 378 ? 24.831 6.740 -12.476 1.00 87.06 378 GLN A O 1
ATOM 3012 N N . LYS A 1 379 ? 25.335 4.839 -11.404 1.00 90.06 379 LYS A N 1
ATOM 3013 C CA . LYS A 1 379 ? 26.652 5.292 -10.948 1.00 90.06 379 LYS A CA 1
ATOM 3014 C C . LYS A 1 379 ? 27.610 5.466 -12.119 1.00 90.06 379 LYS A C 1
ATOM 3016 O O . LYS A 1 379 ? 28.378 6.429 -12.161 1.00 90.06 379 LYS A O 1
ATOM 3021 N N . THR A 1 380 ? 27.601 4.498 -13.032 1.00 92.19 380 THR A N 1
ATOM 3022 C CA . THR A 1 380 ? 28.460 4.522 -14.222 1.00 92.19 380 THR A CA 1
ATOM 3023 C C . THR A 1 380 ? 27.847 5.330 -15.362 1.00 92.19 380 THR A C 1
ATOM 3025 O O . THR A 1 380 ? 28.583 5.750 -16.250 1.00 92.19 380 THR A O 1
ATOM 3028 N N . GLY A 1 381 ? 26.530 5.565 -15.328 1.00 90.69 381 GLY A N 1
ATOM 3029 C CA . GLY A 1 381 ? 25.778 6.218 -16.398 1.00 90.69 381 GLY A CA 1
ATOM 3030 C C . GLY A 1 381 ? 25.573 5.326 -17.625 1.00 90.69 381 GLY A C 1
ATOM 3031 O O . GLY A 1 381 ? 25.196 5.824 -18.680 1.00 90.69 381 GLY A O 1
ATOM 3032 N N . ILE A 1 382 ? 25.845 4.020 -17.522 1.00 94.81 382 ILE A N 1
ATOM 3033 C CA . ILE A 1 382 ? 25.776 3.087 -18.650 1.00 94.81 382 ILE A CA 1
ATOM 3034 C C . ILE A 1 382 ? 24.392 2.435 -18.697 1.00 94.81 382 ILE A C 1
ATOM 3036 O O . ILE A 1 382 ? 23.940 1.843 -17.718 1.00 94.81 382 ILE A O 1
ATOM 3040 N N . THR A 1 383 ? 23.754 2.502 -19.865 1.00 95.81 383 THR A N 1
ATOM 3041 C CA . THR A 1 383 ? 22.549 1.745 -20.217 1.00 95.81 383 THR A CA 1
ATOM 3042 C C . THR A 1 383 ? 22.877 0.751 -21.328 1.00 95.81 383 THR A C 1
ATOM 3044 O O . THR A 1 383 ? 23.183 1.141 -22.452 1.00 95.81 383 THR A O 1
ATOM 3047 N N . GLU A 1 384 ? 22.815 -0.538 -21.020 1.00 97.62 384 GLU A N 1
ATOM 3048 C CA . GLU A 1 384 ? 23.122 -1.647 -21.921 1.00 97.62 384 GLU A CA 1
ATOM 3049 C C . GLU A 1 384 ? 21.829 -2.255 -22.470 1.00 97.62 384 GLU A C 1
ATOM 3051 O O . GLU A 1 384 ? 20.945 -2.656 -21.710 1.00 97.62 384 GLU A O 1
ATOM 3056 N N . LEU A 1 385 ? 21.729 -2.356 -23.792 1.00 97.94 385 LEU A N 1
ATOM 3057 C CA . LEU A 1 385 ? 20.654 -3.042 -24.495 1.00 97.94 385 LEU A CA 1
ATOM 3058 C C . LEU A 1 385 ? 21.186 -4.390 -24.976 1.00 97.94 385 LEU A C 1
ATOM 3060 O O . LEU A 1 385 ? 22.176 -4.452 -25.713 1.00 97.94 385 LEU A O 1
ATOM 3064 N N . ILE A 1 386 ? 20.531 -5.465 -24.543 1.00 95.44 386 ILE A N 1
ATOM 3065 C CA . ILE A 1 386 ? 21.042 -6.831 -24.652 1.00 95.44 386 ILE A CA 1
ATOM 3066 C C . ILE A 1 386 ? 19.943 -7.737 -25.202 1.00 95.44 386 ILE A C 1
ATOM 3068 O O . ILE A 1 386 ? 18.831 -7.766 -24.671 1.00 95.44 386 ILE A O 1
ATOM 3072 N N . ASN A 1 387 ? 20.281 -8.534 -26.215 1.00 94.00 387 ASN A N 1
ATOM 3073 C CA . ASN A 1 387 ? 19.471 -9.678 -26.619 1.00 94.00 387 ASN A CA 1
ATOM 3074 C C . ASN A 1 387 ? 20.130 -10.966 -26.144 1.00 94.00 387 ASN A C 1
ATOM 3076 O O . ASN A 1 387 ? 21.354 -11.094 -26.153 1.00 94.00 387 ASN A O 1
ATOM 3080 N N . LEU A 1 388 ? 19.319 -11.920 -25.701 1.00 86.94 388 LEU A N 1
ATOM 3081 C CA . LEU A 1 388 ? 19.816 -13.169 -25.141 1.00 86.94 388 LEU A CA 1
ATOM 3082 C C . LEU A 1 388 ? 19.821 -14.240 -26.227 1.00 86.94 388 LEU A C 1
ATOM 3084 O O . LEU A 1 388 ? 18.781 -14.543 -26.804 1.00 86.94 388 LEU A O 1
ATOM 3088 N N . ASP A 1 389 ? 20.966 -14.893 -26.438 1.00 83.44 389 ASP A N 1
ATOM 3089 C CA . ASP A 1 389 ? 21.124 -15.910 -27.492 1.00 83.44 389 ASP A CA 1
ATOM 3090 C C . ASP A 1 389 ? 20.102 -17.056 -27.390 1.00 83.44 389 ASP A C 1
ATOM 3092 O O . ASP A 1 389 ? 19.709 -17.631 -28.398 1.00 83.44 389 ASP A O 1
ATOM 3096 N N . ARG A 1 390 ? 19.603 -17.362 -26.185 1.00 81.50 390 ARG A N 1
ATOM 3097 C CA . ARG A 1 390 ? 18.556 -18.380 -25.975 1.00 81.50 390 ARG A CA 1
ATOM 3098 C C . ARG A 1 390 ? 17.197 -18.036 -26.601 1.00 81.50 390 ARG A C 1
ATOM 3100 O O . ARG A 1 390 ? 16.348 -18.916 -26.687 1.00 81.50 390 ARG A O 1
ATOM 3107 N N . PHE A 1 391 ? 16.971 -16.772 -26.955 1.00 78.56 391 PHE A N 1
ATOM 3108 C CA . PHE A 1 391 ? 15.782 -16.304 -27.671 1.00 78.56 391 PHE A CA 1
ATOM 3109 C C . PHE A 1 391 ? 16.059 -16.072 -29.161 1.00 78.56 391 PHE A C 1
ATOM 3111 O O . PHE A 1 391 ? 15.159 -15.655 -29.890 1.00 78.56 391 PHE A O 1
ATOM 3118 N N . ALA A 1 392 ? 17.283 -16.340 -29.629 1.00 77.44 392 ALA A N 1
ATOM 3119 C CA . ALA A 1 392 ? 17.596 -16.265 -31.044 1.00 77.44 392 ALA A CA 1
ATOM 3120 C C . ALA A 1 392 ? 16.838 -17.363 -31.816 1.00 77.44 392 ALA A C 1
ATOM 3122 O O . ALA A 1 392 ? 16.643 -18.465 -31.290 1.00 77.44 392 ALA A O 1
ATOM 3123 N N . PRO A 1 393 ? 16.427 -17.091 -33.067 1.00 76.69 393 PRO A N 1
ATOM 3124 C CA . PRO A 1 393 ? 15.884 -18.119 -33.944 1.00 76.69 393 PRO A CA 1
ATOM 3125 C C . PRO A 1 393 ? 16.841 -19.313 -34.049 1.00 76.69 393 PRO A C 1
ATOM 3127 O O . PRO A 1 393 ? 18.047 -19.136 -34.219 1.00 76.69 393 PRO A O 1
ATOM 3130 N N . THR A 1 394 ? 16.307 -20.531 -33.955 1.00 76.94 394 THR A N 1
ATOM 3131 C CA . THR A 1 394 ? 17.086 -21.768 -34.141 1.00 76.94 394 THR A CA 1
ATOM 3132 C C . THR A 1 394 ? 17.262 -22.140 -35.613 1.00 76.94 394 THR A C 1
ATOM 3134 O O . THR A 1 394 ? 18.084 -22.996 -35.937 1.00 76.94 394 THR A O 1
ATOM 3137 N N . ASP A 1 395 ? 16.493 -21.510 -36.500 1.00 80.81 395 ASP A N 1
ATOM 3138 C CA . ASP A 1 395 ? 16.598 -21.680 -37.942 1.00 80.81 395 ASP A CA 1
ATOM 3139 C C . ASP A 1 395 ? 17.852 -20.976 -38.487 1.00 80.81 395 ASP A C 1
ATOM 3141 O O . ASP A 1 395 ? 18.059 -19.782 -38.270 1.00 80.81 395 ASP A O 1
ATOM 3145 N N . ALA A 1 396 ? 18.680 -21.720 -39.225 1.00 74.75 396 ALA A N 1
ATOM 3146 C CA . ALA A 1 396 ? 19.958 -21.252 -39.761 1.00 74.75 396 ALA A CA 1
ATOM 3147 C C . ALA A 1 396 ? 19.816 -20.132 -40.807 1.00 74.75 396 ALA A C 1
ATOM 3149 O O . ALA A 1 396 ? 20.796 -19.445 -41.101 1.00 74.75 396 ALA A O 1
ATOM 3150 N N . PHE A 1 397 ? 18.618 -19.958 -41.372 1.00 76.12 397 PHE A N 1
ATOM 3151 C CA . PHE A 1 397 ? 18.320 -18.927 -42.368 1.00 76.12 397 PHE A CA 1
ATOM 3152 C C . PHE A 1 397 ? 17.655 -17.680 -41.777 1.00 76.12 397 PHE A C 1
ATOM 3154 O O . PHE A 1 397 ? 17.488 -16.686 -42.481 1.00 76.12 397 PHE A O 1
ATOM 3161 N N . SER A 1 398 ? 17.303 -17.706 -40.491 1.00 78.62 398 SER A N 1
ATOM 3162 C CA . SER A 1 398 ? 16.660 -16.585 -39.817 1.00 78.62 398 SER A CA 1
ATOM 3163 C C . SER A 1 398 ? 17.683 -15.540 -39.362 1.00 78.62 398 SER A C 1
ATOM 3165 O O . SER A 1 398 ? 18.731 -15.861 -38.795 1.00 78.62 398 SER A O 1
ATOM 3167 N N . THR A 1 399 ? 17.372 -14.260 -39.574 1.00 73.50 399 THR A N 1
ATOM 3168 C CA . THR A 1 399 ? 18.209 -13.149 -39.104 1.00 73.50 399 THR A CA 1
ATOM 3169 C C . THR A 1 399 ? 18.279 -13.160 -37.576 1.00 73.50 399 THR A C 1
ATOM 3171 O O . THR A 1 399 ? 17.254 -13.177 -36.891 1.00 73.50 399 THR A O 1
ATOM 3174 N N . LYS A 1 400 ? 19.497 -13.142 -37.016 1.00 82.31 400 LYS A N 1
ATOM 3175 C CA . LYS A 1 400 ? 19.692 -13.051 -35.563 1.00 82.31 400 LYS A CA 1
ATOM 3176 C C . LYS A 1 400 ? 19.071 -11.750 -35.056 1.00 82.31 400 LYS A C 1
ATOM 3178 O O . LYS A 1 400 ? 19.476 -10.669 -35.478 1.00 82.31 400 LYS A O 1
ATOM 3183 N N . ARG A 1 401 ? 18.141 -11.853 -34.105 1.00 84.31 401 ARG A N 1
ATOM 3184 C CA . ARG A 1 401 ? 17.505 -10.691 -33.480 1.00 84.31 401 ARG A CA 1
ATOM 3185 C C . ARG A 1 401 ? 18.526 -9.902 -32.662 1.00 84.31 401 ARG A C 1
ATOM 3187 O O . ARG A 1 401 ? 19.086 -10.425 -31.699 1.00 84.31 401 ARG A O 1
ATOM 3194 N N . ARG A 1 402 ? 18.725 -8.633 -33.006 1.00 93.00 402 ARG A N 1
ATOM 3195 C CA . ARG A 1 402 ? 19.688 -7.725 -32.361 1.00 93.00 402 ARG A CA 1
ATOM 3196 C C . ARG A 1 402 ? 18.985 -6.623 -31.567 1.00 93.00 402 ARG A C 1
ATOM 3198 O O . ARG A 1 402 ? 17.898 -6.208 -31.996 1.00 93.00 402 ARG A O 1
ATOM 3205 N N . PRO A 1 403 ? 19.588 -6.115 -30.475 1.00 96.38 403 PRO A N 1
ATOM 3206 C CA . PRO A 1 403 ? 19.184 -4.841 -29.904 1.00 96.38 403 PRO A CA 1
ATOM 3207 C C . PRO A 1 403 ? 19.149 -3.774 -30.991 1.00 96.38 403 PRO A C 1
ATOM 3209 O O . PRO A 1 403 ? 19.965 -3.784 -31.919 1.00 96.38 403 PRO A O 1
ATOM 3212 N N . ILE A 1 404 ? 18.178 -2.882 -30.882 1.00 96.88 404 ILE A N 1
ATOM 3213 C CA . ILE A 1 404 ? 17.920 -1.856 -31.878 1.00 96.88 404 ILE A CA 1
ATOM 3214 C C . ILE A 1 404 ? 17.641 -0.532 -31.187 1.00 96.88 404 ILE A C 1
ATOM 3216 O O . ILE A 1 404 ? 16.940 -0.479 -30.176 1.00 96.88 404 ILE A O 1
ATOM 3220 N N . LEU A 1 405 ? 18.226 0.526 -31.731 1.00 96.62 405 LEU A N 1
ATOM 3221 C CA . LEU A 1 405 ? 18.044 1.897 -31.292 1.00 96.62 405 LEU A CA 1
ATOM 3222 C C . LEU A 1 405 ? 17.720 2.745 -32.516 1.00 96.62 405 LEU A C 1
ATOM 3224 O O . LEU A 1 405 ? 18.403 2.657 -33.530 1.00 96.62 405 LEU A O 1
ATOM 3228 N N . TRP A 1 406 ? 16.694 3.573 -32.412 1.00 94.75 406 TRP A N 1
ATOM 3229 C CA . TRP A 1 406 ? 16.342 4.567 -33.411 1.00 94.75 406 TRP A CA 1
ATOM 3230 C C . TRP A 1 406 ? 16.662 5.945 -32.863 1.00 94.75 406 TRP A C 1
ATOM 3232 O O . TRP A 1 406 ? 16.243 6.282 -31.757 1.00 94.75 406 TRP A O 1
ATOM 3242 N N . ASN A 1 407 ? 17.367 6.743 -33.652 1.00 90.25 407 ASN A N 1
ATOM 3243 C CA . ASN A 1 407 ? 17.536 8.165 -33.415 1.00 90.25 407 ASN A CA 1
ATOM 3244 C C . ASN A 1 407 ? 17.036 8.912 -34.652 1.00 90.25 407 ASN A C 1
ATOM 3246 O O . ASN A 1 407 ? 17.626 8.809 -35.729 1.00 90.25 407 ASN A O 1
ATOM 3250 N N . ASN A 1 408 ? 15.909 9.615 -34.513 1.00 85.44 408 ASN A N 1
ATOM 3251 C CA . ASN A 1 408 ? 15.194 10.225 -35.639 1.00 85.44 408 ASN A CA 1
ATOM 3252 C C . ASN A 1 408 ? 14.982 9.214 -36.781 1.00 85.44 408 ASN A C 1
ATOM 3254 O O . ASN A 1 408 ? 14.410 8.161 -36.530 1.00 85.44 408 ASN A O 1
ATOM 3258 N N . ALA A 1 409 ? 15.408 9.473 -38.016 1.00 86.12 409 ALA A N 1
ATOM 3259 C CA . ALA A 1 409 ? 15.220 8.537 -39.134 1.00 86.12 409 ALA A CA 1
ATOM 3260 C C . ALA A 1 409 ? 16.263 7.397 -39.195 1.00 86.12 409 ALA A C 1
ATOM 3262 O O . ALA A 1 409 ? 16.192 6.544 -40.081 1.00 86.12 409 ALA A O 1
ATOM 3263 N N . ASN A 1 410 ? 17.241 7.385 -38.284 1.00 89.06 410 ASN A N 1
ATOM 3264 C CA . ASN A 1 410 ? 18.367 6.459 -38.317 1.00 89.06 410 ASN A CA 1
ATOM 3265 C C . ASN A 1 410 ? 18.140 5.286 -37.365 1.00 89.06 410 ASN A C 1
ATOM 3267 O O . ASN A 1 410 ? 17.997 5.466 -36.156 1.00 89.06 410 ASN A O 1
ATOM 3271 N N . GLN A 1 411 ? 18.177 4.075 -37.908 1.00 94.38 411 GLN A N 1
ATOM 3272 C CA . GLN A 1 411 ? 18.123 2.829 -37.161 1.00 94.38 411 GLN A CA 1
ATOM 3273 C C . GLN A 1 411 ? 19.534 2.280 -36.952 1.00 94.38 411 GLN A C 1
ATOM 3275 O O . GLN A 1 411 ? 20.296 2.153 -37.907 1.00 94.38 411 GLN A O 1
ATOM 3280 N N . MET A 1 412 ? 19.863 1.887 -35.725 1.00 95.31 412 MET A N 1
ATOM 3281 C CA . MET A 1 412 ? 21.160 1.334 -35.344 1.00 95.31 412 MET A CA 1
ATOM 3282 C C . MET A 1 412 ? 21.003 -0.025 -34.669 1.00 95.31 412 MET A C 1
ATOM 3284 O O . MET A 1 412 ? 20.173 -0.191 -33.776 1.00 95.31 412 MET A O 1
ATOM 3288 N N . THR A 1 413 ? 21.816 -1.001 -35.072 1.00 96.88 413 THR A N 1
ATOM 3289 C CA . THR A 1 413 ? 21.813 -2.360 -34.503 1.00 96.88 413 THR A CA 1
ATOM 3290 C C . THR A 1 413 ? 23.233 -2.879 -34.278 1.00 96.88 413 THR A C 1
ATOM 3292 O O . THR A 1 413 ? 24.174 -2.408 -34.916 1.00 96.88 413 THR A O 1
ATOM 3295 N N . GLY A 1 414 ? 23.391 -3.850 -33.375 1.00 95.31 414 GLY A N 1
ATOM 3296 C CA . GLY A 1 414 ? 24.655 -4.555 -33.108 1.00 95.31 414 GLY A CA 1
ATOM 3297 C C . GLY A 1 414 ? 24.445 -5.777 -32.221 1.00 95.31 414 GLY A C 1
ATOM 3298 O O . GLY A 1 414 ? 23.305 -6.158 -31.983 1.00 95.31 414 GLY A O 1
ATOM 3299 N N . ASP A 1 415 ? 25.500 -6.445 -31.752 1.00 94.25 415 ASP A N 1
ATOM 3300 C CA . ASP A 1 415 ? 25.329 -7.522 -30.755 1.00 94.25 415 ASP A CA 1
ATOM 3301 C C . ASP A 1 415 ? 24.923 -6.957 -29.384 1.00 94.25 415 ASP A C 1
ATOM 3303 O O . ASP A 1 415 ? 24.014 -7.487 -28.745 1.00 94.25 415 ASP A O 1
ATOM 3307 N N . THR A 1 416 ? 25.538 -5.841 -28.984 1.00 95.56 416 THR A N 1
ATOM 3308 C CA . THR A 1 416 ? 25.199 -5.092 -27.765 1.00 95.56 416 THR A CA 1
ATOM 3309 C C . THR A 1 416 ? 25.298 -3.596 -28.046 1.00 95.56 416 THR A C 1
ATOM 3311 O O . THR A 1 416 ? 26.204 -3.154 -28.759 1.00 95.56 416 THR A O 1
ATOM 3314 N N . ILE A 1 417 ? 24.391 -2.809 -27.468 1.00 97.94 417 ILE A N 1
ATOM 3315 C CA . ILE A 1 417 ? 24.402 -1.345 -27.566 1.00 97.94 417 ILE A CA 1
ATOM 3316 C C . ILE A 1 417 ? 24.540 -0.763 -26.163 1.00 97.94 417 ILE A C 1
ATOM 3318 O O . ILE A 1 417 ? 23.794 -1.143 -25.267 1.00 97.94 417 ILE A O 1
ATOM 3322 N N . HIS A 1 418 ? 25.499 0.137 -25.961 1.00 97.56 418 HIS A N 1
ATOM 3323 C CA . HIS A 1 418 ? 25.674 0.891 -24.723 1.00 97.56 418 HIS A CA 1
ATOM 3324 C C . HIS A 1 418 ? 25.382 2.358 -25.003 1.00 97.56 418 HIS A C 1
ATOM 3326 O O . HIS A 1 418 ? 26.039 2.971 -25.846 1.00 97.56 418 HIS A O 1
ATOM 3332 N N . LEU A 1 419 ? 24.436 2.923 -24.269 1.00 94.88 419 LEU A N 1
ATOM 3333 C CA . LEU A 1 419 ? 24.228 4.358 -24.184 1.00 94.88 419 LEU A CA 1
ATOM 3334 C C . LEU A 1 419 ? 24.889 4.853 -22.897 1.00 94.88 419 LEU A C 1
ATOM 3336 O O . LEU A 1 419 ? 24.644 4.302 -21.826 1.00 94.88 419 LEU A O 1
ATOM 3340 N N . ILE A 1 420 ? 25.772 5.836 -23.015 1.00 94.62 420 ILE A N 1
ATOM 3341 C CA . ILE A 1 420 ? 26.594 6.336 -21.917 1.00 94.62 420 ILE A CA 1
ATOM 3342 C C . ILE A 1 420 ? 26.177 7.774 -21.639 1.00 94.62 420 ILE A C 1
ATOM 3344 O O . ILE A 1 420 ? 26.296 8.637 -22.510 1.00 94.62 420 ILE A O 1
ATOM 3348 N N . SER A 1 421 ? 25.717 8.017 -20.418 1.00 90.44 421 SER A N 1
ATOM 3349 C CA . SER A 1 421 ? 25.379 9.337 -19.900 1.00 90.44 421 SER A CA 1
ATOM 3350 C C . SER A 1 421 ? 26.413 9.795 -18.878 1.00 90.44 421 SER A C 1
ATOM 3352 O O . SER A 1 421 ? 27.004 9.000 -18.145 1.00 90.44 421 SER A O 1
ATOM 3354 N N . ASN A 1 422 ? 26.609 11.102 -18.776 1.00 88.31 422 ASN A N 1
ATOM 3355 C CA . ASN A 1 422 ? 27.400 11.691 -17.711 1.00 88.31 422 ASN A CA 1
ATOM 3356 C C . ASN A 1 422 ? 26.593 11.671 -16.406 1.00 88.31 422 ASN A C 1
ATOM 3358 O O . ASN A 1 422 ? 25.583 12.356 -16.287 1.00 88.31 422 ASN A O 1
ATOM 3362 N N . SER A 1 423 ? 27.059 10.935 -15.398 1.00 82.06 423 SER A N 1
ATOM 3363 C CA . SER A 1 423 ? 26.339 10.780 -14.125 1.00 82.06 423 SER A CA 1
ATOM 3364 C C . SER A 1 423 ? 26.191 12.066 -13.302 1.00 82.06 423 SER A C 1
ATOM 3366 O O . SER A 1 423 ? 25.431 12.078 -12.341 1.00 82.06 423 SER A O 1
ATOM 3368 N N . LYS A 1 424 ? 26.896 13.154 -13.649 1.00 82.00 424 LYS A N 1
ATOM 3369 C CA . LYS A 1 424 ? 26.762 14.460 -12.980 1.00 82.00 424 LYS A CA 1
ATOM 3370 C C . LYS A 1 424 ? 25.830 15.417 -13.709 1.00 82.00 424 LYS A C 1
ATOM 3372 O O . LYS A 1 424 ? 25.143 16.193 -13.057 1.00 82.00 424 LYS A O 1
ATOM 3377 N N . THR A 1 425 ? 25.885 15.440 -15.040 1.00 84.00 425 THR A N 1
ATOM 3378 C CA . THR A 1 425 ? 25.086 16.372 -15.852 1.00 84.00 425 THR A CA 1
ATOM 3379 C C . THR A 1 425 ? 23.828 15.732 -16.424 1.00 84.00 425 THR A C 1
ATOM 3381 O O . THR A 1 425 ? 23.026 16.450 -17.003 1.00 84.00 425 THR A O 1
ATOM 3384 N N . GLU A 1 426 ? 23.688 14.407 -16.314 1.00 78.94 426 GLU A N 1
ATOM 3385 C CA . GLU A 1 426 ? 22.633 13.566 -16.906 1.00 78.94 426 GLU A CA 1
ATOM 3386 C C . GLU A 1 426 ? 22.555 13.606 -18.443 1.00 78.94 426 GLU A C 1
ATOM 3388 O O . GLU A 1 426 ? 21.727 12.926 -19.044 1.00 78.94 426 GLU A O 1
ATOM 3393 N N . LYS A 1 427 ? 23.473 14.332 -19.090 1.00 85.94 427 LYS A N 1
ATOM 3394 C CA . LYS A 1 427 ? 23.591 14.438 -20.548 1.00 85.94 427 LYS A CA 1
ATOM 3395 C C . LYS A 1 427 ? 24.108 13.156 -21.177 1.00 85.94 427 LYS A C 1
ATOM 3397 O O . LYS A 1 427 ? 24.953 12.476 -20.588 1.00 85.94 427 LYS A O 1
ATOM 3402 N N . LEU A 1 428 ? 23.657 12.871 -22.394 1.00 89.19 428 LEU A N 1
ATOM 3403 C CA . LEU A 1 428 ? 24.227 11.815 -23.223 1.00 89.19 428 LEU A CA 1
ATOM 3404 C C . LEU A 1 428 ? 25.647 12.213 -23.632 1.00 89.19 428 LEU A C 1
ATOM 3406 O O . LEU A 1 428 ? 25.886 13.329 -24.078 1.00 89.19 428 LEU A O 1
ATOM 3410 N N . ASP A 1 429 ? 26.592 11.295 -23.457 1.00 91.56 429 ASP A N 1
ATOM 3411 C CA . ASP A 1 429 ? 27.993 11.470 -23.842 1.00 91.56 429 ASP A CA 1
ATOM 3412 C C . ASP A 1 429 ? 28.274 10.691 -25.127 1.00 91.56 429 ASP A C 1
ATOM 3414 O O . ASP A 1 429 ? 28.662 11.254 -26.155 1.00 91.56 429 ASP A O 1
ATOM 3418 N N . SER A 1 430 ? 28.026 9.380 -25.094 1.00 94.19 430 SER A N 1
ATOM 3419 C CA . SER A 1 430 ? 28.365 8.512 -26.214 1.00 94.19 430 SER A CA 1
ATOM 3420 C C . SER A 1 430 ? 27.447 7.305 -26.374 1.00 94.19 430 SER A C 1
ATOM 3422 O O . SER A 1 430 ? 26.879 6.764 -25.428 1.00 94.19 430 SER A O 1
ATOM 3424 N N . LEU A 1 431 ? 27.325 6.862 -27.622 1.00 95.62 431 LEU A N 1
ATOM 3425 C CA . LEU A 1 431 ? 26.692 5.615 -28.030 1.00 95.62 431 LEU A CA 1
ATOM 3426 C C . LEU A 1 431 ? 27.788 4.655 -28.487 1.00 95.62 431 LEU A C 1
ATOM 3428 O O . LEU A 1 431 ? 28.609 5.004 -29.332 1.00 95.62 431 LEU A O 1
ATOM 3432 N N . ARG A 1 432 ? 27.809 3.429 -27.971 1.00 97.56 432 ARG A N 1
ATOM 3433 C CA . ARG A 1 432 ? 28.748 2.392 -28.411 1.00 97.56 432 ARG A CA 1
ATOM 3434 C C . ARG A 1 432 ? 27.994 1.161 -28.857 1.00 97.56 432 ARG A C 1
ATOM 3436 O O . ARG A 1 432 ? 27.232 0.587 -28.088 1.00 97.56 432 ARG A O 1
ATOM 3443 N N . VAL A 1 433 ? 28.250 0.729 -30.081 1.00 97.50 433 VAL A N 1
ATOM 3444 C CA . VAL A 1 433 ? 27.693 -0.507 -30.627 1.00 97.50 433 VAL A CA 1
ATOM 3445 C C . VAL A 1 433 ? 28.831 -1.488 -30.855 1.00 97.50 433 VAL A C 1
ATOM 3447 O O . VAL A 1 433 ? 29.819 -1.180 -31.533 1.00 97.50 433 VAL A O 1
ATOM 3450 N N . PHE A 1 434 ? 28.693 -2.668 -30.264 1.00 96.31 434 PHE A N 1
ATOM 3451 C CA . PHE A 1 434 ? 29.704 -3.714 -30.288 1.00 96.31 434 PHE A CA 1
ATOM 3452 C C . PHE A 1 434 ? 29.305 -4.807 -31.263 1.00 96.31 434 PHE A C 1
ATOM 3454 O O . PHE A 1 434 ? 28.251 -5.412 -31.084 1.00 96.31 434 PHE A O 1
ATOM 3461 N N . ASN A 1 435 ? 30.202 -5.096 -32.210 1.00 94.06 435 ASN A N 1
ATOM 3462 C CA . ASN A 1 435 ? 30.099 -6.143 -33.225 1.00 94.06 435 ASN A CA 1
ATOM 3463 C C . ASN A 1 435 ? 28.872 -6.007 -34.140 1.00 94.06 435 ASN A C 1
ATOM 3465 O O . ASN A 1 435 ? 27.751 -5.762 -33.701 1.00 94.06 435 ASN A O 1
ATOM 3469 N N . ASN A 1 436 ? 29.084 -6.232 -35.439 1.00 93.88 436 ASN A N 1
ATOM 3470 C CA . ASN A 1 436 ? 28.026 -6.148 -36.449 1.00 93.88 436 ASN A CA 1
ATOM 3471 C C . ASN A 1 436 ? 27.246 -4.821 -36.376 1.00 93.88 436 ASN A C 1
ATOM 3473 O O . ASN A 1 436 ? 26.018 -4.818 -36.440 1.00 93.88 436 ASN A O 1
ATOM 3477 N N . ALA A 1 437 ? 27.963 -3.714 -36.174 1.00 96.62 437 ALA A N 1
ATOM 3478 C CA . ALA A 1 437 ? 27.360 -2.401 -36.051 1.00 96.62 437 ALA A CA 1
ATOM 3479 C C . ALA A 1 437 ? 26.785 -1.982 -37.405 1.00 96.62 437 ALA A C 1
ATOM 3481 O O . ALA A 1 437 ? 27.516 -1.900 -38.394 1.00 96.62 437 ALA A O 1
ATOM 3482 N N . PHE A 1 438 ? 25.483 -1.727 -37.440 1.00 95.44 438 PHE A N 1
ATOM 3483 C CA . PHE A 1 438 ? 24.761 -1.413 -38.664 1.00 95.44 438 PHE A CA 1
ATOM 3484 C C . PHE A 1 438 ? 23.930 -0.151 -38.460 1.00 95.44 438 PHE A C 1
ATOM 3486 O O . PHE A 1 438 ? 23.189 -0.074 -37.481 1.00 95.44 438 PHE A O 1
ATOM 3493 N N . ILE A 1 439 ? 24.033 0.803 -39.385 1.00 94.75 439 ILE A N 1
ATOM 3494 C CA . ILE A 1 439 ? 23.152 1.969 -39.483 1.00 94.75 439 ILE A CA 1
ATOM 3495 C C . ILE A 1 439 ? 22.349 1.871 -40.772 1.00 94.75 439 ILE A C 1
ATOM 3497 O O . ILE A 1 439 ? 22.917 1.620 -41.836 1.00 94.75 439 ILE A O 1
ATOM 3501 N N . ILE A 1 440 ? 21.039 2.069 -40.674 1.00 93.81 440 ILE A N 1
ATOM 3502 C CA . ILE A 1 440 ? 20.127 2.118 -41.814 1.00 93.81 440 ILE A CA 1
ATOM 3503 C C . ILE A 1 440 ? 19.292 3.390 -41.706 1.00 93.81 440 ILE A C 1
ATOM 3505 O O . ILE A 1 440 ? 18.767 3.692 -40.636 1.00 93.81 440 ILE A O 1
ATOM 3509 N N . SER A 1 441 ? 19.130 4.107 -42.811 1.00 91.00 441 SER A N 1
ATOM 3510 C CA . SER A 1 441 ? 18.119 5.154 -42.950 1.00 91.00 441 SER A CA 1
ATOM 3511 C C . SER A 1 441 ? 17.424 5.035 -44.300 1.00 91.00 441 SER A C 1
ATOM 3513 O O . SER A 1 441 ? 18.039 4.689 -45.312 1.00 91.00 441 SER A O 1
ATOM 3515 N N . LYS A 1 442 ? 16.108 5.260 -44.315 1.00 89.62 442 LYS A N 1
ATOM 3516 C CA . LYS A 1 442 ? 15.322 5.209 -45.549 1.00 89.62 442 LYS A CA 1
ATOM 3517 C C . LYS A 1 442 ? 15.539 6.496 -46.346 1.00 89.62 442 LYS A C 1
ATOM 3519 O O . LYS A 1 442 ? 15.439 7.584 -45.786 1.00 89.62 442 LYS A O 1
ATOM 3524 N N . ASP A 1 443 ? 15.805 6.369 -47.643 1.00 83.62 443 ASP A N 1
ATOM 3525 C CA . ASP A 1 443 ? 15.801 7.517 -48.551 1.00 83.62 443 ASP A CA 1
ATOM 3526 C C . ASP A 1 443 ? 14.364 8.044 -48.681 1.00 83.62 443 ASP A C 1
ATOM 3528 O O . ASP A 1 443 ? 13.436 7.282 -48.946 1.00 83.62 443 ASP A O 1
ATOM 3532 N N . THR A 1 444 ? 14.162 9.341 -48.463 1.00 73.88 444 THR A N 1
ATOM 3533 C CA . THR A 1 444 ? 12.820 9.942 -48.361 1.00 73.88 444 THR A CA 1
ATOM 3534 C C . THR A 1 444 ? 12.073 9.993 -49.693 1.00 73.88 444 THR A C 1
ATOM 3536 O O . THR A 1 444 ? 10.849 10.109 -49.698 1.00 73.88 444 THR A O 1
ATOM 3539 N N . ILE A 1 445 ? 12.792 9.895 -50.815 1.00 80.06 445 ILE A N 1
ATOM 3540 C CA . ILE A 1 445 ? 12.244 10.023 -52.172 1.00 80.06 445 ILE A CA 1
ATOM 3541 C C . ILE A 1 445 ? 12.128 8.656 -52.862 1.00 80.06 445 ILE A C 1
ATOM 3543 O O . ILE A 1 445 ? 11.191 8.430 -53.627 1.00 80.06 445 ILE A O 1
ATOM 3547 N N . SER A 1 446 ? 13.046 7.724 -52.599 1.00 77.06 446 SER A N 1
ATOM 3548 C CA . SER A 1 446 ? 12.980 6.370 -53.153 1.00 77.06 446 SER A CA 1
ATOM 3549 C C . SER A 1 446 ? 11.931 5.526 -52.434 1.00 77.06 446 SER A C 1
ATOM 3551 O O . SER A 1 446 ? 11.900 5.449 -51.208 1.00 77.06 446 SER A O 1
ATOM 3553 N N . GLU A 1 447 ? 11.130 4.779 -53.193 1.00 76.81 447 GLU A N 1
ATOM 3554 C CA . GLU A 1 447 ? 10.115 3.885 -52.621 1.00 76.81 447 GLU A CA 1
ATOM 3555 C C . GLU A 1 447 ? 10.745 2.801 -51.719 1.00 76.81 447 GLU A C 1
ATOM 3557 O O . GLU A 1 447 ? 10.275 2.568 -50.600 1.00 76.81 447 GLU A O 1
ATOM 3562 N N . ASN A 1 448 ? 11.868 2.221 -52.173 1.00 80.94 448 ASN A N 1
ATOM 3563 C CA . ASN A 1 448 ? 12.594 1.114 -51.531 1.00 80.94 448 ASN A CA 1
ATOM 3564 C C . ASN A 1 448 ? 14.114 1.371 -51.401 1.00 80.94 448 ASN A C 1
ATOM 3566 O O . ASN A 1 448 ? 14.904 0.426 -51.372 1.00 80.94 448 ASN A O 1
ATOM 3570 N N . GLY A 1 449 ? 14.539 2.639 -51.377 1.00 88.56 449 GLY A N 1
ATOM 3571 C CA . GLY A 1 449 ? 15.951 3.015 -51.238 1.00 88.56 449 GLY A CA 1
ATOM 3572 C C . GLY A 1 449 ? 16.367 3.162 -49.774 1.00 88.56 449 GLY A C 1
ATOM 3573 O O . GLY A 1 449 ? 15.650 3.766 -48.978 1.00 88.56 449 GLY A O 1
ATOM 3574 N N . TYR A 1 450 ? 17.532 2.618 -49.420 1.00 92.31 450 TYR A N 1
ATOM 3575 C CA . TYR A 1 450 ? 18.065 2.656 -48.058 1.00 92.31 450 TYR A CA 1
ATOM 3576 C C . TYR A 1 450 ? 19.550 2.987 -48.063 1.00 92.31 450 TYR A C 1
ATOM 3578 O O . TYR A 1 450 ? 20.352 2.257 -48.658 1.00 92.31 450 TYR A O 1
ATOM 3586 N N . ASN A 1 451 ? 19.906 4.038 -47.334 1.00 91.94 451 ASN A N 1
ATOM 3587 C CA . ASN A 1 451 ? 21.283 4.325 -46.977 1.00 91.94 451 ASN A CA 1
ATOM 3588 C C . ASN A 1 451 ? 21.703 3.355 -45.873 1.00 91.94 451 ASN A C 1
ATOM 3590 O O . ASN A 1 451 ? 20.981 3.150 -44.895 1.00 91.94 451 ASN A O 1
ATOM 3594 N N . GLN A 1 452 ? 22.845 2.708 -46.062 1.00 94.19 452 GLN A N 1
ATOM 3595 C CA . GLN A 1 452 ? 23.285 1.587 -45.243 1.00 94.19 452 GLN A CA 1
ATOM 3596 C C . GLN A 1 452 ? 24.759 1.715 -44.945 1.00 94.19 452 GLN A C 1
ATOM 3598 O O . GLN A 1 452 ? 25.558 1.990 -45.841 1.00 94.19 452 GLN A O 1
ATOM 3603 N N . ILE A 1 453 ? 25.126 1.448 -43.699 1.00 95.00 453 ILE A N 1
ATOM 3604 C CA . ILE A 1 453 ? 26.521 1.413 -43.293 1.00 95.00 453 ILE A CA 1
ATOM 3605 C C . ILE A 1 453 ? 26.718 0.283 -42.305 1.00 95.00 453 ILE A C 1
ATOM 3607 O O . ILE A 1 453 ? 26.003 0.176 -41.312 1.00 95.00 453 ILE A O 1
ATOM 3611 N N . PHE A 1 454 ? 27.717 -0.537 -42.572 1.00 96.12 454 PHE A N 1
ATOM 3612 C CA . PHE A 1 454 ? 28.104 -1.666 -41.752 1.00 96.12 454 PHE A CA 1
ATOM 3613 C C . PHE A 1 454 ? 29.555 -1.515 -41.305 1.00 96.12 454 PHE A C 1
ATOM 3615 O O . PHE A 1 454 ? 30.388 -1.021 -42.059 1.00 96.12 454 PHE A O 1
ATOM 3622 N N . GLY A 1 455 ? 29.875 -1.988 -40.104 1.00 95.50 455 GLY A N 1
ATOM 3623 C CA . GLY A 1 455 ? 31.244 -2.194 -39.639 1.00 95.50 455 GLY A CA 1
ATOM 3624 C C . GLY A 1 455 ? 31.296 -3.074 -38.393 1.00 95.50 455 GLY A C 1
ATOM 3625 O O . GLY A 1 455 ? 30.281 -3.589 -37.920 1.00 95.50 455 GLY A O 1
ATOM 3626 N N . ILE A 1 456 ? 32.490 -3.266 -37.827 1.00 96.19 456 ILE A N 1
ATOM 3627 C CA . ILE A 1 456 ? 32.626 -4.091 -36.617 1.00 96.19 456 ILE A CA 1
ATOM 3628 C C . ILE A 1 456 ? 32.200 -3.323 -35.367 1.00 96.19 456 ILE A C 1
ATOM 3630 O O . ILE A 1 456 ? 31.506 -3.886 -34.529 1.00 96.19 456 ILE A O 1
ATOM 3634 N N . THR A 1 457 ? 32.583 -2.057 -35.210 1.00 97.19 457 THR A N 1
ATOM 3635 C CA . THR A 1 457 ? 32.154 -1.242 -34.060 1.00 97.19 457 THR A CA 1
ATOM 3636 C C . THR A 1 457 ? 31.707 0.142 -34.492 1.00 97.19 457 THR A C 1
ATOM 3638 O O . THR A 1 457 ? 32.207 0.676 -35.479 1.00 97.19 457 THR A O 1
ATOM 3641 N N . LEU A 1 458 ? 30.803 0.742 -33.718 1.00 96.81 458 LEU A N 1
ATOM 3642 C CA . LEU A 1 458 ? 30.344 2.117 -33.911 1.00 96.81 458 LEU A CA 1
ATOM 3643 C C . LEU A 1 458 ? 30.497 2.891 -32.604 1.00 96.81 458 LEU A C 1
ATOM 3645 O O . LEU A 1 458 ? 30.129 2.399 -31.536 1.00 96.81 458 LEU A O 1
ATOM 3649 N N . VAL A 1 459 ? 31.055 4.097 -32.706 1.00 97.38 459 VAL A N 1
ATOM 3650 C CA . VAL A 1 459 ? 31.112 5.082 -31.622 1.00 97.38 459 VAL A CA 1
ATOM 3651 C C . VAL A 1 459 ? 30.405 6.352 -32.081 1.00 97.38 459 VAL A C 1
ATOM 3653 O O . VAL A 1 459 ? 30.873 7.013 -33.005 1.00 97.38 459 VAL A O 1
ATOM 3656 N N . GLY A 1 460 ? 29.279 6.661 -31.450 1.00 94.81 460 GLY A N 1
ATOM 3657 C CA . GLY A 1 460 ? 28.530 7.899 -31.610 1.00 94.81 460 GLY A CA 1
ATOM 3658 C C . GLY A 1 460 ? 28.852 8.864 -30.473 1.00 94.81 460 GLY A C 1
ATOM 3659 O O . GLY A 1 460 ? 28.966 8.428 -29.329 1.00 94.81 460 GLY A O 1
ATOM 3660 N N . LEU A 1 461 ? 29.004 10.149 -30.774 1.00 94.69 461 LEU A N 1
ATOM 3661 C CA . LEU A 1 461 ? 29.244 11.217 -29.804 1.00 94.69 461 LEU A CA 1
ATOM 3662 C C . LEU A 1 461 ? 28.091 12.216 -29.856 1.00 94.69 461 LEU A C 1
ATOM 3664 O O . LEU A 1 461 ? 27.710 12.662 -30.943 1.00 94.69 461 LEU A O 1
ATOM 3668 N N . PHE A 1 462 ? 27.561 12.565 -28.688 1.00 91.56 462 PHE A N 1
ATOM 3669 C CA . PHE A 1 462 ? 26.493 13.551 -28.548 1.00 91.56 462 PHE A CA 1
ATOM 3670 C C . PHE A 1 462 ? 27.069 14.945 -28.270 1.00 91.56 462 PHE A C 1
ATOM 3672 O O . PHE A 1 462 ? 28.157 15.084 -27.710 1.00 91.56 462 PHE A O 1
ATOM 3679 N N . ASN A 1 463 ? 26.359 15.987 -28.701 1.00 89.50 463 ASN A N 1
ATOM 3680 C CA . ASN A 1 463 ? 26.697 17.378 -28.402 1.00 89.50 463 ASN A CA 1
ATOM 3681 C C . ASN A 1 463 ? 26.051 17.852 -27.082 1.00 89.50 463 ASN A C 1
ATOM 3683 O O . ASN A 1 463 ? 25.283 17.136 -26.441 1.00 89.50 463 ASN A O 1
ATOM 3687 N N . ASP A 1 464 ? 26.310 19.105 -26.698 1.00 85.31 464 ASP A N 1
ATOM 3688 C CA . ASP A 1 464 ? 25.735 19.713 -25.488 1.00 85.31 464 ASP A CA 1
ATOM 3689 C C . ASP A 1 464 ? 24.200 19.834 -25.502 1.00 85.31 464 ASP A C 1
ATOM 3691 O O . ASP A 1 464 ? 23.607 20.057 -24.441 1.00 85.31 464 ASP A O 1
ATOM 3695 N N . ALA A 1 465 ? 23.569 19.714 -26.672 1.00 83.44 465 ALA A N 1
ATOM 3696 C CA . ALA A 1 465 ? 22.121 19.694 -26.860 1.00 83.44 465 ALA A CA 1
ATOM 3697 C C . ALA A 1 465 ? 21.535 18.264 -26.844 1.00 83.44 465 ALA A C 1
ATOM 3699 O O . ALA A 1 465 ? 20.351 18.102 -27.122 1.00 83.44 465 ALA A O 1
ATOM 3700 N N . ASN A 1 466 ? 22.335 17.246 -26.488 1.00 82.25 466 ASN A N 1
ATOM 3701 C CA . ASN A 1 466 ? 21.984 15.818 -26.512 1.00 82.25 466 ASN A CA 1
ATOM 3702 C C . ASN A 1 466 ? 21.631 15.279 -27.912 1.00 82.25 466 ASN A C 1
ATOM 3704 O O . ASN A 1 466 ? 20.975 14.248 -28.042 1.00 82.25 466 ASN A O 1
ATOM 3708 N N . GLU A 1 467 ? 22.117 15.928 -28.969 1.00 86.19 467 GLU A N 1
ATOM 3709 C CA . GLU A 1 467 ? 21.950 15.478 -30.351 1.00 86.19 467 GLU A CA 1
ATOM 3710 C C . GLU A 1 467 ? 23.191 14.705 -30.803 1.00 86.19 467 GLU A C 1
ATOM 3712 O O . GLU A 1 467 ? 24.326 15.071 -30.483 1.00 86.19 467 GLU A O 1
ATOM 3717 N N . LEU A 1 468 ? 22.996 13.635 -31.573 1.00 88.31 468 LEU A N 1
ATOM 3718 C CA . LEU A 1 468 ? 24.096 12.856 -32.131 1.00 88.31 468 LEU A CA 1
ATOM 3719 C C . LEU A 1 468 ? 24.864 13.702 -33.159 1.00 88.31 468 LEU A C 1
ATOM 3721 O O . LEU A 1 468 ? 24.313 14.059 -34.196 1.00 88.31 468 LEU A O 1
ATOM 3725 N N . ARG A 1 469 ? 26.134 14.019 -32.880 1.00 91.81 469 ARG A N 1
ATOM 3726 C CA . ARG A 1 469 ? 26.966 14.914 -33.705 1.00 91.81 469 ARG A CA 1
ATOM 3727 C C . ARG A 1 469 ? 27.952 14.168 -34.585 1.00 91.81 469 ARG A C 1
ATOM 3729 O O . ARG A 1 469 ? 28.161 14.555 -35.729 1.00 91.81 469 ARG A O 1
ATOM 3736 N N . GLU A 1 470 ? 28.592 13.137 -34.052 1.00 93.50 470 GLU A N 1
ATOM 3737 C CA . GLU A 1 470 ? 29.639 12.403 -34.761 1.00 93.50 470 GLU A CA 1
ATOM 3738 C C . GLU A 1 470 ? 29.414 10.906 -34.628 1.00 93.50 470 GLU A C 1
ATOM 3740 O O . GLU A 1 470 ? 29.128 10.416 -33.540 1.00 93.50 470 GLU A O 1
ATOM 3745 N N . VAL A 1 471 ? 29.586 10.172 -35.723 1.00 94.31 471 VAL A N 1
ATOM 3746 C CA . VAL A 1 471 ? 29.519 8.712 -35.731 1.00 94.31 471 VAL A CA 1
ATOM 3747 C C . VAL A 1 471 ? 30.734 8.144 -36.446 1.00 94.31 471 VAL A C 1
ATOM 3749 O O . VAL A 1 471 ? 30.983 8.435 -37.612 1.00 94.31 471 VAL A O 1
ATOM 3752 N N . ASN A 1 472 ? 31.472 7.290 -35.744 1.00 96.19 472 ASN A N 1
ATOM 3753 C CA . ASN A 1 472 ? 32.648 6.598 -36.250 1.00 96.19 472 ASN A CA 1
ATOM 3754 C C . ASN A 1 472 ? 32.376 5.099 -36.335 1.00 96.19 472 ASN A C 1
ATOM 3756 O O . ASN A 1 472 ? 32.226 4.437 -35.306 1.00 96.19 472 ASN A O 1
ATOM 3760 N N . ILE A 1 473 ? 32.366 4.559 -37.548 1.00 95.94 473 ILE A N 1
ATOM 3761 C CA . ILE A 1 473 ? 32.227 3.129 -37.825 1.00 95.94 473 ILE A CA 1
ATOM 3762 C C . ILE A 1 473 ? 33.604 2.577 -38.176 1.00 95.94 473 ILE A C 1
ATOM 3764 O O . ILE A 1 473 ? 34.267 3.051 -39.098 1.00 95.94 473 ILE A O 1
ATOM 3768 N N . ASN A 1 474 ? 34.056 1.578 -37.424 1.00 94.19 474 ASN A N 1
ATOM 3769 C CA . ASN A 1 474 ? 35.436 1.114 -37.451 1.00 94.19 474 ASN A CA 1
ATOM 3770 C C . ASN A 1 474 ? 35.549 -0.351 -37.873 1.00 94.19 474 ASN A C 1
ATOM 3772 O O . ASN A 1 474 ? 34.781 -1.201 -37.415 1.00 94.19 474 ASN A O 1
ATOM 3776 N N . LYS A 1 475 ? 36.619 -0.626 -38.632 1.00 92.31 475 LYS A N 1
ATOM 3777 C CA . LYS A 1 475 ? 37.042 -1.924 -39.175 1.00 92.31 475 LYS A CA 1
ATOM 3778 C C . LYS A 1 475 ? 36.060 -2.489 -40.199 1.00 92.31 475 LYS A C 1
ATOM 3780 O O . LYS A 1 475 ? 34.908 -2.756 -39.872 1.00 92.31 475 LYS A O 1
ATOM 3785 N N . ASN A 1 476 ? 36.580 -2.765 -41.398 1.00 91.44 476 ASN A N 1
ATOM 3786 C CA . ASN A 1 476 ? 35.850 -3.375 -42.515 1.00 91.44 476 ASN A CA 1
ATOM 3787 C C . ASN A 1 476 ? 34.512 -2.672 -42.768 1.00 91.44 476 ASN A C 1
ATOM 3789 O O . ASN A 1 476 ? 33.463 -3.315 -42.790 1.00 91.44 476 ASN A O 1
ATOM 3793 N N . ALA A 1 477 ? 34.562 -1.346 -42.870 1.00 94.75 477 ALA A N 1
ATOM 3794 C CA . ALA A 1 477 ? 33.378 -0.550 -43.090 1.00 94.75 477 ALA A CA 1
ATOM 3795 C C . ALA A 1 477 ? 32.886 -0.747 -44.530 1.00 94.75 477 ALA A C 1
ATOM 3797 O O . ALA A 1 477 ? 33.665 -0.652 -45.478 1.00 94.75 477 ALA A O 1
ATOM 3798 N N . GLU A 1 478 ? 31.599 -1.028 -44.695 1.00 95.12 478 GLU A N 1
ATOM 3799 C CA . GLU A 1 478 ? 30.936 -1.101 -45.998 1.00 95.12 478 GLU A CA 1
ATOM 3800 C C . GLU A 1 478 ? 29.758 -0.131 -46.002 1.00 95.12 478 GLU A C 1
ATOM 3802 O O . GLU A 1 478 ? 29.076 0.013 -44.988 1.00 95.12 478 GLU A O 1
ATOM 3807 N N . SER A 1 479 ? 29.505 0.534 -47.126 1.00 94.44 479 SER A N 1
ATOM 3808 C CA . SER A 1 479 ? 28.387 1.467 -47.250 1.00 94.44 479 SER A CA 1
ATOM 3809 C C . SER A 1 479 ? 27.693 1.394 -48.601 1.00 94.44 479 SER A C 1
ATOM 3811 O O . SER A 1 479 ? 28.326 1.117 -49.621 1.00 94.44 479 SER A O 1
ATOM 3813 N N . ILE A 1 480 ? 26.395 1.686 -48.589 1.00 93.50 480 ILE A N 1
ATOM 3814 C CA . ILE A 1 480 ? 25.565 1.946 -49.766 1.00 93.50 480 ILE A CA 1
ATOM 3815 C C . ILE A 1 480 ? 24.836 3.267 -49.519 1.00 93.50 480 ILE A C 1
ATOM 3817 O O . ILE A 1 480 ? 24.124 3.381 -48.523 1.00 93.50 480 ILE A O 1
ATOM 3821 N N . PHE A 1 481 ? 24.992 4.240 -50.415 1.00 90.44 481 PHE A N 1
ATOM 3822 C CA . PHE A 1 481 ? 24.307 5.532 -50.347 1.00 90.44 481 PHE A CA 1
ATOM 3823 C C . PHE A 1 481 ? 23.611 5.876 -51.659 1.00 90.44 481 PHE A C 1
ATOM 3825 O O . PHE A 1 481 ? 24.186 5.739 -52.736 1.00 90.44 481 PHE A O 1
ATOM 3832 N N . TYR A 1 482 ? 22.387 6.383 -51.559 1.00 88.94 482 TYR A N 1
ATOM 3833 C CA . TYR A 1 482 ? 21.645 6.947 -52.682 1.00 88.94 482 TYR A CA 1
ATOM 3834 C C . TYR A 1 482 ? 22.043 8.421 -52.814 1.00 88.94 482 TYR A C 1
ATOM 3836 O O . TYR A 1 482 ? 21.709 9.242 -51.965 1.00 88.94 482 TYR A O 1
ATOM 3844 N N . THR A 1 483 ? 22.825 8.753 -53.843 1.00 86.38 483 THR A N 1
ATOM 3845 C CA . THR A 1 483 ? 23.359 10.107 -54.054 1.00 86.38 483 THR A CA 1
ATOM 3846 C C . THR A 1 483 ? 22.432 10.909 -54.958 1.00 86.38 483 THR A C 1
ATOM 3848 O O . THR A 1 483 ? 22.107 10.466 -56.060 1.00 86.38 483 THR A O 1
ATOM 3851 N N . ARG A 1 484 ? 22.034 12.102 -54.511 1.00 85.06 484 ARG A N 1
ATOM 3852 C CA . ARG A 1 484 ? 21.143 13.014 -55.240 1.00 85.06 484 ARG A CA 1
ATOM 3853 C C . ARG A 1 484 ? 21.824 14.347 -55.541 1.00 85.06 484 ARG A C 1
ATOM 3855 O O . ARG A 1 484 ? 22.781 14.709 -54.860 1.00 85.06 484 ARG A O 1
ATOM 3862 N N . ASP A 1 485 ? 21.350 15.041 -56.570 1.00 84.69 485 ASP A N 1
ATOM 3863 C CA . ASP A 1 485 ? 21.812 16.383 -56.930 1.00 84.69 485 ASP A CA 1
ATOM 3864 C C . ASP A 1 485 ? 21.064 17.490 -56.159 1.00 84.69 485 ASP A C 1
ATOM 3866 O O . ASP A 1 485 ? 20.226 17.223 -55.294 1.00 84.69 485 ASP A O 1
ATOM 3870 N N . GLU A 1 486 ? 21.361 18.754 -56.475 1.00 85.00 486 GLU A N 1
ATOM 3871 C CA . GLU A 1 486 ? 20.717 19.924 -55.857 1.00 85.00 486 GLU A CA 1
ATOM 3872 C C . GLU A 1 486 ? 19.197 19.985 -56.108 1.00 85.00 486 GLU A C 1
ATOM 3874 O O . GLU A 1 486 ? 18.463 20.543 -55.292 1.00 85.00 486 GLU A O 1
ATOM 3879 N N . ASN A 1 487 ? 18.708 19.371 -57.192 1.00 85.62 487 ASN A N 1
ATOM 3880 C CA . ASN A 1 487 ? 17.287 19.279 -57.537 1.00 85.62 487 ASN A CA 1
ATOM 3881 C C . ASN A 1 487 ? 16.610 18.033 -56.943 1.00 85.62 487 ASN A C 1
ATOM 3883 O O . ASN A 1 487 ? 15.443 17.776 -57.240 1.00 85.62 487 ASN A O 1
ATOM 3887 N N . GLN A 1 488 ? 17.316 17.275 -56.094 1.00 82.75 488 GLN A N 1
ATOM 3888 C CA . GLN A 1 488 ? 16.880 16.000 -55.520 1.00 82.75 488 GLN A CA 1
ATOM 3889 C C . GLN A 1 488 ? 16.722 14.858 -56.542 1.00 82.75 488 GLN A C 1
ATOM 3891 O O . GLN A 1 488 ? 16.114 13.826 -56.233 1.00 82.75 488 GLN A O 1
ATOM 3896 N N . GLU A 1 489 ? 17.302 14.973 -57.737 1.00 86.56 489 GLU A N 1
ATOM 3897 C CA . GLU A 1 489 ? 17.331 13.894 -58.727 1.00 86.56 489 GLU A CA 1
ATOM 3898 C C . GLU A 1 489 ? 18.403 12.859 -58.362 1.00 86.56 489 GLU A C 1
ATOM 3900 O O . GLU A 1 489 ? 19.496 13.202 -57.912 1.00 86.56 489 GLU A O 1
ATOM 3905 N N . LEU A 1 490 ? 18.098 11.566 -58.525 1.00 86.69 490 LEU A N 1
ATOM 3906 C CA . LEU A 1 490 ? 19.036 10.488 -58.203 1.00 86.69 490 LEU A CA 1
ATOM 3907 C C . LEU A 1 490 ? 20.172 10.451 -59.234 1.00 86.69 490 LEU A C 1
ATOM 3909 O O . LEU A 1 490 ? 19.953 10.118 -60.397 1.00 86.69 490 LEU A O 1
ATOM 3913 N N . ILE A 1 491 ? 21.395 10.734 -58.786 1.00 87.81 491 ILE A N 1
ATOM 3914 C CA . ILE A 1 491 ? 22.615 10.655 -59.601 1.00 87.81 491 ILE A CA 1
ATOM 3915 C C . ILE A 1 491 ? 23.060 9.193 -59.731 1.00 87.81 491 ILE A C 1
ATOM 3917 O O . ILE A 1 491 ? 23.477 8.747 -60.800 1.00 87.81 491 ILE A O 1
ATOM 3921 N N . GLY A 1 492 ? 22.974 8.434 -58.637 1.00 90.00 492 GLY A N 1
ATOM 3922 C CA . GLY A 1 492 ? 23.365 7.030 -58.603 1.00 90.00 492 GLY A CA 1
ATOM 3923 C C . GLY A 1 492 ? 23.448 6.460 -57.191 1.00 90.00 492 GLY A C 1
ATOM 3924 O O . GLY A 1 492 ? 23.156 7.133 -56.203 1.00 90.00 492 GLY A O 1
ATOM 3925 N N . ILE A 1 493 ? 23.858 5.198 -57.112 1.00 91.25 493 ILE A N 1
ATOM 3926 C CA . ILE A 1 493 ? 24.028 4.436 -55.877 1.00 91.25 493 ILE A CA 1
ATOM 3927 C C . ILE A 1 493 ? 25.529 4.218 -55.652 1.00 91.25 493 ILE A C 1
ATOM 3929 O O . ILE A 1 493 ? 26.180 3.490 -56.404 1.00 91.25 493 ILE A O 1
ATOM 3933 N N . ASP A 1 494 ? 26.092 4.869 -54.636 1.00 90.88 494 ASP A N 1
ATOM 3934 C CA . ASP A 1 494 ? 27.493 4.728 -54.226 1.00 90.88 494 ASP A CA 1
ATOM 3935 C C . ASP A 1 494 ? 27.636 3.508 -53.315 1.00 90.88 494 ASP A C 1
ATOM 3937 O O . ASP A 1 494 ? 27.087 3.480 -52.215 1.00 90.88 494 ASP A O 1
ATOM 3941 N N . LYS A 1 495 ? 28.374 2.490 -53.768 1.00 92.56 495 LYS A N 1
ATOM 3942 C CA . LYS A 1 495 ? 28.740 1.315 -52.964 1.00 92.56 495 LYS A CA 1
ATOM 3943 C C . LYS A 1 495 ? 30.232 1.350 -52.695 1.00 92.56 495 LYS A C 1
ATOM 3945 O O . LYS A 1 495 ? 31.023 1.428 -53.635 1.00 92.56 495 LYS A O 1
ATOM 3950 N N . ALA A 1 496 ? 30.622 1.252 -51.429 1.00 92.94 496 ALA A N 1
ATOM 3951 C CA . ALA A 1 496 ? 32.021 1.375 -51.050 1.00 92.94 496 ALA A CA 1
ATOM 3952 C C . ALA A 1 496 ? 32.436 0.481 -49.885 1.00 92.94 496 ALA A C 1
ATOM 3954 O O . ALA A 1 496 ? 31.619 0.087 -49.053 1.00 92.94 496 ALA A O 1
ATOM 3955 N N . LYS A 1 497 ? 33.739 0.201 -49.829 1.00 93.69 497 LYS A N 1
ATOM 3956 C CA . LYS A 1 497 ? 34.437 -0.444 -48.720 1.00 93.69 497 LYS A CA 1
ATOM 3957 C C . LYS A 1 497 ? 35.598 0.430 -48.261 1.00 93.69 497 LYS A C 1
ATOM 3959 O O . LYS A 1 497 ? 36.308 1.018 -49.078 1.00 93.69 497 LYS A O 1
ATOM 3964 N N . SER A 1 498 ? 35.801 0.505 -46.954 1.00 93.62 498 SER A N 1
ATOM 3965 C CA . SER A 1 498 ? 36.916 1.222 -46.342 1.00 93.62 498 SER A CA 1
ATOM 3966 C C . SER A 1 498 ? 37.311 0.600 -45.001 1.00 93.62 498 SER A C 1
ATOM 3968 O O . SER A 1 498 ? 36.618 -0.248 -44.438 1.00 93.62 498 SER A O 1
ATOM 3970 N N . GLY A 1 499 ? 38.458 1.000 -44.458 1.00 93.06 499 GLY A N 1
ATOM 3971 C CA . GLY A 1 499 ? 38.876 0.584 -43.122 1.00 93.06 499 GLY A CA 1
ATOM 3972 C C . GLY A 1 499 ? 37.988 1.183 -42.030 1.00 93.06 499 GLY A C 1
ATOM 3973 O O . GLY A 1 499 ? 37.696 0.508 -41.041 1.00 93.06 499 GLY A O 1
ATOM 3974 N N . SER A 1 500 ? 37.538 2.426 -42.208 1.00 94.44 500 SER A N 1
ATOM 3975 C CA . SER A 1 500 ? 36.567 3.094 -41.337 1.00 94.44 500 SER A CA 1
ATOM 3976 C C . SER A 1 500 ? 35.776 4.175 -42.081 1.00 94.44 500 SER A C 1
ATOM 3978 O O . SER A 1 500 ? 36.148 4.608 -43.176 1.00 94.44 500 SER A O 1
ATOM 3980 N N . ILE A 1 501 ? 34.663 4.594 -41.482 1.00 94.56 501 ILE A N 1
ATOM 3981 C CA . ILE A 1 501 ? 33.796 5.680 -41.945 1.00 94.56 501 ILE A CA 1
ATOM 3982 C C . ILE A 1 501 ? 33.571 6.632 -40.773 1.00 94.56 501 ILE A C 1
ATOM 3984 O O . ILE A 1 501 ? 33.230 6.191 -39.674 1.00 94.56 501 ILE A O 1
ATOM 3988 N N . LYS A 1 502 ? 33.735 7.931 -41.019 1.00 94.69 502 LYS A N 1
ATOM 3989 C CA . LYS A 1 502 ? 33.367 9.006 -40.098 1.00 94.69 502 LYS A CA 1
ATOM 3990 C C . LYS A 1 502 ? 32.225 9.812 -40.704 1.00 94.69 502 LYS A C 1
ATOM 3992 O O . LYS A 1 502 ? 32.283 10.173 -41.876 1.00 94.69 502 LYS A O 1
ATOM 3997 N N . MET A 1 503 ? 31.211 10.098 -39.899 1.00 91.31 503 MET A N 1
ATOM 3998 C CA . MET A 1 503 ? 30.086 10.951 -40.265 1.00 91.31 503 MET A CA 1
ATOM 3999 C C . MET A 1 503 ? 29.913 12.070 -39.255 1.00 91.31 503 MET A C 1
ATOM 4001 O O . MET A 1 503 ? 30.013 11.831 -38.049 1.00 91.31 503 MET A O 1
ATOM 4005 N N . LEU A 1 504 ? 29.610 13.263 -39.755 1.00 91.06 504 LEU A N 1
ATOM 4006 C CA . LEU A 1 504 ? 29.175 14.402 -38.960 1.00 91.06 504 LEU A CA 1
ATOM 4007 C C . LEU A 1 504 ? 27.725 14.727 -39.296 1.00 91.06 504 LEU A C 1
ATOM 4009 O O . LEU A 1 504 ? 27.347 14.754 -40.465 1.00 91.06 504 LEU A O 1
ATOM 4013 N N . PHE A 1 505 ? 26.932 14.977 -38.261 1.00 85.44 505 PHE A N 1
ATOM 4014 C CA . PHE A 1 505 ? 25.509 15.267 -38.366 1.00 85.44 505 PHE A CA 1
ATOM 4015 C C . PHE A 1 505 ? 25.206 16.682 -37.884 1.00 85.44 505 PHE A C 1
ATOM 4017 O O . PHE A 1 505 ? 25.694 17.094 -36.829 1.00 85.44 505 PHE A O 1
ATOM 4024 N N . ALA A 1 506 ? 24.381 17.413 -38.624 1.00 83.62 506 ALA A N 1
ATOM 4025 C CA . ALA A 1 506 ? 23.854 18.716 -38.233 1.00 83.62 506 ALA A CA 1
ATOM 4026 C C . ALA A 1 506 ? 22.342 18.731 -38.478 1.00 83.62 506 ALA A C 1
ATOM 4028 O O . ALA A 1 506 ? 21.887 18.314 -39.537 1.00 83.62 506 ALA A O 1
ATOM 4029 N N . ASN A 1 507 ? 21.554 19.184 -37.498 1.00 77.12 507 ASN A N 1
ATOM 4030 C CA . ASN A 1 507 ? 20.084 19.191 -37.568 1.00 77.12 507 ASN A CA 1
ATOM 4031 C C . ASN A 1 507 ? 19.465 17.822 -37.929 1.00 77.12 507 ASN A C 1
ATOM 4033 O O . ASN A 1 507 ? 18.419 17.764 -38.563 1.00 77.12 507 ASN A O 1
ATOM 4037 N N . SER A 1 508 ? 20.086 16.721 -37.491 1.00 70.56 508 SER A N 1
ATOM 4038 C CA . SER A 1 508 ? 19.718 15.327 -37.820 1.00 70.56 508 SER A CA 1
ATOM 4039 C C . SER A 1 508 ? 20.010 14.853 -39.250 1.00 70.56 508 SER A C 1
ATOM 4041 O O . SER A 1 508 ? 19.766 13.680 -39.536 1.00 70.56 508 SER A O 1
ATOM 4043 N N . ASP A 1 509 ? 20.599 15.699 -40.096 1.00 72.94 509 ASP A N 1
ATOM 4044 C CA . ASP A 1 509 ? 21.044 15.352 -41.447 1.00 72.94 509 ASP A CA 1
ATOM 4045 C C . ASP A 1 509 ? 22.560 15.122 -41.493 1.00 72.94 509 ASP A C 1
ATOM 4047 O O . ASP A 1 509 ? 23.311 15.623 -40.652 1.00 72.94 509 ASP A O 1
ATOM 4051 N N . ILE A 1 510 ? 23.024 14.348 -42.477 1.00 78.00 510 ILE A N 1
ATOM 4052 C CA . ILE A 1 510 ? 24.456 14.107 -42.702 1.00 78.00 510 ILE A CA 1
ATOM 4053 C C . ILE A 1 510 ? 25.073 15.378 -43.304 1.00 78.00 510 ILE A C 1
ATOM 4055 O O . ILE A 1 510 ? 24.775 15.737 -44.439 1.00 78.00 510 ILE A O 1
ATOM 4059 N N . GLU A 1 511 ? 25.947 16.039 -42.546 1.00 83.00 511 GLU A N 1
ATOM 4060 C CA . GLU A 1 511 ? 26.724 17.206 -42.985 1.00 83.00 511 GLU A CA 1
ATOM 4061 C C . GLU A 1 511 ? 28.003 16.772 -43.712 1.00 83.00 511 GLU A C 1
ATOM 4063 O O . GLU A 1 511 ? 28.341 17.298 -44.769 1.00 83.00 511 GLU A O 1
ATOM 4068 N N . GLU A 1 512 ? 28.714 15.791 -43.150 1.00 86.62 512 GLU A N 1
ATOM 4069 C CA . GLU A 1 512 ? 29.962 15.274 -43.711 1.00 86.62 512 GLU A CA 1
ATOM 4070 C C . GLU A 1 512 ? 29.977 13.749 -43.646 1.00 86.62 512 GLU A C 1
ATOM 4072 O O . GLU A 1 512 ? 29.613 13.149 -42.632 1.00 86.62 512 GLU A O 1
ATOM 4077 N N . TYR A 1 513 ? 30.454 13.122 -44.717 1.00 86.44 513 TYR A N 1
ATOM 4078 C CA . TYR A 1 513 ? 30.684 11.688 -44.796 1.00 86.44 513 TYR A CA 1
ATOM 4079 C C . TYR A 1 513 ? 32.079 11.425 -45.373 1.00 86.44 513 TYR A C 1
ATOM 4081 O O . TYR A 1 513 ? 32.362 11.735 -46.531 1.00 86.44 513 TYR A O 1
ATOM 4089 N N . THR A 1 514 ? 32.946 10.827 -44.556 1.00 90.00 514 THR A N 1
ATOM 4090 C CA . THR A 1 514 ? 34.369 10.651 -44.856 1.00 90.00 514 THR A CA 1
ATOM 4091 C C . THR A 1 514 ? 34.775 9.185 -44.714 1.00 90.00 514 THR A C 1
ATOM 4093 O O . THR A 1 514 ? 34.671 8.579 -43.645 1.00 90.00 514 THR A O 1
ATOM 4096 N N . ARG A 1 515 ? 35.280 8.603 -45.809 1.00 91.62 515 ARG A N 1
ATOM 4097 C CA . ARG A 1 515 ? 35.837 7.240 -45.865 1.00 91.62 515 ARG A CA 1
ATOM 4098 C C . ARG A 1 515 ? 37.337 7.285 -45.578 1.00 91.62 515 ARG A C 1
ATOM 4100 O O . ARG A 1 515 ? 38.063 8.068 -46.184 1.00 91.62 515 ARG A O 1
ATOM 4107 N N . LEU A 1 516 ? 37.814 6.430 -44.677 1.00 88.75 516 LEU A N 1
ATOM 4108 C CA . LEU A 1 516 ? 39.205 6.409 -44.221 1.00 88.75 516 LEU A CA 1
ATOM 4109 C C . LEU A 1 516 ? 39.831 5.025 -44.424 1.00 88.75 516 LEU A C 1
ATOM 4111 O O . LEU A 1 516 ? 39.166 4.006 -44.246 1.00 88.75 516 LEU A O 1
ATOM 4115 N N . ASN A 1 517 ? 41.137 5.011 -44.718 1.00 80.25 517 ASN A N 1
ATOM 4116 C CA . ASN A 1 517 ? 41.993 3.829 -44.894 1.00 80.25 517 ASN A CA 1
ATOM 4117 C C . ASN A 1 517 ? 41.538 2.877 -46.013 1.00 80.25 517 ASN A C 1
ATOM 4119 O O . ASN A 1 517 ? 40.588 2.127 -45.831 1.00 80.25 517 ASN A O 1
ATOM 4123 N N . THR A 1 518 ? 42.267 2.858 -47.139 1.00 70.75 518 THR A N 1
ATOM 4124 C CA . THR A 1 518 ? 42.011 1.984 -48.309 1.00 70.75 518 THR A CA 1
ATOM 4125 C C . THR A 1 518 ? 40.555 2.036 -48.776 1.00 70.75 518 THR A C 1
ATOM 4127 O O . THR A 1 518 ? 39.747 1.190 -48.408 1.00 70.75 518 THR A O 1
ATOM 4130 N N . VAL A 1 519 ? 40.227 3.062 -49.563 1.00 80.19 519 VAL A N 1
ATOM 4131 C CA . VAL A 1 519 ? 38.871 3.296 -50.072 1.00 80.19 519 VAL A CA 1
ATOM 4132 C C . VAL A 1 519 ? 38.713 2.641 -51.441 1.00 80.19 519 VAL A C 1
ATOM 4134 O O . VAL A 1 519 ? 39.433 2.992 -52.372 1.00 80.19 519 VAL A O 1
ATOM 4137 N N . ASP A 1 520 ? 37.759 1.722 -51.555 1.00 85.75 520 ASP A N 1
ATOM 4138 C CA . ASP A 1 520 ? 37.299 1.144 -52.820 1.00 85.75 520 ASP A CA 1
ATOM 4139 C C . ASP A 1 520 ? 35.807 1.455 -52.966 1.00 85.75 520 ASP A C 1
ATOM 4141 O O . ASP A 1 520 ? 34.990 0.951 -52.197 1.00 85.75 520 ASP A O 1
ATOM 4145 N N . GLY A 1 521 ? 35.454 2.362 -53.874 1.00 87.50 521 GLY A N 1
ATOM 4146 C CA . GLY A 1 521 ? 34.092 2.867 -54.035 1.00 87.50 521 GLY A CA 1
ATOM 4147 C C . GLY A 1 521 ? 33.721 2.997 -55.501 1.00 87.50 521 GLY A C 1
ATOM 4148 O O . GLY A 1 521 ? 34.533 3.432 -56.314 1.00 87.50 521 GLY A O 1
ATOM 4149 N N . THR A 1 522 ? 32.494 2.615 -55.844 1.00 88.44 522 THR A N 1
ATOM 4150 C CA . THR A 1 522 ? 31.951 2.735 -57.199 1.00 88.44 522 THR A CA 1
ATOM 4151 C C . THR A 1 522 ? 30.556 3.348 -57.134 1.00 88.44 522 THR A C 1
ATOM 4153 O O . THR A 1 522 ? 29.701 2.874 -56.385 1.00 88.44 522 THR A O 1
ATOM 4156 N N . LEU A 1 523 ? 30.331 4.389 -57.939 1.00 90.62 523 LEU A N 1
ATOM 4157 C CA . LEU A 1 523 ? 29.021 5.000 -58.145 1.00 90.62 523 LEU A CA 1
ATOM 4158 C C . LEU A 1 523 ? 28.347 4.336 -59.346 1.00 90.62 523 LEU A C 1
ATOM 4160 O O . LEU A 1 523 ? 28.852 4.414 -60.466 1.00 90.62 523 LEU A O 1
ATOM 4164 N N . PHE A 1 524 ? 27.212 3.685 -59.110 1.00 89.25 524 PHE A N 1
ATOM 4165 C CA . PHE A 1 524 ? 26.444 3.001 -60.145 1.00 89.25 524 PHE A CA 1
ATOM 4166 C C . PHE A 1 524 ? 25.220 3.828 -60.545 1.00 89.25 524 PHE A C 1
ATOM 4168 O O . PHE A 1 524 ? 24.468 4.246 -59.661 1.00 89.25 524 PHE A O 1
ATOM 4175 N N . PRO A 1 525 ? 24.946 4.027 -61.844 1.00 89.12 525 PRO A N 1
ATOM 4176 C CA . PRO A 1 525 ? 23.625 4.460 -62.285 1.00 89.12 525 PRO A CA 1
ATOM 4177 C C . PRO A 1 525 ? 22.554 3.472 -61.799 1.00 89.12 525 PRO A C 1
ATOM 4179 O O . PRO A 1 525 ? 22.784 2.263 -61.812 1.00 89.12 525 PRO A O 1
ATOM 4182 N N . GLU A 1 526 ? 21.369 3.958 -61.413 1.00 84.75 526 GLU A N 1
ATOM 4183 C CA . GLU A 1 526 ? 20.300 3.109 -60.848 1.00 84.75 526 GLU A CA 1
ATOM 4184 C C . GLU A 1 526 ? 19.958 1.904 -61.743 1.00 84.75 526 GLU A C 1
ATOM 4186 O O . GLU A 1 526 ? 19.777 0.793 -61.253 1.00 84.75 526 GLU A O 1
ATOM 4191 N N . LYS A 1 527 ? 19.949 2.102 -63.068 1.00 85.94 527 LYS A N 1
ATOM 4192 C CA . LYS A 1 527 ? 19.643 1.061 -64.067 1.00 85.94 527 LYS A CA 1
ATOM 4193 C C . LYS A 1 527 ? 20.660 -0.082 -64.109 1.00 85.94 527 LYS A C 1
ATOM 4195 O O . LYS A 1 527 ? 20.300 -1.190 -64.498 1.00 85.94 527 LYS A O 1
ATOM 4200 N N . ASP A 1 528 ? 21.905 0.191 -63.728 1.00 86.50 528 ASP A N 1
ATOM 4201 C CA . ASP A 1 528 ? 23.008 -0.772 -63.785 1.00 86.50 528 ASP A CA 1
ATOM 4202 C C . ASP A 1 528 ? 23.202 -1.494 -62.443 1.00 86.50 528 ASP A C 1
ATOM 4204 O O . ASP A 1 528 ? 23.962 -2.463 -62.347 1.00 86.50 528 ASP A O 1
ATOM 4208 N N . TYR A 1 529 ? 22.508 -1.041 -61.395 1.00 85.06 529 TYR A N 1
ATOM 4209 C CA . TYR A 1 529 ? 22.633 -1.589 -60.057 1.00 85.06 529 TYR A CA 1
ATOM 4210 C C . TYR A 1 529 ? 21.722 -2.804 -59.865 1.00 85.06 529 TYR A C 1
ATOM 4212 O O . TYR A 1 529 ? 20.498 -2.731 -59.968 1.00 85.06 529 TYR A O 1
ATOM 4220 N N . GLN A 1 530 ? 22.324 -3.961 -59.591 1.00 86.94 530 GLN A N 1
ATOM 4221 C CA . GLN A 1 530 ? 21.588 -5.221 -59.504 1.00 86.94 530 GLN A CA 1
ATOM 4222 C C . GLN A 1 530 ? 20.719 -5.263 -58.237 1.00 86.94 530 GLN A C 1
ATOM 4224 O O . GLN A 1 530 ? 21.202 -4.992 -57.142 1.00 86.94 530 GLN A O 1
ATOM 4229 N N . GLU A 1 531 ? 19.457 -5.693 -58.359 1.00 83.31 531 GLU A N 1
ATOM 4230 C CA . GLU A 1 531 ? 18.516 -5.806 -57.223 1.00 83.31 531 GLU A CA 1
ATOM 4231 C C . GLU A 1 531 ? 19.090 -6.594 -56.035 1.00 83.31 531 GLU A C 1
ATOM 4233 O O . GLU A 1 531 ? 18.947 -6.198 -54.882 1.00 83.31 531 GLU A O 1
ATOM 4238 N N . LYS A 1 532 ? 19.813 -7.686 -56.310 1.00 84.94 532 LYS A N 1
ATOM 4239 C CA . LYS A 1 532 ? 20.450 -8.524 -55.278 1.00 84.94 532 LYS A CA 1
ATOM 4240 C C . LYS A 1 532 ? 21.547 -7.806 -54.475 1.00 84.94 532 LYS A C 1
ATOM 4242 O O . LYS A 1 532 ? 21.926 -8.292 -53.417 1.00 84.94 532 LYS A O 1
ATOM 4247 N N . ASP A 1 533 ? 22.086 -6.704 -54.995 1.00 87.31 533 ASP A N 1
ATOM 4248 C CA . ASP A 1 533 ? 23.200 -5.953 -54.412 1.00 87.31 533 ASP A CA 1
ATOM 4249 C C . ASP A 1 533 ? 22.740 -4.727 -53.613 1.00 87.31 533 ASP A C 1
ATOM 4251 O O . ASP A 1 533 ? 23.585 -4.077 -52.993 1.00 87.31 533 ASP A O 1
ATOM 4255 N N . LYS A 1 534 ? 21.422 -4.458 -53.583 1.00 87.19 534 LYS A N 1
ATOM 4256 C CA . LYS A 1 534 ? 20.784 -3.343 -52.864 1.00 87.19 534 LYS A CA 1
ATOM 4257 C C . LYS A 1 534 ? 20.963 -3.349 -51.366 1.00 87.19 534 LYS A C 1
ATOM 4259 O O . LYS A 1 534 ? 20.893 -2.281 -50.765 1.00 87.19 534 LYS A O 1
ATOM 4264 N N . PHE A 1 535 ? 21.216 -4.507 -50.774 1.00 92.38 535 PHE A N 1
ATOM 4265 C CA . PHE A 1 535 ? 21.329 -4.642 -49.333 1.00 92.38 535 PHE A CA 1
ATOM 4266 C C . PHE A 1 535 ? 22.683 -5.219 -48.951 1.00 92.38 535 PHE A C 1
ATOM 4268 O O . PHE A 1 535 ? 23.122 -6.232 -49.502 1.00 92.38 535 PHE A O 1
ATOM 4275 N N . LEU A 1 536 ? 23.352 -4.585 -47.987 1.00 93.31 536 LEU A N 1
ATOM 4276 C CA . LEU A 1 536 ? 24.539 -5.173 -47.377 1.00 93.31 536 LEU A CA 1
ATOM 4277 C C . LEU A 1 536 ? 24.138 -6.415 -46.572 1.00 93.31 536 LEU A C 1
ATOM 4279 O O . LEU A 1 536 ? 23.022 -6.538 -46.058 1.00 93.31 536 LEU A O 1
ATOM 4283 N N . LYS A 1 537 ? 25.073 -7.356 -46.433 1.00 89.88 537 LYS A N 1
ATOM 4284 C CA . LYS A 1 537 ? 24.845 -8.556 -45.625 1.00 89.88 537 LYS A CA 1
ATOM 4285 C C . LYS A 1 537 ? 24.530 -8.156 -44.180 1.00 89.88 537 LYS A C 1
ATOM 4287 O O . LYS A 1 537 ? 25.331 -7.486 -43.540 1.00 89.88 537 LYS A O 1
ATOM 4292 N N . GLY A 1 538 ? 23.405 -8.640 -43.657 1.00 88.06 538 GLY A N 1
ATOM 4293 C CA . GLY A 1 538 ? 22.933 -8.303 -42.310 1.00 88.06 538 GLY A CA 1
ATOM 4294 C C . GLY A 1 538 ? 21.954 -7.129 -42.260 1.00 88.06 538 GLY A C 1
ATOM 4295 O O . GLY A 1 538 ? 21.579 -6.737 -41.161 1.00 88.06 538 GLY A O 1
ATOM 4296 N N . PHE A 1 539 ? 21.533 -6.599 -43.415 1.00 92.56 539 PHE A N 1
ATOM 4297 C CA . PHE A 1 539 ? 20.432 -5.645 -43.504 1.00 92.56 539 PHE A CA 1
ATOM 4298 C C . PHE A 1 539 ? 19.166 -6.192 -42.832 1.00 92.56 539 PHE A C 1
ATOM 4300 O O . PHE A 1 539 ? 18.744 -7.318 -43.099 1.00 92.56 539 PHE A O 1
ATOM 4307 N N . ASP A 1 540 ? 18.575 -5.373 -41.969 1.00 91.75 540 ASP A N 1
ATOM 4308 C CA . ASP A 1 540 ? 17.410 -5.710 -41.159 1.00 91.75 540 ASP A CA 1
ATOM 4309 C C . ASP A 1 540 ? 16.678 -4.413 -40.797 1.00 91.75 540 ASP A C 1
ATOM 4311 O O . ASP A 1 540 ? 17.080 -3.721 -39.867 1.00 91.75 540 ASP A O 1
ATOM 4315 N N . TRP A 1 541 ? 15.662 -4.027 -41.571 1.00 93.38 541 TRP A N 1
ATOM 4316 C CA . TRP A 1 541 ? 14.886 -2.799 -41.358 1.00 93.38 541 TRP A CA 1
ATOM 4317 C C . TRP A 1 541 ? 13.614 -3.097 -40.558 1.00 93.38 541 TRP A C 1
ATOM 4319 O O . TRP A 1 541 ? 12.781 -3.874 -41.017 1.00 93.38 541 TRP A O 1
ATOM 4329 N N . ARG A 1 542 ? 13.460 -2.476 -39.382 1.00 93.44 542 ARG A N 1
ATOM 4330 C CA . ARG A 1 542 ? 12.438 -2.815 -38.370 1.00 93.44 542 ARG A CA 1
ATOM 4331 C C . ARG A 1 542 ? 11.627 -1.607 -37.895 1.00 93.44 542 ARG A C 1
ATOM 4333 O O . ARG A 1 542 ? 11.295 -1.492 -36.719 1.00 93.44 542 ARG A O 1
ATOM 4340 N N . GLU A 1 543 ? 11.326 -0.668 -38.790 1.00 92.44 543 GLU A N 1
ATOM 4341 C CA . GLU A 1 543 ? 10.585 0.558 -38.436 1.00 92.44 543 GLU A CA 1
ATOM 4342 C C . GLU A 1 543 ? 9.192 0.280 -37.840 1.00 92.44 543 GLU A C 1
ATOM 4344 O O . GLU A 1 543 ? 8.692 1.055 -37.034 1.00 92.44 543 GLU A O 1
ATOM 4349 N N . ASP A 1 544 ? 8.574 -0.851 -38.175 1.00 93.19 544 ASP A N 1
ATOM 4350 C CA . ASP A 1 544 ? 7.294 -1.302 -37.623 1.00 93.19 544 ASP A CA 1
ATOM 4351 C C . ASP A 1 544 ? 7.356 -1.686 -36.132 1.00 93.19 544 ASP A C 1
ATOM 4353 O O . ASP A 1 544 ? 6.332 -1.640 -35.439 1.00 93.19 544 ASP A O 1
ATOM 4357 N N . GLU A 1 545 ? 8.546 -2.030 -35.625 1.00 93.94 545 GLU A N 1
ATOM 4358 C CA . GLU A 1 545 ? 8.800 -2.317 -34.208 1.00 93.94 545 GLU A CA 1
ATOM 4359 C C . GLU A 1 545 ? 9.066 -1.055 -33.372 1.00 93.94 545 GLU A C 1
ATOM 4361 O O . GLU A 1 545 ? 9.135 -1.149 -32.140 1.00 93.94 545 GLU A O 1
ATOM 4366 N N . ARG A 1 546 ? 9.251 0.104 -34.015 1.00 95.44 546 ARG A N 1
ATOM 4367 C CA . ARG A 1 546 ? 9.679 1.341 -33.364 1.00 95.44 546 ARG A CA 1
ATOM 4368 C C . ARG A 1 546 ? 8.566 1.948 -32.499 1.00 95.44 546 ARG A C 1
ATOM 4370 O O . ARG A 1 546 ? 7.502 2.285 -33.016 1.00 95.44 546 ARG A O 1
ATOM 4377 N N . PRO A 1 547 ? 8.819 2.198 -31.202 1.00 96.50 547 PRO A N 1
ATOM 4378 C CA . PRO A 1 547 ? 7.918 3.004 -30.384 1.00 96.50 547 PRO A CA 1
ATOM 4379 C C . PRO A 1 547 ? 7.968 4.481 -30.804 1.00 96.50 547 PRO A C 1
ATOM 4381 O O . PRO A 1 547 ? 9.041 5.093 -30.762 1.00 96.50 547 PRO A O 1
ATOM 4384 N N . LEU A 1 548 ? 6.824 5.051 -31.191 1.00 95.06 548 LEU A N 1
ATOM 4385 C CA . LEU A 1 548 ? 6.667 6.471 -31.547 1.00 95.06 548 LEU A CA 1
ATOM 4386 C C . LEU A 1 548 ? 5.910 7.268 -30.474 1.00 95.06 548 LEU A C 1
ATOM 4388 O O . LEU A 1 548 ? 5.856 8.496 -30.522 1.00 95.06 548 LEU A O 1
ATOM 4392 N N . SER A 1 549 ? 5.330 6.569 -29.504 1.00 95.69 549 SER A N 1
ATOM 4393 C CA . SER A 1 549 ? 4.585 7.120 -28.382 1.00 95.69 549 SER A CA 1
ATOM 4394 C C . SER A 1 549 ? 4.714 6.219 -27.151 1.00 95.69 549 SER A C 1
ATOM 4396 O O . SER A 1 549 ? 5.187 5.082 -27.229 1.00 95.69 549 SER A O 1
ATOM 4398 N N . VAL A 1 550 ? 4.246 6.709 -26.001 1.00 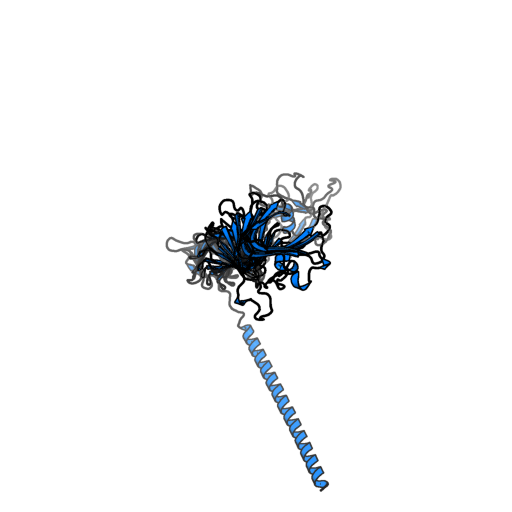95.75 550 VAL A N 1
ATOM 4399 C CA . VAL A 1 550 ? 4.169 5.909 -24.766 1.00 95.75 550 VAL A CA 1
ATOM 4400 C C . VAL A 1 550 ? 3.227 4.711 -24.937 1.00 95.75 550 VAL A C 1
ATOM 4402 O O . VAL A 1 550 ? 3.510 3.638 -24.410 1.00 95.75 550 VAL A O 1
ATOM 4405 N N . ASP A 1 551 ? 2.147 4.854 -25.708 1.00 95.56 551 ASP A N 1
ATOM 4406 C CA . ASP A 1 551 ? 1.186 3.771 -25.944 1.00 95.56 551 ASP A CA 1
ATOM 4407 C C . ASP A 1 551 ? 1.799 2.626 -26.768 1.00 95.56 551 ASP A C 1
ATOM 4409 O O . ASP A 1 551 ? 1.535 1.450 -26.495 1.00 95.56 551 ASP A O 1
ATOM 4413 N N . ASP A 1 552 ? 2.695 2.944 -27.711 1.00 96.44 552 ASP A N 1
ATOM 4414 C CA . ASP A 1 552 ? 3.373 1.944 -28.547 1.00 96.44 552 ASP A CA 1
ATOM 4415 C C . ASP A 1 552 ? 4.275 0.998 -27.744 1.00 96.44 552 ASP A C 1
ATOM 4417 O O . ASP A 1 552 ? 4.515 -0.142 -28.163 1.00 96.44 552 ASP A O 1
ATOM 4421 N N . LEU A 1 553 ? 4.734 1.420 -26.559 1.00 96.75 553 LEU A N 1
ATOM 4422 C CA . LEU A 1 553 ? 5.491 0.558 -25.649 1.00 96.75 553 LEU A CA 1
ATOM 4423 C C . LEU A 1 553 ? 4.709 -0.723 -25.316 1.00 96.75 553 LEU A C 1
ATOM 4425 O O . LEU A 1 553 ? 5.297 -1.801 -25.250 1.00 96.75 553 LEU A O 1
ATOM 4429 N N . PHE A 1 554 ? 3.381 -0.629 -25.230 1.00 95.75 554 PHE A N 1
ATOM 4430 C CA . PHE A 1 554 ? 2.496 -1.720 -24.827 1.00 95.75 554 PHE A CA 1
ATOM 4431 C C . PHE A 1 554 ? 1.822 -2.448 -26.001 1.00 95.75 554 PHE A C 1
ATOM 4433 O O . PHE A 1 554 ? 0.998 -3.330 -25.770 1.00 95.75 554 PHE A O 1
ATOM 4440 N N . LYS A 1 555 ? 2.125 -2.101 -27.261 1.00 92.62 555 LYS A N 1
ATOM 4441 C CA . LYS A 1 555 ? 1.433 -2.637 -28.456 1.00 92.62 555 LYS A CA 1
ATOM 4442 C C . LYS A 1 555 ? 1.500 -4.165 -28.589 1.00 92.62 555 LYS A C 1
ATOM 4444 O O . LYS A 1 555 ? 0.615 -4.780 -29.173 1.00 92.62 555 LYS A O 1
ATOM 4449 N N . GLU A 1 556 ? 2.557 -4.770 -28.056 1.00 89.81 556 GLU A N 1
ATOM 4450 C CA . GLU A 1 556 ? 2.792 -6.221 -28.090 1.00 89.81 556 GLU A CA 1
ATOM 4451 C C . GLU A 1 556 ? 2.376 -6.921 -26.788 1.00 89.81 556 GLU A C 1
ATOM 4453 O O . GLU A 1 556 ? 2.499 -8.143 -26.676 1.00 89.81 556 GLU A O 1
ATOM 4458 N N . ASP A 1 557 ? 1.905 -6.163 -25.797 1.00 91.75 557 ASP A N 1
ATOM 4459 C CA . ASP A 1 557 ? 1.495 -6.725 -24.521 1.00 91.75 557 ASP A CA 1
ATOM 4460 C C . ASP A 1 557 ? 0.235 -7.555 -24.705 1.00 91.75 557 ASP A C 1
ATOM 4462 O O . ASP A 1 557 ? -0.711 -7.192 -25.409 1.00 91.75 557 ASP A O 1
ATOM 4466 N N . LYS A 1 558 ? 0.183 -8.672 -23.984 1.00 89.44 558 LYS A N 1
ATOM 4467 C CA . LYS A 1 558 ? -1.056 -9.432 -23.870 1.00 89.44 558 LYS A CA 1
ATOM 4468 C C . LYS A 1 558 ? -2.101 -8.573 -23.147 1.00 89.44 558 LYS A C 1
ATOM 4470 O O . LYS A 1 558 ? -1.744 -7.895 -22.178 1.00 89.44 558 LYS A O 1
ATOM 4475 N N . PRO A 1 559 ? -3.385 -8.639 -23.548 1.00 88.31 559 PRO A N 1
ATOM 4476 C CA . PRO A 1 559 ? -4.464 -8.053 -22.765 1.00 88.31 559 PRO A CA 1
ATOM 4477 C C . PRO A 1 559 ? -4.356 -8.502 -21.306 1.00 88.31 559 PRO A C 1
ATOM 4479 O O . PRO A 1 559 ? -4.160 -9.687 -21.027 1.00 88.31 559 PRO A O 1
ATOM 4482 N N . PHE A 1 560 ? -4.436 -7.546 -20.384 1.00 88.62 560 PHE A N 1
ATOM 4483 C CA . PHE A 1 560 ? -4.290 -7.804 -18.960 1.00 88.62 560 PHE A CA 1
ATOM 4484 C C . PHE A 1 560 ? -5.606 -7.519 -18.242 1.00 88.62 560 PHE A C 1
ATOM 4486 O O . PHE A 1 560 ? -6.114 -6.401 -18.285 1.00 88.62 560 PHE A O 1
ATOM 4493 N N . GLU A 1 561 ? -6.135 -8.531 -17.561 1.00 92.50 561 GLU A N 1
ATOM 4494 C CA . GLU A 1 561 ? -7.297 -8.392 -16.689 1.00 92.50 561 GLU A CA 1
ATOM 4495 C C . GLU A 1 561 ? -6.842 -8.113 -15.255 1.00 92.50 561 GLU A C 1
ATOM 4497 O O . GLU A 1 561 ? -5.938 -8.772 -14.727 1.00 92.50 561 GLU A O 1
ATOM 4502 N N . LEU A 1 562 ? -7.476 -7.128 -14.614 1.00 93.31 562 LEU A N 1
ATOM 4503 C CA . LEU A 1 562 ? -7.180 -6.782 -13.228 1.00 93.31 562 LEU A CA 1
ATOM 4504 C C . LEU A 1 562 ? -7.445 -7.978 -12.314 1.00 93.31 562 LEU A C 1
ATOM 4506 O O . LEU A 1 562 ? -8.444 -8.687 -12.438 1.00 93.31 562 LEU A O 1
ATOM 4510 N N . THR A 1 563 ? -6.545 -8.186 -11.354 1.00 91.94 563 THR A N 1
ATOM 4511 C CA . THR A 1 563 ? -6.713 -9.273 -10.387 1.00 91.94 563 THR A CA 1
ATOM 4512 C C . THR A 1 563 ? -7.915 -8.955 -9.503 1.00 91.94 563 THR A C 1
ATOM 4514 O O . THR A 1 563 ? -7.979 -7.867 -8.937 1.00 91.94 563 THR A O 1
ATOM 4517 N N . VAL A 1 564 ? -8.861 -9.887 -9.360 1.00 91.38 564 VAL A N 1
ATOM 4518 C CA . VAL A 1 564 ? -10.003 -9.696 -8.455 1.00 91.38 564 VAL A CA 1
ATOM 4519 C C . VAL A 1 564 ? -9.492 -9.667 -7.017 1.00 91.38 564 VAL A C 1
ATOM 4521 O O . VAL A 1 564 ? -9.006 -10.672 -6.493 1.00 91.38 564 VAL A O 1
ATOM 4524 N N . ILE A 1 565 ? -9.602 -8.506 -6.379 1.00 87.56 565 ILE A N 1
ATOM 4525 C CA . ILE A 1 565 ? -9.171 -8.312 -4.997 1.00 87.56 565 ILE A CA 1
ATOM 4526 C C . ILE A 1 565 ? -10.229 -8.925 -4.085 1.00 87.56 565 ILE A C 1
ATOM 4528 O O . ILE A 1 565 ? -11.356 -8.438 -3.997 1.00 87.56 565 ILE A O 1
ATOM 4532 N N . LYS A 1 566 ? -9.867 -10.015 -3.403 1.00 82.25 566 LYS A N 1
ATOM 4533 C CA . LYS A 1 566 ? -10.693 -10.583 -2.334 1.00 82.25 566 LYS A CA 1
ATOM 4534 C C . LYS A 1 566 ? -10.567 -9.672 -1.117 1.00 82.25 566 LYS A C 1
ATOM 4536 O O . LYS A 1 566 ? -9.491 -9.568 -0.535 1.00 82.25 566 LYS A O 1
ATOM 4541 N N . GLY A 1 567 ? -11.645 -8.959 -0.812 1.00 74.06 567 GLY A N 1
ATOM 4542 C CA . GLY A 1 567 ? -11.664 -7.946 0.235 1.00 74.06 567 GLY A CA 1
ATOM 4543 C C . GLY A 1 567 ? -12.016 -8.484 1.619 1.00 74.06 567 GLY A C 1
ATOM 4544 O O . GLY A 1 567 ? -12.368 -9.649 1.794 1.00 74.06 567 GLY A O 1
ATOM 4545 N N . LEU A 1 568 ? -11.949 -7.575 2.588 1.00 82.38 568 LEU A N 1
ATOM 4546 C CA . LEU A 1 568 ? -12.575 -7.720 3.898 1.00 82.38 568 LEU A CA 1
ATOM 4547 C C . LEU A 1 568 ? -14.086 -7.492 3.769 1.00 82.38 568 LEU A C 1
ATOM 4549 O O . LEU A 1 568 ? -14.521 -6.656 2.962 1.00 82.38 568 LEU A O 1
ATOM 4553 N N . GLU A 1 569 ? -14.860 -8.206 4.587 1.00 83.81 569 GLU A N 1
ATOM 4554 C CA . GLU A 1 569 ? -16.295 -7.957 4.745 1.00 83.81 569 GLU A CA 1
ATOM 4555 C C . GLU A 1 569 ? -16.556 -6.482 5.086 1.00 83.81 569 GLU A C 1
ATOM 4557 O O . GLU A 1 569 ? -15.681 -5.766 5.584 1.00 83.81 569 GLU A O 1
ATOM 4562 N N . ASP A 1 570 ? -17.742 -5.992 4.734 1.00 86.50 570 ASP A N 1
ATOM 4563 C CA . ASP A 1 570 ? -18.137 -4.630 5.074 1.00 86.50 570 ASP A CA 1
ATOM 4564 C C . ASP A 1 570 ? -18.329 -4.469 6.583 1.00 86.50 570 ASP A C 1
ATOM 4566 O O . ASP A 1 570 ? -18.610 -5.422 7.309 1.00 86.50 570 ASP A O 1
ATOM 4570 N N . TYR A 1 571 ? -18.186 -3.229 7.050 1.00 88.88 571 TYR A N 1
ATOM 4571 C CA . TYR A 1 571 ? -18.486 -2.893 8.432 1.00 88.88 571 TYR A CA 1
ATOM 4572 C C . TYR A 1 571 ? -19.935 -3.251 8.757 1.00 88.88 571 TYR A C 1
ATOM 4574 O O . TYR A 1 571 ? -20.859 -2.797 8.080 1.00 88.88 571 TYR A O 1
ATOM 4582 N N . VAL A 1 572 ? -20.120 -4.012 9.832 1.00 90.38 572 VAL A N 1
ATOM 4583 C CA . VAL A 1 572 ? -21.432 -4.274 10.418 1.00 90.38 572 VAL A CA 1
ATOM 4584 C C . VAL A 1 572 ? -21.632 -3.282 11.568 1.00 90.38 572 VAL A C 1
ATOM 4586 O O . VAL A 1 572 ? -20.927 -3.390 12.580 1.00 90.38 572 VAL A O 1
ATOM 4589 N N . PRO A 1 573 ? -22.558 -2.309 11.437 1.00 87.75 573 PRO A N 1
ATOM 4590 C CA . PRO A 1 573 ? -22.851 -1.348 12.493 1.00 87.75 573 PRO A CA 1
ATOM 4591 C C . PRO A 1 573 ? -23.198 -2.018 13.817 1.00 87.75 573 PRO A C 1
ATOM 4593 O O . PRO A 1 573 ? -23.811 -3.086 13.833 1.00 87.75 573 PRO A O 1
ATOM 4596 N N . GLN A 1 574 ? -22.846 -1.366 14.931 1.00 84.00 574 GLN A N 1
ATOM 4597 C CA . GLN A 1 574 ? -23.282 -1.845 16.240 1.00 84.00 574 GLN A CA 1
ATOM 4598 C C . GLN A 1 574 ? -24.812 -1.894 16.278 1.00 84.00 574 GLN A C 1
ATOM 4600 O O . GLN A 1 574 ? -25.479 -0.927 15.905 1.00 84.00 574 GLN A O 1
ATOM 4605 N N . GLU A 1 575 ? -25.370 -2.986 16.790 1.00 79.94 575 GLU A N 1
ATOM 4606 C CA . GLU A 1 575 ? -26.796 -3.046 17.110 1.00 79.94 575 GLU A CA 1
ATOM 4607 C C . GLU A 1 575 ? -27.142 -2.001 18.178 1.00 79.94 575 GLU A C 1
ATOM 4609 O O . GLU A 1 575 ? -26.275 -1.589 18.950 1.00 79.94 575 GLU A O 1
ATOM 4614 N N . ASN A 1 576 ? -28.400 -1.581 18.300 1.00 81.56 576 ASN A N 1
ATOM 4615 C CA . ASN A 1 576 ? -28.792 -0.698 19.401 1.00 81.56 576 ASN A CA 1
ATOM 4616 C C . ASN A 1 576 ? -28.534 -1.380 20.751 1.00 81.56 576 ASN A C 1
ATOM 4618 O O . ASN A 1 576 ? -28.923 -2.523 20.953 1.00 81.56 576 ASN A O 1
ATOM 4622 N N . PHE A 1 577 ? -27.885 -0.677 21.687 1.00 80.56 577 PHE A N 1
ATOM 4623 C CA . PHE A 1 577 ? -27.643 -1.239 23.022 1.00 80.56 577 PHE A CA 1
ATOM 4624 C C . PHE A 1 577 ? -28.963 -1.454 23.781 1.00 80.56 577 PHE A C 1
ATOM 4626 O O . PHE A 1 577 ? -29.144 -2.463 24.453 1.00 80.56 577 PHE A O 1
ATOM 4633 N N . PHE A 1 578 ? -29.892 -0.501 23.650 1.00 78.00 578 PHE A N 1
ATOM 4634 C CA . PHE A 1 578 ? -31.248 -0.584 24.193 1.00 78.00 578 PHE A CA 1
ATOM 4635 C C . PHE A 1 578 ? -32.199 -1.158 23.147 1.00 78.00 578 PHE A C 1
ATOM 4637 O O . PHE A 1 578 ? -32.947 -0.424 22.504 1.00 78.00 578 PHE A O 1
ATOM 4644 N N . ASP A 1 579 ? -32.123 -2.466 22.945 1.00 70.88 579 ASP A N 1
ATOM 4645 C CA . ASP A 1 579 ? -32.971 -3.186 22.004 1.00 70.88 579 ASP A CA 1
ATOM 4646 C C . ASP A 1 579 ? -34.326 -3.586 22.612 1.00 70.88 579 ASP A C 1
ATOM 4648 O O . ASP A 1 579 ? -34.579 -3.393 23.803 1.00 70.88 579 ASP A O 1
ATOM 4652 N N . GLU A 1 580 ? -35.221 -4.139 21.788 1.00 70.75 580 GLU A N 1
ATOM 4653 C CA . GLU A 1 580 ? -36.575 -4.515 22.214 1.00 70.75 580 GLU A CA 1
ATOM 4654 C C . GLU A 1 580 ? -36.567 -5.491 23.397 1.00 70.75 580 GLU A C 1
ATOM 4656 O O . GLU A 1 580 ? -37.344 -5.309 24.332 1.00 70.75 580 GLU A O 1
ATOM 4661 N N . GLU A 1 581 ? -35.651 -6.464 23.413 1.00 73.75 581 GLU A N 1
ATOM 4662 C CA . GLU A 1 581 ? -35.533 -7.440 24.500 1.00 73.75 581 GLU A CA 1
ATOM 4663 C C . GLU A 1 581 ? -35.142 -6.768 25.826 1.00 73.75 581 GLU A C 1
ATOM 4665 O O . GLU A 1 581 ? -35.758 -7.016 26.873 1.00 73.75 581 GLU A O 1
ATOM 4670 N N . LEU A 1 582 ? -34.140 -5.878 25.807 1.00 71.38 582 LEU A N 1
ATOM 4671 C CA . LEU A 1 582 ? -33.740 -5.132 26.997 1.00 71.38 582 LEU A CA 1
ATOM 4672 C C . LEU A 1 582 ? -34.858 -4.191 27.458 1.00 71.38 582 LEU A C 1
ATOM 4674 O O . LEU A 1 582 ? -35.162 -4.130 28.652 1.00 71.38 582 LEU A O 1
ATOM 4678 N N . LEU A 1 583 ? -35.512 -3.493 26.530 1.00 72.19 583 LEU A N 1
ATOM 4679 C CA . LEU A 1 583 ? -36.634 -2.604 26.831 1.00 72.19 583 LEU A CA 1
ATOM 4680 C C . LEU A 1 583 ? -37.829 -3.369 27.413 1.00 72.19 583 LEU A C 1
ATOM 4682 O O . LEU A 1 583 ? -38.467 -2.886 28.355 1.00 72.19 583 LEU A O 1
ATOM 4686 N N . GLU A 1 584 ? -38.116 -4.572 26.918 1.00 69.38 584 GLU A N 1
ATOM 4687 C CA . GLU A 1 584 ? -39.151 -5.441 27.466 1.00 69.38 584 GLU A CA 1
ATOM 4688 C C . GLU A 1 584 ? -38.797 -5.861 28.896 1.00 69.38 584 GLU A C 1
ATOM 4690 O O . GLU A 1 584 ? -39.611 -5.671 29.808 1.00 69.38 584 GLU A O 1
ATOM 4695 N N . ARG A 1 585 ? -37.561 -6.326 29.133 1.00 81.50 585 ARG A N 1
ATOM 4696 C CA . ARG A 1 585 ? -37.046 -6.648 30.477 1.00 81.50 585 ARG A CA 1
ATOM 4697 C C . ARG A 1 585 ? -37.154 -5.457 31.428 1.00 81.50 585 ARG A C 1
ATOM 4699 O O . ARG A 1 585 ? -37.584 -5.638 32.567 1.00 81.50 585 ARG A O 1
ATOM 4706 N N . MET A 1 586 ? -36.805 -4.253 30.973 1.00 68.38 586 MET A N 1
ATOM 4707 C CA . MET A 1 586 ? -36.933 -3.012 31.744 1.00 68.38 586 MET A CA 1
ATOM 4708 C C . MET A 1 586 ? -38.401 -2.666 32.036 1.00 68.38 586 MET A C 1
ATOM 4710 O O . MET A 1 586 ? -38.725 -2.259 33.148 1.00 68.38 586 MET A O 1
ATOM 4714 N N . SER A 1 587 ? -39.320 -2.893 31.092 1.00 58.25 587 SER A N 1
ATOM 4715 C CA . SER A 1 587 ? -40.756 -2.631 31.288 1.00 58.25 587 SER A CA 1
ATOM 4716 C C . SER A 1 587 ? -41.409 -3.540 32.340 1.00 58.25 587 SER A C 1
ATOM 4718 O O . SER A 1 587 ? -42.397 -3.163 32.976 1.00 58.25 587 SER A O 1
ATOM 4720 N N . GLN A 1 588 ? -40.848 -4.735 32.554 1.00 62.94 588 GLN A N 1
ATOM 4721 C CA . GLN A 1 588 ? -41.322 -5.687 33.559 1.00 62.94 588 GLN A CA 1
ATOM 4722 C C . GLN A 1 588 ? -40.951 -5.280 34.993 1.00 62.94 588 GLN A C 1
ATOM 4724 O O . GLN A 1 588 ? -41.616 -5.734 35.925 1.00 62.94 588 GLN A O 1
ATOM 4729 N N . VAL A 1 589 ? -39.945 -4.413 35.178 1.00 60.19 589 VAL A N 1
ATOM 4730 C CA . VAL A 1 589 ? -39.454 -3.970 36.500 1.00 60.19 589 VAL A CA 1
ATOM 4731 C C . VAL A 1 589 ? -40.540 -3.217 37.292 1.00 60.19 589 VAL A C 1
ATOM 4733 O O . VAL A 1 589 ? -40.535 -3.270 38.514 1.00 60.19 589 VAL A O 1
ATOM 4736 N N . GLY A 1 590 ? -41.543 -2.628 36.621 1.00 48.69 590 GLY A N 1
ATOM 4737 C CA . GLY A 1 590 ? -42.625 -1.850 37.249 1.00 48.69 590 GLY A CA 1
ATOM 4738 C C . GLY A 1 590 ? -44.053 -2.411 37.128 1.00 48.69 590 G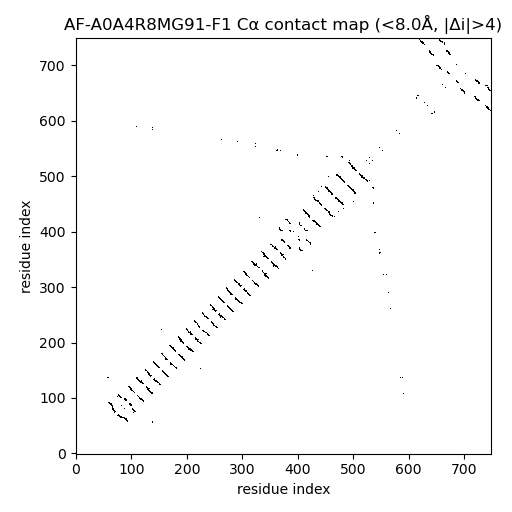LY A C 1
ATOM 4739 O O . GLY A 1 590 ? -45.008 -1.660 37.329 1.00 48.69 590 GLY A O 1
ATOM 4740 N N . ARG A 1 591 ? -44.258 -3.686 36.748 1.00 40.00 591 ARG A N 1
ATOM 4741 C CA . ARG A 1 591 ? -45.618 -4.254 36.537 1.00 40.00 591 ARG A CA 1
ATOM 4742 C C . ARG A 1 591 ? -46.256 -4.936 37.753 1.00 40.00 591 ARG A C 1
ATOM 4744 O O . ARG A 1 591 ? -47.418 -5.329 37.663 1.00 40.00 591 ARG A O 1
ATOM 4751 N N . LYS A 1 592 ? -45.565 -5.055 38.888 1.00 36.97 592 LYS A N 1
ATOM 4752 C CA . LYS A 1 592 ? -46.172 -5.530 40.140 1.00 36.97 592 LYS A CA 1
ATOM 4753 C C . LYS A 1 592 ? -46.368 -4.335 41.075 1.00 36.97 592 LYS A C 1
ATOM 4755 O O . LYS A 1 592 ? -45.401 -3.789 41.574 1.00 36.97 592 LYS A O 1
ATOM 4760 N N . GLU A 1 593 ? -47.635 -3.954 41.239 1.00 35.41 593 GLU A N 1
ATOM 4761 C CA . GLU A 1 593 ? -48.158 -2.904 42.132 1.00 35.41 593 GLU A CA 1
ATOM 4762 C C . GLU A 1 593 ? -47.923 -1.441 41.713 1.00 35.41 593 GLU A C 1
ATOM 4764 O O . GLU A 1 593 ? -47.120 -0.714 42.280 1.00 35.41 593 GLU A O 1
ATOM 4769 N N . LYS A 1 594 ? -48.765 -0.936 40.802 1.00 29.75 594 LYS A N 1
ATOM 4770 C CA . LYS A 1 594 ? -49.210 0.464 40.890 1.00 29.75 594 LYS A CA 1
ATOM 4771 C C . LYS A 1 594 ? -50.680 0.479 41.278 1.00 29.75 594 LYS A C 1
ATOM 4773 O O . LYS A 1 594 ? -51.553 0.174 40.464 1.00 29.75 594 LYS A O 1
ATOM 4778 N N . ALA A 1 595 ? -50.944 0.803 42.541 1.00 28.84 595 ALA A N 1
ATOM 4779 C CA . ALA A 1 595 ? -52.274 1.153 43.010 1.00 28.84 595 ALA A CA 1
ATOM 4780 C C . ALA A 1 595 ? -52.877 2.227 42.085 1.00 28.84 595 ALA A C 1
ATOM 4782 O O . ALA A 1 595 ? -52.202 3.176 41.682 1.00 28.84 595 ALA A O 1
ATOM 4783 N N . LYS A 1 596 ? -54.156 2.078 41.727 1.00 24.75 596 LYS A N 1
ATOM 4784 C CA . LYS A 1 596 ? -54.932 3.134 41.064 1.00 24.75 596 LYS A CA 1
ATOM 4785 C C . LYS A 1 596 ? -55.025 4.336 42.008 1.00 24.75 596 LYS A C 1
ATOM 4787 O O . LYS A 1 596 ? -55.924 4.390 42.844 1.00 24.75 596 LYS A O 1
ATOM 4792 N N . TYR A 1 597 ? -54.141 5.315 41.865 1.00 30.06 597 TYR A N 1
ATOM 4793 C CA . TYR A 1 597 ? -54.302 6.599 42.538 1.00 30.06 597 TYR A CA 1
ATOM 4794 C C . TYR A 1 597 ? -55.338 7.435 41.781 1.00 30.06 597 TYR A C 1
ATOM 4796 O O . TYR A 1 597 ? -55.118 7.856 40.648 1.00 30.06 597 TYR A O 1
ATOM 4804 N N . THR A 1 598 ? -56.493 7.663 42.408 1.00 25.91 598 THR A N 1
ATOM 4805 C CA . THR A 1 598 ? -57.438 8.707 41.991 1.00 25.91 598 THR A CA 1
ATOM 4806 C C . THR A 1 598 ? -57.150 9.936 42.843 1.00 25.91 598 THR A C 1
ATOM 4808 O O . THR A 1 598 ? -57.468 9.946 44.029 1.00 25.91 598 THR A O 1
ATOM 4811 N N . ILE A 1 599 ? -56.531 10.962 42.263 1.00 31.38 599 ILE A N 1
ATOM 4812 C CA . ILE A 1 599 ? -56.306 12.238 42.952 1.00 31.38 599 ILE A CA 1
ATOM 4813 C C . ILE A 1 599 ? -57.594 13.064 42.826 1.00 31.38 599 ILE A C 1
ATOM 4815 O O . ILE A 1 599 ? -58.036 13.361 41.716 1.00 31.38 599 ILE A O 1
ATOM 4819 N N . LYS A 1 600 ? -58.231 13.411 43.954 1.00 31.19 600 LYS A N 1
ATOM 4820 C CA . LYS A 1 600 ? -59.373 14.340 43.974 1.00 31.19 600 LYS A CA 1
ATOM 4821 C C . LYS A 1 600 ? -58.870 15.781 43.866 1.00 31.19 600 LYS A C 1
ATOM 4823 O O . LYS A 1 600 ? -57.974 16.194 44.589 1.00 31.19 600 LYS A O 1
ATOM 4828 N N . LEU A 1 601 ? -59.485 16.534 42.959 1.00 38.16 601 LEU A N 1
ATOM 4829 C CA . LEU A 1 601 ? -59.061 17.854 42.487 1.00 38.16 601 LEU A CA 1
ATOM 4830 C C . LEU A 1 601 ? -59.541 19.027 43.373 1.00 38.16 601 LEU A C 1
ATOM 4832 O O . LEU A 1 601 ? -59.886 20.084 42.849 1.00 38.16 601 LEU A O 1
ATOM 4836 N N . SER A 1 602 ? -59.641 18.857 44.695 1.00 34.56 602 SER A N 1
ATOM 4837 C CA . SER A 1 602 ? -60.210 19.897 45.572 1.00 34.56 602 SER A CA 1
ATOM 4838 C C . SER A 1 602 ? -59.285 21.086 45.865 1.00 34.56 602 SER A C 1
ATOM 4840 O O . SER A 1 602 ? -59.778 22.074 46.391 1.00 34.56 602 SER A O 1
ATOM 4842 N N . ASP A 1 603 ? -58.012 21.067 45.454 1.00 32.31 603 ASP A N 1
ATOM 4843 C CA . ASP A 1 603 ? -57.034 22.088 45.878 1.00 32.31 603 ASP A CA 1
ATOM 4844 C C . ASP A 1 603 ? -56.380 22.899 44.737 1.00 32.31 603 ASP A C 1
ATOM 4846 O O . ASP A 1 603 ? -55.285 23.441 44.890 1.00 32.31 603 ASP A O 1
ATOM 4850 N N . LEU A 1 604 ? -57.044 23.052 43.581 1.00 32.97 604 LEU A N 1
ATOM 4851 C CA . LEU A 1 604 ? -56.547 23.920 42.499 1.00 32.97 604 LEU A CA 1
ATOM 4852 C C . LEU A 1 604 ? -57.064 25.366 42.651 1.00 32.97 604 LEU A C 1
ATOM 4854 O O . LEU A 1 604 ? -58.235 25.655 42.397 1.00 32.97 604 LEU A O 1
ATOM 4858 N N . THR A 1 605 ? -56.187 26.301 43.027 1.00 27.88 605 THR A N 1
ATOM 4859 C CA . THR A 1 605 ? -56.482 27.748 43.084 1.00 27.88 605 THR A CA 1
ATOM 4860 C C . THR A 1 605 ? -56.040 28.475 41.806 1.00 27.88 605 THR A C 1
ATOM 4862 O O . THR A 1 605 ? -54.988 28.193 41.241 1.00 27.88 605 THR A O 1
ATOM 4865 N N . LEU A 1 606 ? -56.844 29.443 41.336 1.00 32.94 606 LEU A N 1
ATOM 4866 C CA . LEU A 1 606 ? -56.552 30.299 40.174 1.00 32.94 606 LEU A CA 1
ATOM 4867 C C . LEU A 1 606 ? -56.429 31.775 40.615 1.00 32.94 606 LEU A C 1
ATOM 4869 O O . LEU A 1 606 ? -57.429 32.362 41.011 1.00 32.94 606 LEU A O 1
ATOM 4873 N N . ARG A 1 607 ? -55.187 32.299 40.515 1.00 33.44 607 ARG A N 1
ATOM 4874 C CA . ARG A 1 607 ? -54.611 33.654 40.775 1.00 33.44 607 ARG A CA 1
ATOM 4875 C C . ARG A 1 607 ? -55.049 34.367 42.080 1.00 33.44 607 ARG A C 1
ATOM 4877 O O . ARG A 1 607 ? -56.201 34.743 42.204 1.00 33.44 607 ARG A O 1
ATOM 4884 N N . GLY A 1 608 ? -54.190 34.691 43.059 1.00 28.28 608 GLY A N 1
ATOM 4885 C CA . GLY A 1 608 ? -52.718 34.750 43.131 1.00 28.28 608 GLY A CA 1
ATOM 4886 C C . GLY A 1 608 ? -52.079 33.831 44.185 1.00 28.28 608 GLY A C 1
ATOM 4887 O O . GLY A 1 608 ? -51.581 34.296 45.205 1.00 28.28 608 GLY A O 1
ATOM 4888 N N . GLY A 1 609 ? -52.055 32.529 43.901 1.00 29.77 609 GLY A N 1
ATOM 4889 C CA . GLY A 1 609 ? -51.240 31.528 44.601 1.00 29.77 609 GLY A CA 1
ATOM 4890 C C . GLY A 1 609 ? -50.194 30.909 43.662 1.00 29.77 609 GLY A C 1
ATOM 4891 O O . GLY A 1 609 ? -50.317 31.035 42.441 1.00 29.77 609 GLY A O 1
ATOM 4892 N N . LYS A 1 610 ? -49.152 30.283 44.232 1.00 29.72 610 LYS A N 1
ATOM 4893 C CA . LYS A 1 610 ? -48.017 29.673 43.506 1.00 29.72 610 LYS A CA 1
ATOM 4894 C C . LYS A 1 610 ? -48.469 28.579 42.513 1.00 29.72 610 LYS A C 1
ATOM 4896 O O . LYS A 1 610 ? -49.446 27.888 42.794 1.00 29.72 610 LYS A O 1
ATOM 4901 N N . PRO A 1 611 ? -47.755 28.401 41.383 1.00 31.69 611 PRO A N 1
ATOM 4902 C CA . PRO A 1 611 ? -48.060 27.372 40.387 1.00 31.69 611 PRO A CA 1
ATOM 4903 C C . PRO A 1 611 ? -48.011 25.955 40.977 1.00 31.69 611 PRO A C 1
ATOM 4905 O O . PRO A 1 611 ? -47.167 25.651 41.820 1.00 31.69 611 PRO A O 1
ATOM 4908 N N . PHE A 1 612 ? -48.902 25.082 40.503 1.00 34.03 612 PHE A N 1
ATOM 4909 C CA . PHE A 1 612 ? -48.852 23.645 40.773 1.00 34.03 612 PHE A CA 1
ATOM 4910 C C . PHE A 1 612 ? -48.023 22.949 39.684 1.00 34.03 612 PHE A C 1
ATOM 4912 O O . PHE A 1 612 ? -48.286 23.132 38.498 1.00 34.03 612 PHE A O 1
ATOM 4919 N N . SER A 1 613 ? -47.031 22.156 40.095 1.00 33.66 613 SER A N 1
ATOM 4920 C CA . SER A 1 613 ? -46.121 21.420 39.210 1.00 33.66 613 SER A CA 1
ATOM 4921 C C . SER A 1 613 ? -46.480 19.933 39.210 1.00 33.66 613 SER A C 1
ATOM 4923 O O . SER A 1 613 ? -46.535 19.305 40.270 1.00 33.66 613 SER A O 1
ATOM 4925 N N . LEU A 1 614 ? -46.722 19.363 38.026 1.00 38.03 614 LEU A N 1
ATOM 4926 C CA . LEU A 1 614 ? -46.955 17.929 37.857 1.00 38.03 614 LEU A CA 1
ATOM 4927 C C . LEU A 1 614 ? -45.593 17.214 37.870 1.00 38.03 614 LEU A C 1
ATOM 4929 O O . LEU A 1 614 ? -44.827 17.305 36.910 1.00 38.03 614 LEU A O 1
ATOM 4933 N N . LYS A 1 615 ? -45.255 16.547 38.979 1.00 32.34 615 LYS A N 1
ATOM 4934 C CA . LYS A 1 615 ? -43.897 16.016 39.177 1.00 32.34 615 LYS A CA 1
ATOM 4935 C C . LYS A 1 615 ? -43.586 14.713 38.435 1.00 32.34 615 LYS A C 1
ATOM 4937 O O . LYS A 1 615 ? -42.411 14.500 38.176 1.00 32.34 615 LYS A O 1
ATOM 4942 N N . GLU A 1 616 ? -44.561 13.908 37.999 1.00 36.28 616 GLU A N 1
ATOM 4943 C CA . GLU A 1 616 ? -44.289 12.654 37.267 1.00 36.28 616 GLU A CA 1
ATOM 4944 C C . GLU A 1 616 ? -45.378 12.298 36.243 1.00 36.28 616 GLU A C 1
ATOM 4946 O O . GLU A 1 616 ? -46.573 12.445 36.505 1.00 36.28 616 GLU A O 1
ATOM 4951 N N . ILE A 1 617 ? -44.964 11.788 35.075 1.00 36.81 617 ILE A N 1
ATOM 4952 C CA . ILE A 1 617 ? -45.862 11.279 34.030 1.00 36.81 617 ILE A CA 1
ATOM 4953 C C . ILE A 1 617 ? -45.937 9.756 34.174 1.00 36.81 617 ILE A C 1
ATOM 4955 O O . ILE A 1 617 ? -45.085 9.025 33.677 1.00 36.81 617 ILE A O 1
ATOM 4959 N N . SER A 1 618 ? -46.989 9.254 34.815 1.00 34.31 618 SER A N 1
ATOM 4960 C CA . SER A 1 618 ? -47.430 7.871 34.605 1.00 34.31 618 SER A CA 1
ATOM 4961 C C . SER A 1 618 ? -48.801 7.895 33.935 1.00 34.31 618 SER A C 1
ATOM 4963 O O . SER A 1 618 ? -49.628 8.734 34.284 1.00 34.31 618 SER A O 1
ATOM 4965 N N . LYS A 1 619 ? -49.013 7.038 32.920 1.00 35.62 619 LYS A N 1
ATOM 4966 C CA . LYS A 1 619 ? -50.221 6.987 32.068 1.00 35.62 619 LYS A CA 1
ATOM 4967 C C . LYS A 1 619 ? -51.495 7.250 32.874 1.00 35.62 619 LYS A C 1
ATOM 4969 O O . LYS A 1 619 ? -51.938 6.390 33.631 1.00 35.62 619 LYS A O 1
ATOM 4974 N N . THR A 1 620 ? -52.101 8.412 32.681 1.00 37.38 620 THR A N 1
ATOM 4975 C CA . THR A 1 620 ? -53.307 8.803 33.408 1.00 37.38 620 THR A CA 1
ATOM 4976 C C . THR A 1 620 ? -54.226 9.613 32.494 1.00 37.38 620 THR A C 1
ATOM 4978 O O . THR A 1 620 ? -53.815 10.584 31.861 1.00 37.38 620 THR A O 1
ATOM 4981 N N . LYS A 1 621 ? -55.484 9.166 32.379 1.00 32.28 621 LYS A N 1
ATOM 4982 C CA . LYS A 1 621 ? -56.590 9.981 31.859 1.00 32.28 621 LYS A CA 1
ATOM 4983 C C . LYS A 1 621 ? -57.063 10.883 32.992 1.00 32.28 621 LYS A C 1
ATOM 4985 O O . LYS A 1 621 ? -57.332 10.369 34.078 1.00 32.28 621 LYS A O 1
ATOM 4990 N N . PHE A 1 622 ? -57.227 12.178 32.741 1.00 38.62 622 PHE A N 1
ATOM 4991 C CA . PHE A 1 622 ? -57.815 13.094 33.718 1.00 38.62 622 PHE A CA 1
ATOM 4992 C C . PHE A 1 622 ? -58.928 13.933 33.079 1.00 38.62 622 PHE A C 1
ATOM 4994 O O . PHE A 1 622 ? -58.834 14.351 31.924 1.00 38.62 622 PHE A O 1
ATOM 5001 N N . ASN A 1 623 ? -59.986 14.196 33.848 1.00 32.16 623 ASN A N 1
ATOM 5002 C CA . ASN A 1 623 ? -61.096 15.052 33.431 1.00 32.16 623 ASN A CA 1
ATOM 5003 C C . ASN A 1 623 ? -60.908 16.444 34.036 1.00 32.16 623 ASN A C 1
ATOM 5005 O O . ASN A 1 623 ? -60.796 16.568 35.257 1.00 32.16 623 ASN A O 1
ATOM 5009 N N . ILE A 1 624 ? -60.912 17.483 33.200 1.00 40.16 624 ILE A N 1
ATOM 5010 C CA . ILE A 1 624 ? -60.886 18.875 33.652 1.00 40.16 624 ILE A CA 1
ATOM 5011 C C . ILE A 1 624 ? -62.292 19.439 33.469 1.00 40.16 624 ILE A C 1
ATOM 5013 O O . ILE A 1 624 ? -62.743 19.613 32.341 1.00 40.16 624 ILE A O 1
ATOM 5017 N N . THR A 1 625 ? -62.976 19.746 34.570 1.00 33.16 625 THR A N 1
ATOM 5018 C CA . THR A 1 625 ? -64.288 20.405 34.535 1.00 33.16 625 THR A CA 1
ATOM 5019 C C . THR A 1 625 ? -64.240 21.645 35.420 1.00 33.16 625 THR A C 1
ATOM 5021 O O . THR A 1 625 ? -64.049 21.534 36.631 1.00 33.16 625 THR A O 1
ATOM 5024 N N . LYS A 1 626 ? -64.418 22.838 34.834 1.00 39.34 626 LYS A N 1
ATOM 5025 C CA . LYS A 1 626 ? -64.578 24.086 35.594 1.00 39.34 626 LYS A CA 1
ATOM 5026 C C . LYS A 1 626 ? -65.791 24.875 35.103 1.00 39.34 626 LYS A C 1
ATOM 5028 O O . LYS A 1 626 ? -65.868 25.246 33.937 1.00 39.34 626 LYS A O 1
ATOM 5033 N N . VAL A 1 627 ? -66.698 25.190 36.029 1.00 35.41 627 VAL A N 1
ATOM 5034 C CA . VAL A 1 627 ? -67.786 26.159 35.830 1.00 35.41 627 VAL A CA 1
ATOM 5035 C C . VAL A 1 627 ? -67.332 27.492 36.427 1.00 35.41 627 VAL A C 1
ATOM 5037 O O . VAL A 1 627 ? -67.025 27.571 37.618 1.00 35.41 627 VAL A O 1
ATOM 5040 N N . VAL A 1 628 ? -67.214 28.537 35.608 1.00 38.78 628 VAL A N 1
ATOM 5041 C CA . VAL A 1 628 ? -66.757 29.860 36.062 1.00 38.78 628 VAL A CA 1
ATOM 5042 C C . VAL A 1 628 ? -67.953 30.633 36.621 1.00 38.78 628 VAL A C 1
ATOM 5044 O O . VAL A 1 628 ? -68.685 31.276 35.888 1.00 38.78 628 VAL A O 1
ATOM 5047 N N . GLY A 1 629 ? -68.177 30.542 37.932 1.00 32.44 629 GLY A N 1
ATOM 5048 C CA . GLY A 1 629 ? -69.340 31.134 38.608 1.00 32.44 629 GLY A CA 1
ATOM 5049 C C . GLY A 1 629 ? -69.134 32.525 39.221 1.00 32.44 629 GLY A C 1
ATOM 5050 O O . GLY A 1 629 ? -69.689 32.774 40.288 1.00 32.44 629 GLY A O 1
ATOM 5051 N N . LYS A 1 630 ? -68.334 33.426 38.628 1.00 35.16 630 LYS A N 1
ATOM 5052 C CA . LYS A 1 630 ? -68.276 34.838 39.070 1.00 35.16 630 LYS A CA 1
ATOM 5053 C C . LYS A 1 630 ? -68.127 35.814 37.893 1.00 35.16 630 LYS A C 1
ATOM 5055 O O . LYS A 1 630 ? -67.296 35.550 37.021 1.00 35.16 630 LYS A O 1
ATOM 5060 N N . PRO A 1 631 ? -68.843 36.958 37.896 1.00 33.44 631 PRO A N 1
ATOM 5061 C CA . PRO A 1 631 ? -68.619 38.028 36.926 1.00 33.44 631 PRO A CA 1
ATOM 5062 C C . PRO A 1 631 ? -67.169 38.533 37.026 1.00 33.44 631 PRO A C 1
ATOM 5064 O O . PRO A 1 631 ? -66.666 38.725 38.133 1.00 33.44 631 PRO A O 1
ATOM 5067 N N . ASN A 1 632 ? -66.516 38.752 35.881 1.00 36.97 632 ASN A N 1
ATOM 5068 C CA . ASN A 1 632 ? -65.165 39.326 35.707 1.00 36.97 632 ASN A CA 1
ATOM 5069 C C . ASN A 1 632 ? -63.939 38.413 35.930 1.00 36.97 632 ASN A C 1
ATOM 5071 O O . ASN A 1 632 ? -62.816 38.914 35.992 1.00 36.97 632 ASN A O 1
ATOM 5075 N N . ALA A 1 633 ? -64.089 37.085 35.984 1.00 37.28 633 ALA A N 1
ATOM 5076 C CA . ALA A 1 633 ? -62.936 36.177 35.932 1.00 37.28 633 ALA A CA 1
ATOM 5077 C C . ALA A 1 633 ? -62.603 35.772 34.481 1.00 37.28 633 ALA A C 1
ATOM 5079 O O . ALA A 1 633 ? -63.349 35.027 33.851 1.00 37.28 633 ALA A O 1
ATOM 5080 N N . VAL A 1 634 ? -61.457 36.229 33.965 1.00 39.75 634 VAL A N 1
ATOM 5081 C CA . VAL A 1 634 ? -60.961 35.919 32.611 1.00 39.75 634 VAL A CA 1
ATOM 5082 C C . VAL A 1 634 ? -59.996 34.727 32.644 1.00 39.75 634 VAL A C 1
ATOM 5084 O O . VAL A 1 634 ? -58.956 34.782 33.301 1.00 39.75 634 VAL A O 1
ATOM 5087 N N . VAL A 1 635 ? -60.306 33.649 31.914 1.00 45.09 635 VAL A N 1
ATOM 5088 C CA . VAL A 1 635 ? -59.373 32.532 31.671 1.00 45.09 635 VAL A CA 1
ATOM 5089 C C . VAL A 1 635 ? -58.613 32.806 30.372 1.00 45.09 635 VAL A C 1
ATOM 5091 O O . VAL A 1 635 ? -59.180 32.697 29.291 1.00 45.09 635 VAL A O 1
ATOM 5094 N N . MET A 1 636 ? -57.328 33.166 30.467 1.00 42.72 636 MET A N 1
ATOM 5095 C CA . MET A 1 636 ? -56.497 33.439 29.281 1.00 42.72 636 MET A CA 1
ATOM 5096 C C . MET A 1 636 ? -55.874 32.183 28.649 1.00 42.72 636 ME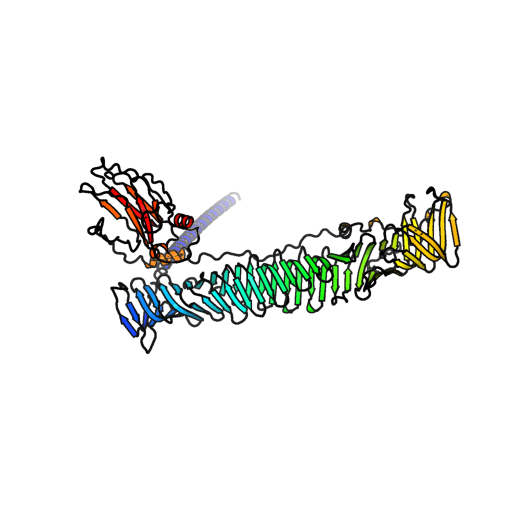T A C 1
ATOM 5098 O O . MET A 1 636 ? -55.504 32.229 27.481 1.00 42.72 636 MET A O 1
ATOM 5102 N N . GLY A 1 637 ? -55.773 31.064 29.374 1.00 48.81 637 GLY A N 1
ATOM 5103 C CA . GLY A 1 637 ? -55.276 29.803 28.817 1.00 48.81 637 GLY A CA 1
ATOM 5104 C C . GLY A 1 637 ? -55.018 28.709 29.854 1.00 48.81 637 GLY A C 1
ATOM 5105 O O . GLY A 1 637 ? -55.072 28.965 31.059 1.00 48.81 637 GLY A O 1
ATOM 5106 N N . ILE A 1 638 ? -54.753 27.490 29.373 1.00 53.19 638 ILE A N 1
ATOM 5107 C CA . ILE A 1 638 ? -54.376 26.311 30.175 1.00 53.19 638 ILE A CA 1
ATOM 5108 C C . ILE A 1 638 ? -52.924 25.952 29.853 1.00 53.19 638 ILE A C 1
ATOM 5110 O O . ILE A 1 638 ? -52.582 25.797 28.682 1.00 53.19 638 ILE A O 1
ATOM 5114 N N . TYR A 1 639 ? -52.090 25.788 30.880 1.00 52.97 639 TYR A N 1
ATOM 5115 C CA . TYR A 1 639 ? -50.671 25.466 30.730 1.00 52.97 639 TYR A CA 1
ATOM 5116 C C . TYR A 1 639 ? -50.361 24.090 31.319 1.00 52.97 639 TYR A C 1
ATOM 5118 O O . TYR A 1 639 ? -50.876 23.742 32.381 1.00 52.97 639 TYR A O 1
ATOM 5126 N N . ILE A 1 640 ? -49.490 23.340 30.647 1.00 53.66 640 ILE A N 1
ATOM 5127 C CA . ILE A 1 640 ? -48.839 22.142 31.183 1.00 53.66 640 ILE A CA 1
ATOM 5128 C C . ILE A 1 640 ? -47.351 22.443 31.279 1.00 53.66 640 ILE A C 1
ATOM 5130 O O . ILE A 1 640 ? -46.731 22.823 30.289 1.00 53.66 640 ILE A O 1
ATOM 5134 N N . GLU A 1 641 ? -46.782 22.281 32.467 1.00 50.28 641 GLU A N 1
ATOM 5135 C CA . GLU A 1 641 ? -45.359 22.486 32.704 1.00 50.28 641 GLU A CA 1
ATOM 5136 C C . GLU A 1 641 ? -44.648 21.140 32.848 1.00 50.28 641 GLU A C 1
ATOM 5138 O O . GLU A 1 641 ? -44.986 20.329 33.709 1.00 50.28 641 GLU A O 1
ATOM 5143 N N . PHE A 1 642 ? -43.647 20.916 32.005 1.00 50.59 642 PHE A N 1
ATOM 5144 C CA . PHE A 1 642 ? -42.776 19.753 32.038 1.00 50.59 642 PHE A CA 1
ATOM 5145 C C . PHE A 1 642 ? -41.461 20.138 32.704 1.00 50.59 642 PHE A C 1
ATOM 5147 O O . PHE A 1 642 ? -40.785 21.061 32.252 1.00 50.59 642 PHE A O 1
ATOM 5154 N N . SER A 1 643 ? -41.061 19.424 33.756 1.00 48.44 643 SER A N 1
ATOM 5155 C CA . SER A 1 643 ? -39.709 19.574 34.300 1.00 48.44 643 SER A CA 1
ATOM 5156 C C . SER A 1 643 ? -38.690 18.903 33.373 1.00 48.44 643 SER A C 1
ATOM 5158 O O . SER A 1 643 ? -38.952 17.829 32.833 1.00 48.44 643 SER A O 1
ATOM 5160 N N . TYR A 1 644 ? -37.508 19.498 33.204 1.00 46.22 644 TYR A N 1
ATOM 5161 C CA . TYR A 1 644 ? -36.455 18.947 32.340 1.00 46.22 644 TYR A CA 1
ATOM 5162 C C . TYR A 1 644 ? -35.991 17.546 32.774 1.00 46.22 644 TYR A C 1
ATOM 5164 O O . TYR A 1 644 ? -35.637 16.721 31.935 1.00 46.22 644 TYR A O 1
ATOM 5172 N N . LYS A 1 645 ? -36.087 17.231 34.074 1.00 44.44 645 LYS A N 1
ATOM 5173 C CA . LYS A 1 645 ? -35.816 15.889 34.613 1.00 44.44 645 LYS A CA 1
ATOM 5174 C C . LYS A 1 645 ? -36.759 14.829 34.020 1.00 44.44 645 LYS A C 1
ATOM 5176 O O . LYS A 1 645 ? -36.310 13.725 33.760 1.00 44.44 645 LYS A O 1
ATOM 5181 N N . ASN A 1 646 ? -38.007 15.201 33.719 1.00 46.91 646 ASN A N 1
ATOM 5182 C CA . ASN A 1 646 ? -39.010 14.325 33.099 1.00 46.91 646 ASN A CA 1
ATOM 5183 C C . ASN A 1 646 ? -38.935 14.317 31.559 1.00 46.91 646 ASN A C 1
ATOM 5185 O O . ASN A 1 646 ? -39.536 13.456 30.926 1.00 46.91 646 ASN A O 1
ATOM 5189 N N . LEU A 1 647 ? -38.233 15.286 30.953 1.00 46.31 647 LEU A N 1
ATOM 5190 C CA . LEU A 1 647 ? -38.017 15.368 29.502 1.00 46.31 647 LEU A CA 1
ATOM 5191 C C . LEU A 1 647 ? -36.802 14.545 29.040 1.00 46.31 647 LEU A C 1
ATOM 5193 O O . LEU A 1 647 ? -36.737 14.158 27.876 1.00 46.31 647 LEU A O 1
ATOM 5197 N N . LYS A 1 648 ? -35.849 14.265 29.943 1.00 39.03 648 LYS A N 1
ATOM 5198 C CA . LYS A 1 648 ? -34.595 13.548 29.646 1.00 39.03 648 LYS A CA 1
ATOM 5199 C C . LYS A 1 648 ? -34.803 12.079 29.230 1.00 39.03 648 LYS A C 1
ATOM 5201 O O . LYS A 1 648 ? -33.906 11.501 28.626 1.00 39.03 648 LYS A O 1
ATOM 5206 N N . ASP A 1 649 ? -35.992 11.529 29.488 1.00 40.53 649 ASP A N 1
ATOM 5207 C CA . ASP A 1 649 ? -36.396 10.155 29.151 1.00 40.53 649 ASP A CA 1
ATOM 5208 C C . ASP A 1 649 ? -37.179 10.034 27.822 1.00 40.53 649 ASP A C 1
ATOM 5210 O O . ASP A 1 649 ? -37.616 8.943 27.448 1.00 40.53 649 ASP A O 1
ATOM 5214 N N . LEU A 1 650 ? -37.405 11.139 27.098 1.00 41.91 650 LEU A N 1
ATOM 5215 C CA . LEU A 1 650 ? -38.351 11.193 25.976 1.00 41.91 650 LEU A CA 1
ATOM 5216 C C . LEU A 1 650 ? -37.694 10.987 24.606 1.00 41.91 650 LEU A C 1
ATOM 5218 O O . LEU A 1 650 ? -37.855 11.823 23.725 1.00 41.91 650 LEU A O 1
ATOM 5222 N N . ASP A 1 651 ? -37.034 9.856 24.375 1.00 41.62 651 ASP A N 1
ATOM 5223 C CA . ASP A 1 651 ? -36.828 9.366 22.997 1.00 41.62 651 ASP A CA 1
ATOM 5224 C C . ASP A 1 651 ? -38.040 8.529 22.542 1.00 41.62 651 ASP A C 1
ATOM 5226 O O . ASP A 1 651 ? -37.935 7.380 22.117 1.00 41.62 651 ASP A O 1
ATOM 5230 N N . ARG A 1 652 ? -39.254 9.035 22.799 1.00 46.31 652 ARG A N 1
ATOM 5231 C CA . ARG A 1 652 ? -40.512 8.304 22.587 1.00 46.31 652 ARG A CA 1
ATOM 5232 C C . ARG A 1 652 ? -41.614 9.237 22.099 1.00 46.31 652 ARG A C 1
ATOM 5234 O O . ARG A 1 652 ? -41.680 10.400 22.489 1.00 46.31 652 ARG A O 1
ATOM 5241 N N . THR A 1 653 ? -42.517 8.712 21.271 1.00 43.22 653 THR A N 1
ATOM 5242 C CA . THR A 1 653 ? -43.674 9.462 20.758 1.00 43.22 653 THR A CA 1
ATOM 5243 C C . THR A 1 653 ? -44.795 9.493 21.796 1.00 43.22 653 THR A C 1
ATOM 5245 O O . THR A 1 653 ? -45.239 8.449 22.277 1.00 43.22 653 THR A O 1
ATOM 5248 N N . TYR A 1 654 ? -45.289 10.688 22.109 1.00 48.94 654 TYR A N 1
ATOM 5249 C CA . TYR A 1 654 ? -46.435 10.887 22.996 1.00 48.94 654 TYR A CA 1
ATOM 5250 C C . TYR A 1 654 ? -47.640 11.361 22.194 1.00 48.94 654 TYR A C 1
ATOM 5252 O O . TYR A 1 654 ? -47.519 12.174 21.283 1.00 48.94 654 TYR A O 1
ATOM 5260 N N . VAL A 1 655 ? -48.814 10.857 22.554 1.00 49.78 655 VAL A N 1
ATOM 5261 C CA . VAL A 1 655 ? -50.098 11.313 22.030 1.00 49.78 655 VAL A CA 1
ATOM 5262 C C . VAL A 1 655 ? -50.787 12.122 23.116 1.00 49.78 655 VAL A C 1
ATOM 5264 O O . VAL A 1 655 ? -50.988 11.627 24.228 1.00 49.78 655 VAL A O 1
ATOM 5267 N N . LEU A 1 656 ? -51.138 13.365 22.788 1.00 54.56 656 LEU A N 1
ATOM 5268 C CA . LEU A 1 656 ? -52.025 14.200 23.587 1.00 54.56 656 LEU A CA 1
ATOM 5269 C C . LEU A 1 656 ? -53.411 14.180 22.935 1.00 54.56 656 LEU A C 1
ATOM 5271 O O . LEU A 1 656 ? -53.620 14.781 21.887 1.00 54.56 656 LEU A O 1
ATOM 5275 N N . ASP A 1 657 ? -54.352 13.487 23.562 1.00 54.91 657 ASP A N 1
ATOM 5276 C CA . ASP A 1 657 ? -55.749 13.430 23.144 1.00 54.91 657 ASP A CA 1
ATOM 5277 C C . ASP A 1 657 ? -56.586 14.398 23.993 1.00 54.91 657 ASP A C 1
ATOM 5279 O O . ASP A 1 657 ? -56.611 14.313 25.226 1.00 54.91 657 ASP A O 1
ATOM 5283 N N . LEU A 1 658 ? -57.250 15.337 23.321 1.00 55.22 658 LEU A N 1
ATOM 5284 C CA . LEU A 1 658 ? -58.121 16.350 23.908 1.00 55.22 658 LEU A CA 1
ATOM 5285 C C . LEU A 1 658 ? -59.529 16.155 23.356 1.00 55.22 658 LEU A C 1
ATOM 5287 O O . LEU A 1 658 ? -59.818 16.527 22.223 1.00 55.22 658 LEU A O 1
ATOM 5291 N N . GLN A 1 659 ? -60.426 15.611 24.174 1.00 56.47 659 GLN A N 1
ATOM 5292 C CA . GLN A 1 659 ? -61.810 15.372 23.776 1.00 56.47 659 GLN A CA 1
ATOM 5293 C C . GLN A 1 659 ? -62.734 16.397 24.420 1.00 56.47 659 GLN A C 1
ATOM 5295 O O . GLN A 1 659 ? -62.928 16.414 25.639 1.00 56.47 659 GLN A O 1
ATOM 5300 N N . LYS A 1 660 ? -63.328 17.246 23.584 1.00 61.25 660 LYS A N 1
ATOM 5301 C CA . LYS A 1 660 ? -64.338 18.222 23.986 1.00 61.25 660 LYS A CA 1
ATOM 5302 C C . LYS A 1 660 ? -65.602 17.525 24.498 1.00 61.25 660 LYS A C 1
ATOM 5304 O O . LYS A 1 660 ? -66.165 16.685 23.796 1.00 61.25 660 LYS A O 1
ATOM 5309 N N . LYS A 1 661 ? -66.108 17.893 25.683 1.00 58.12 661 LYS A N 1
ATOM 5310 C CA . LYS A 1 661 ? -67.432 17.428 26.132 1.00 58.12 661 LYS A CA 1
ATOM 5311 C C . LYS A 1 661 ? -68.567 18.261 25.517 1.00 58.12 661 LYS A C 1
ATOM 5313 O O . LYS A 1 661 ? -68.374 19.445 25.239 1.00 58.12 661 LYS A O 1
ATOM 5318 N N . PRO A 1 662 ? -69.786 17.699 25.373 1.00 55.25 662 PRO A N 1
ATOM 5319 C CA . PRO A 1 662 ? -70.880 18.325 24.618 1.00 55.25 662 PRO A CA 1
ATOM 5320 C C . PRO A 1 662 ? -71.309 19.729 25.076 1.00 55.25 662 PRO A C 1
ATOM 5322 O O . PRO A 1 662 ? -71.867 20.475 24.282 1.00 55.25 662 PRO A O 1
ATOM 5325 N N . LYS A 1 663 ? -71.070 20.093 26.345 1.00 57.47 663 LYS A N 1
ATOM 5326 C CA . LYS A 1 663 ? -71.452 21.394 26.931 1.00 57.47 663 LYS A CA 1
ATOM 5327 C C . LYS A 1 663 ? -70.288 22.387 27.059 1.00 57.47 663 LYS A C 1
ATOM 5329 O O . LYS A 1 663 ? -70.438 23.399 27.732 1.00 57.47 663 LYS A O 1
ATOM 5334 N N . SER A 1 664 ? -69.134 22.072 26.474 1.00 58.03 664 SER A N 1
ATOM 5335 C CA . SER A 1 664 ? -67.946 22.923 26.521 1.00 58.03 664 SER A CA 1
ATOM 5336 C C . SER A 1 664 ? -67.896 23.901 25.341 1.00 58.03 664 SER A C 1
ATOM 5338 O O . SER A 1 664 ? -68.379 23.590 24.254 1.00 58.03 664 SER A O 1
ATOM 5340 N N . ASP A 1 665 ? -67.236 25.042 25.510 1.00 56.94 665 ASP A N 1
ATOM 5341 C CA . ASP A 1 665 ? -66.879 25.972 24.429 1.00 56.94 665 ASP A CA 1
ATOM 5342 C C . ASP A 1 665 ? -65.624 25.497 23.665 1.00 56.94 665 ASP A C 1
ATOM 5344 O O . ASP A 1 665 ? -64.847 24.700 24.199 1.00 56.94 665 ASP A O 1
ATOM 5348 N N . ASN A 1 666 ? -65.441 25.922 22.403 1.00 56.19 666 ASN A N 1
ATOM 5349 C CA . ASN A 1 666 ? -64.326 25.512 21.519 1.00 56.19 666 ASN A CA 1
ATOM 5350 C C . ASN A 1 666 ? -62.984 26.170 21.897 1.00 56.19 666 ASN A C 1
ATOM 5352 O O . ASN A 1 666 ? -62.949 27.336 22.288 1.00 56.19 666 ASN A O 1
ATOM 5356 N N . LEU A 1 667 ? -61.874 25.443 21.716 1.00 56.53 667 LEU A N 1
ATOM 5357 C CA . LEU A 1 667 ? -60.514 25.990 21.785 1.00 56.53 667 LEU A CA 1
ATOM 5358 C C . LEU A 1 667 ? -60.062 26.496 20.408 1.00 56.53 667 LEU A C 1
ATOM 5360 O O . LEU A 1 667 ? -60.239 25.812 19.404 1.00 56.53 667 LEU A O 1
ATOM 5364 N N . ASN A 1 668 ? -59.437 27.678 20.362 1.00 50.84 668 ASN A N 1
ATOM 5365 C CA . ASN A 1 668 ? -59.114 28.332 19.089 1.00 50.84 668 ASN A CA 1
ATOM 5366 C C . ASN A 1 668 ? -57.703 28.007 18.550 1.00 50.84 668 ASN A C 1
ATOM 5368 O O . ASN A 1 668 ? -57.535 27.992 17.334 1.00 50.84 668 ASN A O 1
ATOM 5372 N N . GLN A 1 669 ? -56.686 27.779 19.401 1.00 51.31 669 GLN A N 1
ATOM 5373 C CA . GLN A 1 669 ? -55.301 27.429 19.000 1.00 51.31 669 GLN A CA 1
ATOM 5374 C C . GLN A 1 669 ? -54.508 26.748 20.132 1.00 51.31 669 GLN A C 1
ATOM 5376 O O . GLN A 1 669 ? -54.719 27.082 21.298 1.00 51.31 669 GLN A O 1
ATOM 5381 N N . LEU A 1 670 ? -53.530 25.901 19.774 1.00 52.59 670 LEU A N 1
ATOM 5382 C CA . LEU A 1 670 ? -52.558 25.263 20.679 1.00 52.59 670 LEU A CA 1
ATOM 5383 C C . LEU A 1 670 ? -51.131 25.771 20.366 1.00 52.59 670 LEU A C 1
ATOM 5385 O O . LEU A 1 670 ? -50.781 25.944 19.196 1.00 52.59 670 LEU A O 1
ATOM 5389 N N . ARG A 1 671 ? -50.317 26.085 21.389 1.00 53.72 671 ARG A N 1
ATOM 5390 C CA . ARG A 1 671 ? -48.968 26.677 21.222 1.00 53.72 671 ARG A CA 1
ATOM 5391 C C . ARG A 1 671 ? -47.945 26.101 22.205 1.00 53.72 671 ARG A C 1
ATOM 5393 O O . ARG A 1 671 ? -48.258 25.882 23.370 1.00 53.72 671 ARG A O 1
ATOM 5400 N N . ILE A 1 672 ? -46.693 25.957 21.770 1.00 52.88 672 ILE A N 1
ATOM 5401 C CA . ILE A 1 672 ? -45.557 25.621 22.651 1.00 52.88 672 ILE A CA 1
ATOM 5402 C C . ILE A 1 672 ? -44.781 26.905 22.981 1.00 52.88 672 ILE A C 1
ATOM 5404 O O . ILE A 1 672 ? -44.468 27.671 22.068 1.00 52.88 672 ILE A O 1
ATOM 5408 N N . LEU A 1 673 ? -44.489 27.160 24.263 1.00 50.16 673 LEU A N 1
ATOM 5409 C CA . LEU A 1 673 ? -43.764 28.353 24.723 1.00 50.16 673 LEU A CA 1
ATOM 5410 C C . LEU A 1 673 ? -42.440 27.974 25.408 1.00 50.16 673 LEU A C 1
ATOM 5412 O O . LEU A 1 673 ? -42.347 26.963 26.106 1.00 50.16 673 LEU A O 1
ATOM 5416 N N . LYS A 1 674 ? -41.411 28.815 25.239 1.00 44.12 674 LYS A N 1
ATOM 5417 C CA . LYS A 1 674 ? -40.088 28.636 25.859 1.00 44.12 674 LYS A CA 1
ATOM 5418 C C . LYS A 1 674 ? -39.887 29.628 27.016 1.00 44.12 674 LYS A C 1
ATOM 5420 O O . LYS A 1 674 ? -39.792 30.824 26.763 1.00 44.12 674 LYS A O 1
ATOM 5425 N N . GLY A 1 675 ? -39.763 29.108 28.244 1.00 43.59 675 GLY A N 1
ATOM 5426 C CA . GLY A 1 675 ? -39.344 29.831 29.459 1.00 43.59 675 GLY A CA 1
ATOM 5427 C C . GLY A 1 675 ? -40.376 30.788 30.085 1.00 43.59 675 GLY A C 1
ATOM 5428 O O . GLY A 1 675 ? -41.267 31.289 29.405 1.00 43.59 675 GLY A O 1
ATOM 5429 N N . ILE A 1 676 ? -40.239 31.050 31.395 1.00 38.16 676 ILE A N 1
ATOM 5430 C CA . ILE A 1 676 ? -41.007 32.071 32.132 1.00 38.16 676 ILE A CA 1
ATOM 5431 C C . ILE A 1 676 ? -40.116 33.298 32.340 1.00 38.16 676 ILE A C 1
ATOM 5433 O O . ILE A 1 676 ? -39.384 33.369 33.320 1.00 38.16 676 ILE A O 1
ATOM 5437 N N . THR A 1 677 ? -40.211 34.285 31.463 1.00 33.62 677 THR A N 1
ATOM 5438 C CA . THR A 1 677 ? -40.028 35.690 31.848 1.00 33.62 677 THR A CA 1
ATOM 5439 C C . THR A 1 677 ? -41.033 36.516 31.056 1.00 33.62 677 THR A C 1
ATOM 5441 O O . THR A 1 677 ? -41.457 36.105 29.977 1.00 33.62 677 THR A O 1
ATOM 5444 N N . ASP A 1 678 ? -41.512 37.595 31.673 1.00 31.08 678 ASP A N 1
ATOM 5445 C CA . ASP A 1 678 ? -42.720 38.339 31.315 1.00 31.08 678 ASP A CA 1
ATOM 5446 C C . ASP A 1 678 ? -43.006 38.448 29.814 1.00 31.08 678 ASP A C 1
ATOM 5448 O O . ASP A 1 678 ? -42.126 38.753 29.017 1.00 31.08 678 ASP A O 1
ATOM 5452 N N . TRP A 1 679 ? -44.276 38.196 29.478 1.00 31.39 679 TRP A N 1
ATOM 5453 C CA . TRP A 1 679 ? -44.937 38.297 28.173 1.00 31.39 679 TRP A CA 1
ATOM 5454 C C . TRP A 1 679 ? -44.180 39.174 27.152 1.00 31.39 679 TRP A C 1
ATOM 5456 O O . TRP A 1 679 ? -44.489 40.351 26.978 1.00 31.39 679 TRP A O 1
ATOM 5466 N N . ASN A 1 680 ? -43.193 38.598 26.457 1.00 32.25 680 ASN A N 1
ATOM 5467 C CA . ASN A 1 680 ? -42.457 39.285 25.402 1.00 32.25 680 ASN A CA 1
ATOM 5468 C C . ASN A 1 680 ? -42.707 38.561 24.067 1.00 32.25 680 ASN A C 1
ATOM 5470 O O . ASN A 1 680 ? -42.326 37.394 23.929 1.00 32.25 680 ASN A O 1
ATOM 5474 N N . PRO A 1 681 ? -43.355 39.201 23.075 1.00 33.19 681 PRO A N 1
ATOM 5475 C CA . PRO A 1 681 ? -43.770 38.576 21.811 1.00 33.19 681 PRO A CA 1
ATOM 5476 C C . PRO A 1 681 ? -42.614 38.172 20.869 1.00 33.19 681 PRO A C 1
ATOM 5478 O O . PRO A 1 681 ? -42.857 37.871 19.705 1.00 33.19 681 PRO A O 1
ATOM 5481 N N . ILE A 1 682 ? -41.367 38.144 21.353 1.00 34.16 682 ILE A N 1
ATOM 5482 C CA . ILE A 1 682 ? -40.152 37.860 20.572 1.00 34.16 682 ILE A CA 1
ATOM 5483 C C . ILE A 1 682 ? -39.759 36.366 20.616 1.00 34.16 682 ILE A C 1
ATOM 5485 O O . ILE A 1 682 ? -38.957 35.909 19.803 1.00 34.16 682 ILE A O 1
ATOM 5489 N N . ASN A 1 683 ? -40.354 35.552 21.495 1.00 39.25 683 ASN A N 1
ATOM 5490 C CA . ASN A 1 683 ? -40.114 34.106 21.472 1.00 39.25 683 ASN A CA 1
ATOM 5491 C C . ASN A 1 683 ? -40.900 33.452 20.327 1.00 39.25 683 ASN A C 1
ATOM 5493 O O . ASN A 1 683 ? -42.123 33.387 20.403 1.00 39.25 683 ASN A O 1
ATOM 5497 N N . ASN A 1 684 ? -40.195 32.955 19.300 1.00 36.12 684 ASN A N 1
ATOM 5498 C CA . ASN A 1 684 ? -40.762 32.238 18.147 1.00 36.12 684 ASN A CA 1
ATOM 5499 C C . ASN A 1 684 ? -41.654 31.069 18.608 1.00 36.12 684 ASN A C 1
ATOM 5501 O O . ASN A 1 684 ? -41.124 30.032 19.016 1.00 36.12 684 ASN A O 1
ATOM 5505 N N . PRO A 1 685 ? -42.989 31.195 18.548 1.00 39.25 685 PRO A N 1
ATOM 5506 C CA . PRO A 1 685 ? -43.876 30.124 18.958 1.00 39.25 685 PRO A CA 1
ATOM 5507 C C . PRO A 1 685 ? -44.067 29.144 17.800 1.00 39.25 685 PRO A C 1
ATOM 5509 O O . PRO A 1 685 ? -44.285 29.549 16.656 1.00 39.25 685 PRO A O 1
ATOM 5512 N N . ILE A 1 686 ? -44.038 27.847 18.102 1.00 38.88 686 ILE A N 1
ATOM 5513 C CA . ILE A 1 686 ? -44.489 26.819 17.160 1.00 38.88 686 ILE A CA 1
ATOM 5514 C C . ILE A 1 686 ? -46.018 26.803 17.220 1.00 38.88 686 ILE A C 1
ATOM 5516 O O . ILE A 1 686 ? -46.614 26.545 18.272 1.00 38.88 686 ILE A O 1
ATOM 5520 N N . TYR A 1 687 ? -46.655 27.147 16.102 1.00 37.22 687 TYR A N 1
ATOM 5521 C CA . TYR A 1 687 ? -48.108 27.176 15.974 1.00 37.22 687 TYR A CA 1
ATOM 5522 C C . TYR A 1 687 ? -48.620 25.796 15.580 1.00 37.22 687 TYR A C 1
ATOM 5524 O O . TYR A 1 687 ? -48.247 25.272 14.533 1.00 37.22 687 TYR A O 1
ATOM 5532 N N . LEU A 1 688 ? -49.514 25.234 16.391 1.00 41.88 688 LEU A N 1
ATOM 5533 C CA . LEU A 1 688 ? -50.171 23.970 16.086 1.00 41.88 688 LEU A CA 1
ATOM 5534 C C . LEU A 1 688 ? -51.642 24.252 15.773 1.00 41.88 688 LEU A C 1
ATOM 5536 O O . LEU A 1 688 ? -52.368 24.868 16.561 1.00 41.88 688 LEU A O 1
ATOM 5540 N N . THR A 1 689 ? -52.071 23.851 14.576 1.00 37.56 689 THR A N 1
ATOM 5541 C CA . THR A 1 689 ? -53.458 24.025 14.138 1.00 37.56 689 THR A CA 1
ATOM 5542 C C . THR A 1 689 ? -54.291 22.910 14.752 1.00 37.56 689 THR A C 1
ATOM 5544 O O . THR A 1 689 ? -54.136 21.749 14.387 1.00 37.56 689 THR A O 1
ATOM 5547 N N . TYR A 1 690 ? -55.157 23.264 15.697 1.00 42.56 690 TYR A N 1
ATOM 5548 C CA . TYR A 1 690 ? -56.120 22.338 16.279 1.00 42.56 690 TYR A CA 1
ATOM 5549 C C . TYR A 1 690 ? -57.368 22.263 15.389 1.00 42.56 690 TYR A C 1
ATOM 5551 O O . TYR A 1 690 ? -57.898 23.290 14.957 1.00 42.56 690 TYR A O 1
ATOM 5559 N N . LYS A 1 691 ? -57.841 21.046 15.126 1.00 43.06 691 LYS A N 1
ATOM 5560 C CA . LYS A 1 691 ? -59.153 20.757 14.539 1.00 43.06 691 LYS A CA 1
ATOM 5561 C C . LYS A 1 691 ? -59.773 19.677 15.419 1.00 43.06 691 LYS A C 1
ATOM 5563 O O . LYS A 1 691 ? -59.064 18.740 15.757 1.00 43.06 691 LYS A O 1
ATOM 5568 N N . ASP A 1 692 ? -61.045 19.816 15.795 1.00 44.25 692 ASP A N 1
ATOM 5569 C CA . ASP A 1 692 ? -61.728 18.856 16.674 1.00 44.25 692 ASP A CA 1
ATOM 5570 C C . ASP A 1 692 ? -61.480 17.399 16.229 1.00 44.25 692 ASP A C 1
ATOM 5572 O O . ASP A 1 692 ? -61.870 17.005 15.128 1.00 44.25 692 ASP A O 1
ATOM 5576 N N . GLY A 1 693 ? -60.789 16.632 17.081 1.00 55.09 693 GLY A N 1
ATOM 5577 C CA . GLY A 1 693 ? -60.244 15.303 16.778 1.00 55.09 693 GLY A CA 1
ATOM 5578 C C . GLY A 1 693 ? -58.779 15.139 17.218 1.00 55.09 693 GLY A C 1
ATOM 5579 O O . GLY A 1 693 ? -58.091 16.122 17.498 1.00 55.09 693 GLY A O 1
ATOM 5580 N N . GLU A 1 694 ? -58.315 13.883 17.316 1.00 47.59 694 GLU A N 1
ATOM 5581 C CA . GLU A 1 694 ? -56.960 13.523 17.772 1.00 47.59 694 GLU A CA 1
ATOM 5582 C C . GLU A 1 694 ? -55.885 14.346 17.048 1.00 47.59 694 GLU A C 1
ATOM 5584 O O . GLU A 1 694 ? -55.659 14.202 15.847 1.00 47.59 694 GLU A O 1
ATOM 5589 N N . THR A 1 695 ? -55.189 15.205 17.793 1.00 50.81 695 THR A N 1
ATOM 5590 C CA . THR A 1 695 ? -54.019 15.927 17.291 1.00 50.81 695 THR A CA 1
ATOM 5591 C C . THR A 1 695 ? -52.777 15.240 17.848 1.00 50.81 695 THR A C 1
ATOM 5593 O O . THR A 1 695 ? -52.392 15.453 18.995 1.00 50.81 695 THR A O 1
ATOM 5596 N N . ILE A 1 696 ? -52.151 14.380 17.044 1.00 50.19 696 ILE A N 1
ATOM 5597 C CA . ILE A 1 696 ? -50.904 13.703 17.417 1.00 50.19 696 ILE A CA 1
ATOM 5598 C C . ILE A 1 696 ? -49.745 14.681 17.209 1.00 50.19 696 ILE A C 1
ATOM 5600 O O . ILE A 1 696 ? -49.482 15.104 16.085 1.00 50.19 696 ILE A O 1
ATOM 5604 N N . ILE A 1 697 ? -49.048 15.037 18.288 1.00 50.44 697 ILE A N 1
ATOM 5605 C CA . ILE A 1 697 ? -47.903 15.952 18.255 1.00 50.44 697 ILE A CA 1
ATOM 5606 C C . ILE A 1 697 ? -46.666 15.178 18.704 1.00 50.44 697 ILE A C 1
ATOM 5608 O O . ILE A 1 697 ? -46.605 14.725 19.846 1.00 50.44 697 ILE A O 1
ATOM 5612 N N . ASN A 1 698 ? -45.660 15.055 17.834 1.00 48.69 698 ASN A N 1
ATOM 5613 C CA . ASN A 1 698 ? -44.351 14.542 18.232 1.00 48.69 698 ASN A CA 1
ATOM 5614 C C . ASN A 1 698 ? -43.580 15.649 18.964 1.00 48.69 698 ASN A C 1
ATOM 5616 O O . ASN A 1 698 ? -42.932 16.493 18.345 1.00 48.69 698 ASN A O 1
ATOM 5620 N N . LEU A 1 699 ? -43.688 15.664 20.295 1.00 49.09 699 LEU A N 1
ATOM 5621 C CA . LEU A 1 699 ? -43.030 16.680 21.116 1.00 49.09 699 LEU A CA 1
ATOM 5622 C C . LEU A 1 699 ? -41.505 16.665 20.956 1.00 49.09 699 LEU A C 1
ATOM 5624 O O . LEU A 1 699 ? -40.910 17.735 20.973 1.00 49.09 699 LEU A O 1
ATOM 5628 N N . TYR A 1 700 ? -40.873 15.503 20.768 1.00 47.16 700 TYR A N 1
ATOM 5629 C CA . TYR A 1 700 ? -39.415 15.413 20.659 1.00 47.16 700 TYR A CA 1
ATOM 5630 C C . TYR A 1 700 ? -38.893 16.088 19.384 1.00 47.16 700 TYR A C 1
ATOM 5632 O O . TYR A 1 700 ? -38.026 16.957 19.458 1.00 47.16 700 TYR A O 1
ATOM 5640 N N . GLU A 1 701 ? -39.466 15.765 18.221 1.00 47.78 701 GLU A N 1
ATOM 5641 C CA . GLU A 1 701 ? -39.058 16.368 16.945 1.00 47.78 701 GLU A CA 1
ATOM 5642 C C . GLU A 1 701 ? -39.271 17.884 16.919 1.00 47.78 701 GLU A C 1
ATOM 5644 O O . GLU A 1 701 ? -38.414 18.617 16.428 1.00 47.78 701 GLU A O 1
ATOM 5649 N N . GLU A 1 702 ? -40.380 18.377 17.472 1.00 51.50 702 GLU A N 1
ATOM 5650 C CA . GLU A 1 702 ? -40.641 19.819 17.514 1.00 51.50 702 GLU A CA 1
ATOM 5651 C C . GLU A 1 702 ? -39.752 20.552 18.531 1.00 51.50 702 GLU A C 1
ATOM 5653 O O . GLU A 1 702 ? -39.305 21.673 18.271 1.00 51.50 702 GLU A O 1
ATOM 5658 N N . ILE A 1 703 ? -39.393 19.907 19.647 1.00 48.81 703 ILE A N 1
ATOM 5659 C CA . ILE A 1 703 ? -38.387 20.429 20.584 1.00 48.81 703 ILE A CA 1
ATOM 5660 C C . ILE A 1 703 ? -37.015 20.507 19.897 1.00 48.81 703 ILE A C 1
ATOM 5662 O O . ILE A 1 703 ? -36.366 21.553 19.977 1.00 48.81 703 ILE A O 1
ATOM 5666 N N . MET A 1 704 ? -36.610 19.469 19.160 1.00 42.62 704 MET A N 1
ATOM 5667 C CA . MET A 1 704 ? -35.316 19.408 18.467 1.00 42.62 704 MET A CA 1
ATOM 5668 C C . MET A 1 704 ? -35.219 20.376 17.275 1.00 42.62 704 MET A C 1
ATOM 5670 O O . MET A 1 704 ? -34.176 20.997 17.060 1.00 42.62 704 MET A O 1
ATOM 5674 N N . LYS A 1 705 ? -36.312 20.597 16.531 1.00 48.72 705 LYS A N 1
ATOM 5675 C CA . LYS A 1 705 ? -36.379 21.652 15.500 1.00 48.72 705 LYS A CA 1
ATOM 5676 C C . LYS A 1 705 ? -36.242 23.048 16.106 1.00 48.72 705 LYS A C 1
ATOM 5678 O O . LYS A 1 705 ? -35.586 23.910 15.527 1.00 48.72 705 LYS A O 1
ATOM 5683 N N . SER A 1 706 ? -36.815 23.273 17.291 1.00 43.22 706 SER A N 1
ATOM 5684 C CA . SER A 1 706 ? -36.677 24.549 18.006 1.00 43.22 706 SER A CA 1
ATOM 5685 C C . SER A 1 706 ? -35.273 24.777 18.591 1.00 43.22 706 SER A C 1
ATOM 5687 O O . SER A 1 706 ? -34.884 25.924 18.823 1.00 43.22 706 SER A O 1
ATOM 5689 N N . SER A 1 707 ? -34.500 23.705 18.824 1.00 40.50 707 SER A N 1
ATOM 5690 C CA . SER A 1 707 ? -33.188 23.739 19.482 1.00 40.50 707 SER A CA 1
ATOM 5691 C C . SER A 1 707 ? -31.990 23.829 18.532 1.00 40.50 707 SER A C 1
ATOM 5693 O O . SER A 1 707 ? -30.862 23.873 19.012 1.00 40.50 707 SER A O 1
ATOM 5695 N N . GLN A 1 708 ? -32.187 23.931 17.210 1.00 35.16 708 GLN A N 1
ATOM 5696 C CA . GLN A 1 708 ? -31.111 24.131 16.214 1.00 35.16 708 GLN A CA 1
ATOM 5697 C C . GLN A 1 708 ? -30.329 25.461 16.347 1.00 35.16 708 GLN A C 1
ATOM 5699 O O . GLN A 1 708 ? -29.518 25.804 15.490 1.00 35.16 708 GLN A O 1
ATOM 5704 N N . LYS A 1 709 ? -30.519 26.218 17.431 1.00 37.41 709 LYS A N 1
ATOM 5705 C CA . LYS A 1 709 ? -29.628 27.310 17.830 1.00 37.41 709 LYS A CA 1
ATOM 5706 C C . LYS A 1 709 ? -28.950 26.921 19.139 1.00 37.41 709 LYS A C 1
ATOM 5708 O O . LYS A 1 709 ? -29.634 26.874 20.157 1.00 37.41 709 LYS A O 1
ATOM 5713 N N . ASN A 1 710 ? -27.642 26.642 19.066 1.00 33.06 710 ASN A N 1
ATOM 5714 C CA . ASN A 1 710 ? -26.705 26.400 20.171 1.00 33.06 710 ASN A CA 1
ATOM 5715 C C . ASN A 1 710 ? -27.208 26.939 21.516 1.00 33.06 710 ASN A C 1
ATOM 5717 O O . ASN A 1 710 ? -27.296 28.152 21.700 1.00 33.06 710 ASN A O 1
ATOM 5721 N N . ILE A 1 711 ? -27.508 26.046 22.458 1.00 33.06 711 ILE A N 1
ATOM 5722 C CA . ILE A 1 711 ? -27.762 26.432 23.846 1.00 33.06 711 ILE A CA 1
ATOM 5723 C C . ILE A 1 711 ? -26.575 25.944 24.668 1.00 33.06 711 ILE A C 1
ATOM 5725 O O . ILE A 1 711 ? -26.542 24.805 25.129 1.00 33.06 711 ILE A O 1
ATOM 5729 N N . GLU A 1 712 ? -25.590 26.826 24.817 1.00 28.19 712 GLU A N 1
ATOM 5730 C CA . GLU A 1 712 ? -24.613 26.743 25.895 1.00 28.19 712 GLU A CA 1
ATOM 5731 C C . GLU A 1 712 ? -25.336 26.920 27.237 1.00 28.19 712 GLU A C 1
ATOM 5733 O O . GLU A 1 712 ? -26.218 27.768 27.401 1.00 28.19 712 GLU A O 1
ATOM 5738 N N . TYR A 1 713 ? -24.992 26.061 28.191 1.00 30.81 713 TYR A N 1
ATOM 5739 C CA . TYR A 1 713 ? -25.633 25.964 29.495 1.00 30.81 713 TYR A CA 1
ATOM 5740 C C . TYR A 1 713 ? -25.241 27.148 30.393 1.00 30.81 713 TYR A C 1
ATOM 5742 O O . TYR A 1 713 ? -24.176 27.126 31.001 1.00 30.81 713 TYR A O 1
ATOM 5750 N N . TYR A 1 714 ? -26.133 28.129 30.558 1.00 25.73 714 TYR A N 1
ATOM 5751 C CA . TYR A 1 714 ? -26.124 29.032 31.715 1.00 25.73 714 TYR A CA 1
ATOM 5752 C C . TYR A 1 714 ? -27.545 29.355 32.221 1.00 25.73 714 TYR A C 1
ATOM 5754 O O . TYR A 1 714 ? -28.438 29.697 31.455 1.00 25.73 714 TYR A O 1
ATOM 5762 N N . SER A 1 715 ? -27.694 29.184 33.542 1.00 31.08 715 SER A N 1
ATOM 5763 C CA . SER A 1 715 ? -28.691 29.689 34.506 1.00 31.08 715 SER A CA 1
ATOM 5764 C C . SER A 1 715 ? -30.195 29.777 34.150 1.00 31.08 715 SER A C 1
ATOM 5766 O O . SER A 1 715 ? -30.660 30.609 33.381 1.00 31.08 715 SER A O 1
ATOM 5768 N N . GLY A 1 716 ? -31.006 29.051 34.934 1.00 35.25 716 GLY A N 1
ATOM 5769 C CA . GLY A 1 716 ? -32.171 29.672 35.586 1.00 35.25 716 GLY A CA 1
ATOM 5770 C C . GLY A 1 716 ? -33.568 29.112 35.312 1.00 35.25 716 GLY A C 1
ATOM 5771 O O . GLY A 1 716 ? -34.439 29.327 36.151 1.00 35.25 716 GLY A O 1
ATOM 5772 N N . VAL A 1 717 ? -33.824 28.372 34.227 1.00 40.34 717 VAL A N 1
ATOM 5773 C CA . VAL A 1 717 ? -35.182 27.845 33.959 1.00 40.34 717 VAL A CA 1
ATOM 5774 C C . VAL A 1 717 ? -35.132 26.387 33.486 1.00 40.34 717 VAL A C 1
ATOM 5776 O O . VAL A 1 717 ? -34.725 26.101 32.367 1.00 40.34 717 VAL A O 1
ATOM 5779 N N . ASN A 1 718 ? -35.565 25.465 34.357 1.00 44.03 718 ASN A N 1
ATOM 5780 C CA . ASN A 1 718 ? -35.518 24.003 34.175 1.00 44.03 718 ASN A CA 1
ATOM 5781 C C . ASN A 1 718 ? -36.873 23.390 33.745 1.00 44.03 718 ASN A C 1
ATOM 5783 O O . ASN A 1 718 ? -37.154 22.229 34.066 1.00 44.03 718 ASN A O 1
ATOM 5787 N N . SER A 1 719 ? -37.736 24.144 33.056 1.00 47.59 719 SER A N 1
ATOM 5788 C CA . SER A 1 719 ? -39.056 23.664 32.626 1.00 47.59 719 SER A CA 1
ATOM 5789 C C . SER A 1 719 ? -39.450 24.101 31.208 1.00 47.59 719 SER A C 1
ATOM 5791 O O . SER A 1 719 ? -39.085 25.179 30.740 1.00 47.59 719 SER A O 1
ATOM 5793 N N . LEU A 1 720 ? -40.203 23.240 30.517 1.00 48.69 720 LEU A N 1
ATOM 5794 C CA . LEU A 1 720 ? -40.864 23.509 29.235 1.00 48.69 720 LEU A CA 1
ATOM 5795 C C . LEU A 1 720 ? -42.362 23.711 29.489 1.00 48.69 720 LEU A C 1
ATOM 5797 O O . LEU A 1 720 ? -42.968 22.902 30.187 1.00 48.69 720 LEU A O 1
ATOM 5801 N N . GLN A 1 721 ? -42.979 24.743 28.910 1.00 54.06 721 GLN A N 1
ATOM 5802 C CA . GLN A 1 721 ? -44.408 25.015 29.099 1.00 54.06 721 GLN A CA 1
ATOM 5803 C C . GLN A 1 721 ? -45.189 24.879 27.789 1.00 54.06 721 GLN A C 1
ATOM 5805 O O . GLN A 1 721 ? -44.917 25.549 26.793 1.00 54.06 721 GLN A O 1
ATOM 5810 N N . LEU A 1 722 ? -46.208 24.027 27.805 1.00 52.81 722 LEU A N 1
ATOM 5811 C CA . LEU A 1 722 ? -47.155 23.849 26.713 1.00 52.81 722 LEU A CA 1
ATOM 5812 C C . LEU A 1 722 ? -48.431 24.638 27.016 1.00 52.81 722 LEU A C 1
ATOM 5814 O O . LEU A 1 722 ? -49.117 24.356 27.998 1.00 52.81 722 LEU A O 1
ATOM 5818 N N . LEU A 1 723 ? -48.766 25.613 26.170 1.00 55.28 723 LEU A N 1
ATOM 5819 C CA . LEU A 1 723 ? -50.039 26.327 26.219 1.00 55.28 723 LEU A CA 1
ATOM 5820 C C . LEU A 1 723 ? -51.066 25.555 25.387 1.00 55.28 723 LEU A C 1
ATOM 5822 O O . LEU A 1 723 ? -51.074 25.593 24.158 1.00 55.28 723 LEU A O 1
ATOM 5826 N N . VAL A 1 724 ? -51.959 24.862 26.081 1.00 52.22 724 VAL A N 1
ATOM 5827 C CA . VAL A 1 724 ? -52.924 23.935 25.479 1.00 52.22 724 VAL A CA 1
ATOM 5828 C C . VAL A 1 724 ? -54.123 24.673 24.856 1.00 52.22 724 VAL A C 1
ATOM 5830 O O . VAL A 1 724 ? -54.840 24.104 24.041 1.00 52.22 724 VAL A O 1
ATOM 5833 N N . GLY A 1 725 ? -54.323 25.961 25.165 1.00 52.38 725 GLY A N 1
ATOM 5834 C CA . GLY A 1 725 ? -55.400 26.763 24.573 1.00 52.38 725 GLY A CA 1
ATOM 5835 C C . GLY A 1 725 ? -55.311 28.265 24.859 1.00 52.38 725 GLY A C 1
ATOM 5836 O O . GLY A 1 725 ? -54.997 28.644 25.985 1.00 52.38 725 GLY A O 1
ATOM 5837 N N . TYR A 1 726 ? -55.627 29.110 23.866 1.00 46.06 726 TYR A N 1
ATOM 5838 C CA . TYR A 1 726 ? -55.780 30.574 23.995 1.00 46.06 726 TYR A CA 1
ATOM 5839 C C . TYR A 1 726 ? -57.016 31.084 23.226 1.00 46.06 726 TYR A C 1
ATOM 5841 O O . TYR A 1 726 ? -57.264 30.648 22.098 1.00 46.06 726 TYR A O 1
ATOM 5849 N N . PHE A 1 727 ? -57.765 32.039 23.790 1.00 47.94 727 PHE A N 1
ATOM 5850 C CA . PHE A 1 727 ? -58.905 32.685 23.120 1.00 47.94 727 PHE A CA 1
ATOM 5851 C C . PHE A 1 727 ? -58.455 33.936 22.362 1.00 47.94 727 PHE A C 1
ATOM 5853 O O . PHE A 1 727 ? -58.018 34.911 22.963 1.00 47.94 727 PHE A O 1
ATOM 5860 N N . LYS A 1 728 ? -58.569 33.929 21.028 1.00 37.75 728 LYS A N 1
ATOM 5861 C CA . LYS A 1 728 ? -58.042 35.008 20.170 1.00 37.75 728 LYS A CA 1
ATOM 5862 C C . LYS A 1 728 ? -58.928 36.267 20.053 1.00 37.75 728 LYS A C 1
ATOM 5864 O O . LYS A 1 728 ? -58.565 37.172 19.314 1.00 37.75 728 LYS A O 1
ATOM 5869 N N . SER A 1 729 ? -60.044 36.381 20.771 1.00 38.44 729 SER A N 1
ATOM 5870 C CA . SER A 1 729 ? -60.858 37.608 20.764 1.00 38.44 729 SER A CA 1
ATOM 5871 C C . SER A 1 729 ? -61.615 37.767 22.078 1.00 38.44 729 SER A C 1
ATOM 5873 O O . SER A 1 729 ? -62.678 37.183 22.273 1.00 38.44 729 SER A O 1
ATOM 5875 N N . PHE A 1 730 ? -61.040 38.545 22.989 1.00 39.44 730 PHE A N 1
ATOM 5876 C CA . PHE A 1 730 ? -61.725 39.032 24.178 1.00 39.44 730 PHE A CA 1
ATOM 5877 C C . PHE A 1 730 ? -62.440 40.336 23.805 1.00 39.44 730 PHE A C 1
ATOM 5879 O O . PHE A 1 730 ? -61.840 41.404 23.866 1.00 39.44 730 PHE A O 1
ATOM 5886 N N . ASP A 1 731 ? -63.705 40.258 23.392 1.00 39.25 731 ASP A N 1
ATOM 5887 C CA . ASP A 1 731 ? -64.601 41.400 23.570 1.00 39.25 731 ASP A CA 1
ATOM 5888 C C . ASP A 1 731 ? -65.176 41.273 24.986 1.00 39.25 731 ASP A C 1
ATOM 5890 O O . ASP A 1 731 ? -66.032 40.426 25.252 1.00 39.25 731 ASP A O 1
ATOM 5894 N N . LEU A 1 732 ? -64.630 42.051 25.930 1.00 40.25 732 LEU A N 1
ATOM 5895 C CA . LEU A 1 732 ? -64.998 41.994 27.353 1.00 40.25 732 LEU A CA 1
ATOM 5896 C C . LEU A 1 732 ? -66.488 42.285 27.611 1.00 40.25 732 LEU A C 1
ATOM 5898 O O . LEU A 1 732 ? -66.952 42.091 28.733 1.00 40.25 732 LEU A O 1
ATOM 5902 N N . SER A 1 733 ? -67.234 42.738 26.603 1.00 38.69 733 SER A N 1
ATOM 5903 C CA . SER A 1 733 ? -68.633 43.129 26.739 1.00 38.69 733 SER A CA 1
ATOM 5904 C C . SER A 1 733 ? -69.656 42.006 26.493 1.00 38.69 733 SER A C 1
ATOM 5906 O O . SER A 1 733 ? -70.822 42.200 26.834 1.00 38.69 733 SER A O 1
ATOM 5908 N N . ALA A 1 734 ? -69.266 40.830 25.967 1.00 41.94 734 ALA A N 1
ATOM 5909 C CA . ALA A 1 734 ? -70.243 39.884 25.396 1.00 41.94 734 ALA A CA 1
ATOM 5910 C C . ALA A 1 734 ? -70.270 38.434 25.936 1.00 41.94 734 ALA A C 1
ATOM 5912 O O . ALA A 1 734 ? -71.201 37.704 25.601 1.00 41.94 734 ALA A O 1
ATOM 5913 N N . SER A 1 735 ? -69.333 37.969 26.773 1.00 41.41 735 SER A N 1
ATOM 5914 C CA . SER A 1 735 ? -69.327 36.559 27.226 1.00 41.41 735 SER A CA 1
ATOM 5915 C C . SER A 1 735 ? -69.495 36.421 28.740 1.00 41.41 735 SER A C 1
ATOM 5917 O O . SER A 1 735 ? -68.523 36.484 29.493 1.00 41.41 735 SER A O 1
ATOM 5919 N N . THR A 1 736 ? -70.726 36.213 29.210 1.00 42.56 736 THR A N 1
ATOM 5920 C CA . THR A 1 736 ? -71.014 36.114 30.650 1.00 42.56 736 THR A CA 1
ATOM 5921 C C . THR A 1 736 ? -70.966 34.702 31.230 1.00 42.56 736 THR A C 1
ATOM 5923 O O . THR A 1 736 ? -71.078 34.594 32.442 1.00 42.56 736 THR A O 1
ATOM 5926 N N . ASN A 1 737 ? -70.730 33.635 30.455 1.00 47.84 737 ASN A N 1
ATOM 5927 C CA . ASN A 1 737 ? -70.466 32.291 30.995 1.00 47.84 737 ASN A CA 1
ATOM 5928 C C . ASN A 1 737 ? -69.759 31.405 29.954 1.00 47.84 737 ASN A C 1
ATOM 5930 O O . ASN A 1 737 ? -70.413 30.897 29.050 1.00 47.84 737 ASN A O 1
ATOM 5934 N N . THR A 1 738 ? -68.449 31.191 30.098 1.00 46.16 738 THR A N 1
ATOM 5935 C CA . THR A 1 738 ? -67.688 30.221 29.286 1.00 46.16 738 THR A CA 1
ATOM 5936 C C . THR A 1 738 ? -67.468 28.944 30.096 1.00 46.16 738 THR A C 1
ATOM 5938 O O . THR A 1 738 ? -66.956 29.002 31.220 1.00 46.16 738 THR A O 1
ATOM 5941 N N . VAL A 1 739 ? -67.849 27.790 29.548 1.00 48.88 739 VAL A N 1
ATOM 5942 C CA . VAL A 1 739 ? -67.687 26.477 30.192 1.00 48.88 739 VAL A CA 1
ATOM 5943 C C . VAL A 1 739 ? -66.612 25.693 29.452 1.00 48.88 739 VAL A C 1
ATOM 5945 O O . VAL A 1 739 ? -66.735 25.432 28.260 1.00 48.88 739 VAL A O 1
ATOM 5948 N N . LEU A 1 740 ? -65.556 25.291 30.164 1.00 50.25 740 LEU A N 1
ATOM 5949 C CA . LEU A 1 740 ? -64.494 24.444 29.618 1.00 50.25 740 LEU A CA 1
ATOM 5950 C C . LEU A 1 740 ? -64.522 23.085 30.308 1.00 50.25 740 LEU A C 1
ATOM 5952 O O . LEU A 1 740 ? -64.178 22.957 31.485 1.00 50.25 740 LEU A O 1
ATOM 5956 N N . ASP A 1 741 ? -64.968 22.085 29.554 1.00 54.28 741 ASP A N 1
ATOM 5957 C CA . ASP A 1 741 ? -65.071 20.697 29.984 1.00 54.28 741 ASP A CA 1
ATOM 5958 C C . ASP A 1 741 ? -64.488 19.794 28.890 1.00 54.28 741 ASP A C 1
ATOM 5960 O O . ASP A 1 741 ? -65.123 19.510 27.872 1.00 54.28 741 ASP A O 1
ATOM 5964 N N . TYR A 1 742 ? -63.239 19.384 29.094 1.00 54.50 742 TYR A N 1
ATOM 5965 C CA . TYR A 1 742 ? -62.477 18.550 28.168 1.00 54.50 742 TYR A CA 1
ATOM 5966 C C . TYR A 1 742 ? -61.896 17.356 28.928 1.00 54.50 742 TYR A C 1
ATOM 5968 O O . TYR A 1 742 ? -61.422 17.481 30.062 1.00 54.50 742 TYR A O 1
ATOM 5976 N N . ASN A 1 743 ? -61.899 16.192 28.283 1.00 53.03 743 ASN A N 1
ATOM 5977 C CA . ASN A 1 743 ? -61.118 15.049 28.733 1.00 53.03 743 ASN A CA 1
ATOM 5978 C C . ASN A 1 743 ? -59.738 15.139 28.093 1.00 53.03 743 ASN A C 1
ATOM 5980 O O . ASN A 1 743 ? -59.633 15.173 26.869 1.00 53.03 743 ASN A O 1
ATOM 5984 N N . MET A 1 744 ? -58.694 15.164 28.916 1.00 53.47 744 MET A N 1
ATOM 5985 C CA . MET A 1 744 ? -57.317 15.182 28.443 1.00 53.47 744 MET A CA 1
ATOM 5986 C C . MET A 1 744 ? -56.654 13.851 28.778 1.00 53.47 744 MET A C 1
ATOM 5988 O O . MET A 1 744 ? -56.668 13.395 29.925 1.00 53.47 744 MET A O 1
ATOM 5992 N N . SER A 1 745 ? -56.056 13.229 27.770 1.00 52.53 745 SER A N 1
ATOM 5993 C CA . SER A 1 745 ? -55.280 12.004 27.923 1.00 52.53 745 SER A CA 1
ATOM 5994 C C . SER A 1 745 ? -53.914 12.218 27.300 1.00 52.53 745 SER A C 1
ATOM 5996 O O . SER A 1 745 ? -53.825 12.585 26.136 1.00 52.53 745 SER A O 1
ATOM 5998 N N . MET A 1 746 ? -52.848 11.961 28.050 1.00 49.19 746 MET A N 1
ATOM 5999 C CA . MET A 1 746 ? -51.502 11.921 27.492 1.00 49.19 746 MET A CA 1
ATOM 6000 C C . MET A 1 746 ? -50.948 10.518 27.675 1.00 49.19 746 MET A C 1
ATOM 6002 O O . MET A 1 746 ? -50.907 9.994 28.792 1.00 49.19 746 MET A O 1
ATOM 6006 N N . TYR A 1 747 ? -50.566 9.880 26.579 1.00 47.88 747 TYR A N 1
ATOM 6007 C CA . TYR A 1 747 ? -50.085 8.509 26.614 1.00 47.88 747 TYR A CA 1
ATOM 6008 C C . TYR A 1 747 ? -48.942 8.298 25.632 1.00 47.88 747 TYR A C 1
ATOM 6010 O O . TYR A 1 747 ? -48.841 8.959 24.606 1.00 47.88 747 TYR A O 1
ATOM 6018 N N . LEU A 1 748 ? -48.059 7.371 25.989 1.00 42.69 748 LEU A N 1
ATOM 6019 C CA . LEU A 1 748 ? -47.033 6.868 25.088 1.00 42.69 748 LEU A CA 1
ATOM 6020 C C . LEU A 1 748 ? -47.718 6.117 23.941 1.00 42.69 748 LEU A C 1
ATOM 6022 O O . LEU A 1 748 ? -48.565 5.267 24.247 1.00 42.69 748 LEU A O 1
ATOM 6026 N N . LYS A 1 749 ? -47.376 6.438 22.689 1.00 42.59 749 LYS A N 1
ATOM 6027 C CA . LYS A 1 749 ? -47.872 5.687 21.530 1.00 42.59 749 LYS A CA 1
ATOM 6028 C C . LYS A 1 749 ? -47.368 4.248 21.562 1.00 42.59 749 LYS A C 1
ATOM 6030 O O . LYS A 1 749 ? -46.192 4.054 21.948 1.00 42.59 749 LYS A O 1
#

Secondary structure (DSSP, 8-state):
-HHHHHHHHHHHHHHHHHHHHHHHHHHHHHHHHHHHHHHHHHHHHHHHHTTTT--PPPPPEEEE-SEEEE-TTTSTTEEEEE--SS--EEEEETTEEEEESEEEEETTTTEEEEEEEEEEEETTTEEEEEEEEEEETTT-EEEEEEEEEEEETTEEEEEEEEEEETTTTEEEESS-EEEEETTTEEEEESEEEEETTTTEEEEEEEEEEEETTEEEEEEEEEEETTT-EEEEEEEEEEE-SS-EEEEEEEEEETTTTEEEEEEEEEEE-SSEEEEEEEEEEETTTTEEEEEEEEEEEETTTTEEEEEEEEEEEGGGTEEEEEEEEEEEEEETTEEEEEEEEEEEEESSTTS-EEEEEEEEEEEETTEEEEEEEEEEETTTTEEEEE--GGGS-SSTTSPPP--EEEETTEEEE-SEEEEEE-TTT--EEEEEEEEEEEEEEE-SSSSS-EEEEEEEEEEEEE-TTS-EEEEEEEEEEEEEEEEE-TT--EEEEEEEEEEEEEEEEETTEEEEEEEESS-EEEEEPGGGS-GGGSS-TT----GGG---STGGGGTTSPP-PPP----PPPP-PPPPSS-HHHHHHHHHTT-S---------TT---SSSPPP------SEEEEEEEE--STT-----EEEEEEHHHHTT--S-EEEEEEE-TTSPPP--EEEE---SS--TTS-PEEE---SS-B---HHHHHHHHT-S-----SS--EEEEEEE--S---TTT-S--EEEEEEEEEE-

Radius of gyration: 47.37 Å; Cα contacts (8 Å, |Δi|>4): 1634; chains: 1; bounding box: 114×124×124 Å

pLDDT: mean 77.79, std 20.95, range [24.75, 98.0]

Nearest PDB structures (foldseek):
  2r1a-assembly2_G  TM=7.812E-01  e=2.413E-03  Escherichia coli K-12
  8h1r-assembly2_D  TM=3.313E-01  e=1.734E-07  Pseudomonas aeruginosa PAO1
  8h1s-assembly1_C  TM=3.085E-01  e=4.379E-08  Pseudomonas aeruginosa PAO1
  8h1s-assembly2_A  TM=2.894E-01  e=6.037E-08  Pseudomonas aeruginosa PAO1
  7omm-assembly1_A  TM=2.951E-01  e=1.417E-05  Neisseria gonorrhoeae

Solvent-accessible surface area (backbone atoms only — not comparable to full-atom values): 40608 Å² total; per-residue (Å²): 114,76,69,60,53,55,52,50,51,53,51,53,53,52,51,52,52,52,52,50,53,50,52,52,52,52,50,51,51,51,49,52,53,52,51,51,52,50,52,53,50,51,53,51,51,58,60,54,61,72,69,74,78,73,73,75,75,62,66,66,42,78,80,40,55,62,41,78,48,74,45,62,88,86,38,68,77,24,40,39,31,28,35,50,97,86,47,57,21,28,36,36,46,92,74,28,41,35,34,16,42,32,35,42,36,29,70,87,49,30,32,36,42,33,32,41,74,24,37,39,34,47,68,94,54,36,42,35,37,23,41,30,35,41,38,31,48,68,52,37,42,34,42,36,33,45,72,24,37,41,36,46,90,69,39,37,39,37,25,49,37,39,39,34,37,63,83,78,38,33,39,38,32,72,71,31,38,39,39,40,31,93,86,74,30,38,34,36,23,35,25,40,37,38,36,58,86,76,37,30,39,44,34,35,45,70,27,38,38,42,36,94,70,31,40,36,41,28,44,29,41,40,38,32,68,88,76,36,42,38,40,40,35,46,72,28,40,43,37,44,90,75,35,40,37,37,21,35,31,36,40,36,34,69,77,76,41,32,35,39,31,28,47,82,15,35,39,41,42,96,56,34,38,42,36,18,49,32,35,39,41,30,65,85,74,38,33,37,37,35,37,32,77,28,40,35,39,33,72,78,75,53,31,38,39,35,23,38,35,34,41,36,32,64,87,66,40,32,41,38,33,20,57,76,16,37,39,38,35,64,52,99,95,48,58,41,38,43,29,18,53,24,38,36,38,34,47,54,92,79,46,36,36,40,39,27,42,41,67,16,31,35,37,38,100,61,40,23,35,42,20,41,23,35,42,34,36,49,60,76,19,40,34,38,30,34,43,56,76,91,75,40,67,88,52,91,86,53,77,74,73,52,13,37,39,33,46,74,76,36,37,37,36,17,59,33,37,36,42,32,27,39,66,86,76,69,41,49,45,36,38,39,25,43,43,64,14,34,40,39,32,69,41,92,82,44,96,86,39,54,31,36,38,38,16,38,31,31,45,32,34,38,40,100,84,61,43,71,32,37,40,38,30,36,48,69,15,38,37,34,38,77,42,57,49,97,86,67,47,78,66,24,40,37,42,35,39,20,39,22,35,40,36,33,37,53,98,90,40,83,72,44,82,46,78,38,60,76,76,52,71,50,77,33,47,67,91,76,53,56,79,88,68,69,56,64,93,83,72,79,90,59,75,88,77,57,41,88,49,80,69,48,64,51,70,82,56,74,92,80,78,78,75,84,77,86,74,80,81,77,84,75,77,83,73,70,88,81,33,71,69,56,48,51,38,53,58,57,48,68,71,77,82,74,77,88,81,79,81,78,82,86,82,82,81,83,81,94,70,82,87,86,78,68,88,76,92,67,87,50,78,47,76,49,77,51,79,65,89,58,94,91,75,83,83,71,62,48,76,48,59,41,44,48,83,72,54,76,76,47,93,59,57,41,34,49,37,63,46,78,39,96,81,32,64,86,78,70,37,31,40,49,48,84,65,92,67,79,96,58,96,78,67,87,62,56,81,45,88,70,60,101,56,83,54,77,50,57,61,51,64,56,52,54,64,71,50,80,59,86,79,79,92,73,88,92,76,67,49,48,38,37,36,69,27,40,75,92,74,84,62,90,87,75,76,90,73,71,34,51,32,36,42,42,32,52,40,76,110

Sequence (749 aa):
MRNASKIIEAFFTSIQLYCLIIVIFVTNIFILIRTKFIYTFIIFFLGISTILTAQDKKKISIEYAGRLNVDEENYPGAKVLTRNSMQQVHIAHAGSNMWCDKAIYYSGENFVEAYGNVIVKQGDTITMTSKYVEYSGTSQLAFASGEVVLKSPNSTISSDTLYFDRIKQQSFYKSGGNVVKDSSGTITSKIGRYYMTDKKFQFVDDVVLTGDGTVVNSNYFDFYEDTGLAYLFGPSTITTEDSKTYCEKGFYDTKNKTGYALKDSKIYYDDRIIEGDSLYFDNTKSFASATNNIKITDTINKSIVTGHYAEVFRAKDSLFITKRALVTTVQEKDSVYLHADKIMVTGKPENRITRAYYNAKLFKTDISAKADSIHADQKTGITELINLDRFAPTDAFSTKRRPILWNNANQMTGDTIHLISNSKTEKLDSLRVFNNAFIISKDTISENGYNQIFGITLVGLFNDANELREVNINKNAESIFYTRDENQELIGIDKAKSGSIKMLFANSDIEEYTRLNTVDGTLFPEKDYQEKDKFLKGFDWREDERPLSVDDLFKEDKPFELTVIKGLEDYVPQENFFDEELLERMSQVGRKEKAKYTIKLSDLTLRGGKPFSLKEISKTKFNITKVVGKPNAVVMGIYIEFSYKNLKDLDRTYVLDLQKKPKSDNLNQLRILKGITDWNPINNPIYLTYKDGETIINLYEEIMKSSQKNIEYYSGVNSLQLLVGYFKSFDLSASTNTVLDYNMSMYLK

InterPro domains:
  IPR005653 Organic solvent tolerance-like, N-terminal [PF13100] (57-212)